Protein AF-A0A4P8XVX2-F1 (afdb_monomer_lite)

Foldseek 3Di:
DDWPVVLLVVLLVLLVVLLVQLVVLLLVLVLQLLLLCLVCPPCVVCSVPPPSNVVSVVSNVSSVVSNVVSVVSLLLSLVLVQVVVQCLPDAAQKAALVQVCVLQVHDSVVSVVSVVVCPVRTDDAKDKDQDPDPVGGIIIHGRADWFWKAAPVPRDIDTDRPRYQDQDPVAGWSDIWGWDDDPPDIDTDDPVPPDQLLDLVSFFDPCLVVLLVVLVVLLVVLVVQLVVLVVQLVVLVVCLPPPVSLVCVCVVPPPDDDSSSVNSVSSSSNVSSVVSNVVSVVVNVVSVVVSVLSVVSSVVSNVSSPDWFQKAFLVNVVVVVCVPCVPPPDDPCDSVNVSNSVSVCVSNVGTPQWHWGADPNTIIIGHQKDQPDQADPVPRGGQDPPPHQWGQDPVPRDIDHRRIGRD

Radius of gyration: 29.89 Å; chains: 1; bounding box: 82×43×90 Å

Secondary structure (DSSP, 8-state):
-EE-HHHHHHHHHHHHHHHHHHHHHHHHHHHHHHHHHHHTTT-HHHHHH-HHHHHHHHHHHHHHHHHHHHHHHHHHHHHHHHHHHHHHH-SSSEEEHHHHHHHHTS-HHHHHHHHHHHHHHTEESEEEEE-S-TT-SEEEEE-PPEEEEEETTT--EEEEETTS----TTT----EEEEEEETTEEEE--------TTSGGGGB-TTHHHHHHHHHHHHHHHHHHHHHHHHHHHHHHHHHT-HHHHHHHHHTTSS--SHHHHHHHHHHHHHHHHHHHHHHHHHHHHHHHHHHHHHHHHHHHHHHHH--SSEEEHHHHHHHHHHT-TT-TT----HHHHHHHHHHHHHTT-B-SEEEEEETTEEEEEESEEE---B-TTT-PBP-S--SSSEE-TTT-PEES-SEEE-

pLDDT: mean 73.68, std 13.39, range [27.94, 92.0]

Sequence (407 aa):
MYLKNGLISFLKVKNVILLILGIFFTAASASNMIELIVYYFGDWFTIIHANSTLGSVFLFIIGVLMIVCSRGSRRLINDACFFSSYFEGDLNGYVDFAELAEVTGRTTSQIKSRIALLHLLYMKNFRVIKTVNYQYPEIIELYSKTVTCSCRSCGGWMEKRVYFEGRCPYCGSSDLTAQVVSGQRVYFINDNAGRKPNNPDYYKASSLNAKRIAYAVGFGIALFFVFIFFIVFMTFVSNYNNEEYLRETLLSGRSYSSFELIRASMMNVIIFSAFGLVAVGSALVFTFVRMLSIENAQRYARRFAQFPAPFISLPELAQISRANSPLRQSSSITPDRLYQTIVKSIKEGYLRGCSPEKHGGVLRIALSKQIVKDRCPGCGAPIVGAVTENYACRYCGRIITGVIRKQ

Structure (mmCIF, N/CA/C/O backbone):
data_AF-A0A4P8XVX2-F1
#
_entry.id   AF-A0A4P8XVX2-F1
#
loop_
_atom_site.group_PDB
_atom_site.id
_atom_site.type_symbol
_atom_site.label_atom_id
_atom_site.label_alt_id
_atom_site.label_comp_id
_atom_site.label_asym_id
_atom_site.label_entity_id
_atom_site.label_seq_id
_atom_site.pdbx_PDB_ins_code
_atom_site.Cartn_x
_atom_site.Cartn_y
_atom_site.Cartn_z
_atom_site.occupancy
_atom_site.B_iso_or_equiv
_atom_site.auth_seq_id
_atom_site.auth_comp_id
_atom_site.auth_asym_id
_atom_site.auth_atom_id
_atom_site.pdbx_PDB_model_num
ATOM 1 N N . MET A 1 1 ? -19.538 3.998 7.858 1.00 58.53 1 MET A N 1
ATOM 2 C CA . MET A 1 1 ? -19.346 4.912 6.704 1.00 58.53 1 MET A CA 1
ATOM 3 C C . MET A 1 1 ? -19.647 4.126 5.438 1.00 58.53 1 MET A C 1
ATOM 5 O O . MET A 1 1 ? -19.366 2.939 5.440 1.00 58.53 1 MET A O 1
ATOM 9 N N . TYR A 1 2 ? -20.217 4.713 4.381 1.00 65.50 2 TYR A N 1
ATOM 10 C CA . TYR A 1 2 ? -20.463 3.949 3.147 1.00 65.50 2 TYR A CA 1
ATOM 11 C C . TYR A 1 2 ? -19.542 4.407 2.024 1.00 65.50 2 TYR A C 1
ATOM 13 O O . TYR A 1 2 ? -19.537 5.577 1.633 1.00 65.50 2 TYR A O 1
ATOM 21 N N . LEU A 1 3 ? -18.771 3.458 1.499 1.00 75.94 3 LEU A N 1
ATOM 22 C CA . LEU A 1 3 ? -18.002 3.624 0.276 1.00 75.94 3 LEU A CA 1
ATOM 23 C C . LEU A 1 3 ? -18.953 3.702 -0.926 1.00 75.94 3 LEU A C 1
ATOM 25 O O . LEU A 1 3 ? -19.899 2.920 -1.048 1.00 75.94 3 LEU A O 1
ATOM 29 N N . LYS A 1 4 ? -18.685 4.618 -1.861 1.00 80.12 4 LYS A N 1
ATOM 30 C CA . LYS A 1 4 ? -19.377 4.673 -3.159 1.00 80.12 4 LYS A CA 1
ATOM 31 C C . LYS A 1 4 ? -18.891 3.514 -4.045 1.00 80.12 4 LYS A C 1
ATOM 33 O O . LYS A 1 4 ? -18.096 3.715 -4.961 1.00 80.12 4 LYS A O 1
ATOM 38 N N . ASN A 1 5 ? -19.347 2.292 -3.760 1.00 76.88 5 ASN A N 1
ATOM 39 C CA . ASN A 1 5 ? -18.833 1.051 -4.361 1.00 76.88 5 ASN A CA 1
ATOM 40 C C . ASN A 1 5 ? -18.861 1.040 -5.901 1.00 76.88 5 ASN A C 1
ATOM 42 O O . ASN A 1 5 ? -17.902 0.568 -6.517 1.00 76.88 5 ASN A O 1
ATOM 46 N N . GLY A 1 6 ? -19.902 1.607 -6.523 1.00 80.25 6 GLY A N 1
ATOM 47 C CA . GLY A 1 6 ? -19.977 1.756 -7.983 1.00 80.25 6 GLY A CA 1
ATOM 48 C C . GLY A 1 6 ? -18.857 2.642 -8.541 1.00 80.25 6 GLY A C 1
ATOM 49 O O . GLY A 1 6 ? -18.105 2.218 -9.417 1.00 80.25 6 GLY A O 1
ATOM 50 N N . LEU A 1 7 ? -18.662 3.829 -7.953 1.00 82.50 7 LEU A N 1
ATOM 51 C CA . LEU A 1 7 ? -17.598 4.763 -8.341 1.00 82.50 7 LEU A CA 1
ATOM 52 C C . LEU A 1 7 ? -16.202 4.155 -8.134 1.00 82.50 7 LEU A C 1
ATOM 54 O O . LEU A 1 7 ? -15.332 4.283 -8.991 1.00 82.50 7 LEU A O 1
ATOM 58 N N . ILE A 1 8 ? -15.978 3.467 -7.010 1.00 83.25 8 ILE A N 1
ATOM 59 C CA . ILE A 1 8 ? -14.692 2.819 -6.715 1.00 83.25 8 ILE A CA 1
ATOM 60 C C . ILE A 1 8 ? -14.382 1.728 -7.741 1.00 83.25 8 ILE A C 1
ATOM 62 O O . ILE A 1 8 ? -13.236 1.605 -8.173 1.00 83.25 8 ILE A O 1
ATOM 66 N N . SER A 1 9 ? -15.381 0.937 -8.131 1.00 84.00 9 SER A N 1
ATOM 67 C CA . SER A 1 9 ? -15.208 -0.129 -9.122 1.00 84.00 9 SER A CA 1
ATOM 68 C C . SER A 1 9 ? -14.872 0.449 -10.496 1.00 84.00 9 SER A C 1
ATOM 70 O O . SER A 1 9 ? -13.885 0.033 -11.101 1.00 84.00 9 SER A O 1
ATOM 72 N N . PHE A 1 10 ? -15.590 1.489 -10.927 1.00 86.38 10 PHE A N 1
ATOM 73 C CA . PHE A 1 10 ? -15.287 2.220 -12.159 1.00 86.38 10 PHE A CA 1
ATOM 74 C C . PHE A 1 10 ? -13.873 2.823 -12.150 1.00 86.38 10 PHE A C 1
ATOM 76 O O . PHE A 1 10 ? -13.094 2.625 -13.081 1.00 86.38 10 PHE A O 1
ATOM 83 N N . LEU A 1 11 ? -13.487 3.507 -11.067 1.00 85.00 11 LEU A N 1
ATOM 84 C CA . LEU A 1 11 ? -12.165 4.129 -10.956 1.00 85.00 11 LEU A CA 1
ATOM 85 C C . LEU A 1 11 ? -11.027 3.104 -10.936 1.00 85.00 11 LEU A C 1
ATOM 87 O O . LEU A 1 11 ? -9.949 3.392 -11.452 1.00 85.00 11 LEU A O 1
ATOM 91 N N . LYS A 1 12 ? -11.247 1.900 -10.393 1.00 83.94 12 LYS A N 1
ATOM 92 C CA . LYS A 1 12 ? -10.271 0.804 -10.491 1.00 83.94 12 LYS A CA 1
ATOM 93 C C . LYS A 1 12 ? -10.021 0.411 -11.946 1.00 83.94 12 LYS A C 1
ATOM 95 O O . LYS A 1 12 ? -8.857 0.298 -12.320 1.00 83.94 12 LYS A O 1
ATOM 100 N N . VAL A 1 13 ? -11.073 0.263 -12.753 1.00 86.12 13 VAL A N 1
ATOM 101 C CA . VAL A 1 13 ? -10.957 -0.044 -14.191 1.00 86.12 13 VAL A CA 1
ATOM 102 C C . VAL A 1 13 ? -10.266 1.103 -14.929 1.00 86.12 13 VAL A C 1
ATOM 104 O O . VAL A 1 13 ? -9.259 0.881 -15.600 1.00 86.12 13 VAL A O 1
ATOM 107 N N . LYS A 1 14 ? -10.714 2.346 -14.710 1.00 90.25 14 LYS A N 1
ATOM 108 C CA . LYS A 1 14 ? -10.094 3.551 -15.283 1.00 90.25 14 LYS A CA 1
ATOM 109 C C . LYS A 1 14 ? -8.592 3.620 -14.992 1.00 90.25 14 LYS A C 1
ATOM 111 O O . LYS A 1 14 ? -7.804 3.918 -15.880 1.00 90.25 14 LYS A O 1
ATOM 116 N N . ASN A 1 15 ? -8.178 3.332 -13.757 1.00 88.69 15 ASN A N 1
ATOM 117 C CA . ASN A 1 15 ? -6.768 3.375 -13.368 1.00 88.69 15 ASN A CA 1
ATOM 118 C C . ASN A 1 15 ? -5.922 2.323 -14.096 1.00 88.69 15 ASN A C 1
ATOM 120 O O . ASN A 1 15 ? -4.757 2.594 -14.382 1.00 88.69 15 ASN A O 1
ATOM 124 N N . VAL A 1 16 ? -6.481 1.149 -14.403 1.00 84.00 16 VAL A N 1
ATOM 125 C CA . VAL A 1 16 ? -5.788 0.133 -15.211 1.00 84.00 16 VAL A CA 1
ATOM 126 C C . VAL A 1 16 ? -5.604 0.631 -16.643 1.00 84.00 16 VAL A C 1
ATOM 128 O O . VAL A 1 16 ? -4.484 0.602 -17.142 1.00 84.00 16 VAL A O 1
ATOM 131 N N . ILE A 1 17 ? -6.657 1.172 -17.260 1.00 85.69 17 ILE A N 1
ATOM 132 C CA . ILE A 1 17 ? -6.600 1.717 -18.627 1.00 85.69 17 ILE A CA 1
ATOM 133 C C . ILE A 1 17 ? -5.589 2.868 -18.714 1.00 85.69 17 ILE A C 1
ATOM 135 O O . ILE A 1 17 ? -4.709 2.852 -19.570 1.00 85.69 17 ILE A O 1
ATOM 139 N N . LEU A 1 18 ? -5.655 3.828 -17.783 1.00 86.00 18 LEU A N 1
ATOM 140 C CA . LEU A 1 18 ? -4.711 4.950 -17.718 1.00 86.00 18 LEU A CA 1
ATOM 141 C C . LEU A 1 18 ? -3.262 4.488 -17.542 1.00 86.00 18 LEU A C 1
ATOM 143 O O . LEU A 1 18 ? -2.357 5.115 -18.078 1.00 86.00 18 LEU A O 1
ATOM 147 N N . LEU A 1 19 ? -3.031 3.408 -16.790 1.00 84.75 19 LEU A N 1
ATOM 148 C CA . LEU A 1 19 ? -1.690 2.863 -16.606 1.00 84.75 19 LEU A CA 1
ATOM 149 C C . LEU A 1 19 ? -1.158 2.246 -17.905 1.00 84.75 19 LEU A C 1
ATOM 151 O O . LEU A 1 19 ? -0.008 2.495 -18.245 1.00 84.75 19 LEU A O 1
ATOM 155 N N . ILE A 1 20 ? -1.981 1.470 -18.616 1.00 78.19 20 ILE A N 1
ATOM 156 C CA . ILE A 1 20 ? -1.594 0.825 -19.881 1.00 78.19 20 ILE A CA 1
ATOM 157 C C . ILE A 1 20 ? -1.288 1.885 -20.943 1.00 78.19 20 ILE A C 1
ATOM 159 O O . ILE A 1 20 ? -0.199 1.880 -21.509 1.00 78.19 20 ILE A O 1
ATOM 163 N N . LEU A 1 21 ? -2.211 2.829 -21.156 1.00 82.12 21 LEU A N 1
ATOM 164 C CA . LEU A 1 21 ? -2.023 3.919 -22.116 1.00 82.12 21 LEU A CA 1
ATOM 165 C C . LEU A 1 21 ? -0.846 4.820 -21.733 1.00 82.12 21 LEU A C 1
ATOM 167 O O . LEU A 1 21 ? -0.060 5.201 -22.592 1.00 82.12 21 LEU A O 1
ATOM 171 N N . GLY A 1 22 ? -0.689 5.119 -20.441 1.00 84.50 22 GLY A N 1
ATOM 172 C CA . GLY A 1 22 ? 0.425 5.922 -19.952 1.00 84.50 22 GLY A CA 1
ATOM 173 C C . GLY A 1 22 ? 1.778 5.275 -20.243 1.00 84.50 22 GLY A C 1
ATOM 174 O O . GLY A 1 22 ? 2.662 5.941 -20.770 1.00 84.50 22 GLY A O 1
ATOM 175 N N . ILE A 1 23 ? 1.921 3.970 -19.972 1.00 81.81 23 ILE A N 1
ATOM 176 C CA . ILE A 1 23 ? 3.142 3.213 -20.298 1.00 81.81 23 ILE A CA 1
ATOM 177 C C . ILE A 1 23 ? 3.396 3.235 -21.807 1.00 81.81 23 ILE A C 1
ATOM 179 O O . ILE A 1 23 ? 4.513 3.536 -22.224 1.00 81.81 23 ILE A O 1
ATOM 183 N N . PHE A 1 24 ? 2.364 2.973 -22.612 1.00 78.62 24 PHE A N 1
ATOM 184 C CA . PHE A 1 24 ? 2.469 2.972 -24.068 1.00 78.62 24 PHE A CA 1
ATOM 185 C C . PHE A 1 24 ? 2.965 4.317 -24.614 1.00 78.62 24 PHE A C 1
ATOM 187 O O . PHE A 1 24 ? 3.975 4.344 -25.313 1.00 78.62 24 PHE A O 1
ATOM 194 N N . PHE A 1 25 ? 2.332 5.433 -24.234 1.00 81.94 25 PHE A N 1
ATOM 195 C CA . PHE A 1 25 ? 2.749 6.760 -24.693 1.00 81.94 25 PHE A CA 1
ATOM 196 C C . PHE A 1 25 ? 4.164 7.111 -24.237 1.00 81.94 25 PHE A C 1
ATOM 198 O O . PHE A 1 25 ? 4.951 7.595 -25.042 1.00 81.94 25 PHE A O 1
ATOM 205 N N . THR A 1 26 ? 4.537 6.806 -22.988 1.00 85.62 26 THR A N 1
ATOM 206 C CA . THR A 1 26 ? 5.915 7.058 -22.538 1.00 85.62 26 THR A CA 1
ATOM 207 C C . THR A 1 26 ? 6.950 6.252 -23.318 1.00 85.62 26 THR A C 1
ATOM 209 O O . THR A 1 26 ? 7.996 6.796 -23.660 1.00 85.62 26 THR A O 1
ATOM 212 N N . ALA A 1 27 ? 6.669 4.981 -23.619 1.00 79.56 27 ALA A N 1
ATOM 213 C CA . ALA A 1 27 ? 7.604 4.106 -24.318 1.00 79.56 27 ALA A CA 1
ATOM 214 C C . ALA A 1 27 ? 7.740 4.486 -25.799 1.00 79.56 27 ALA A C 1
ATOM 216 O O . ALA A 1 27 ? 8.858 4.628 -26.289 1.00 79.56 27 ALA A O 1
ATOM 217 N N . ALA A 1 28 ? 6.617 4.705 -26.490 1.00 78.94 28 ALA A N 1
ATOM 218 C CA . ALA A 1 28 ? 6.606 5.094 -27.898 1.00 78.94 28 ALA A CA 1
ATOM 219 C C . ALA A 1 28 ? 7.286 6.455 -28.113 1.00 78.94 28 ALA A C 1
ATOM 221 O O . ALA A 1 28 ? 8.154 6.584 -28.973 1.00 78.94 28 ALA A O 1
ATOM 222 N N . SER A 1 29 ? 6.963 7.447 -27.276 1.00 85.38 29 SER A N 1
ATOM 223 C CA . SER A 1 29 ? 7.605 8.761 -27.337 1.00 85.38 29 SER A CA 1
ATOM 224 C C . SER A 1 29 ? 9.099 8.703 -27.045 1.00 85.38 29 SER A C 1
ATOM 226 O O . SER A 1 29 ? 9.872 9.367 -27.728 1.00 85.38 29 SER A O 1
ATOM 228 N N . ALA A 1 30 ? 9.521 7.926 -26.041 1.00 82.38 30 ALA A N 1
ATOM 229 C CA . ALA A 1 30 ? 10.940 7.768 -25.732 1.00 82.38 30 ALA A CA 1
ATOM 230 C C . ALA A 1 30 ? 11.702 7.132 -26.899 1.00 82.38 30 ALA A C 1
ATOM 232 O O . ALA A 1 30 ? 12.778 7.610 -27.245 1.00 82.38 30 ALA A O 1
ATOM 233 N N . SER A 1 31 ? 11.120 6.114 -27.540 1.00 78.56 31 SER A N 1
ATOM 234 C CA . SER A 1 31 ? 11.708 5.474 -28.718 1.00 78.56 31 SER A CA 1
ATOM 235 C C . SER A 1 31 ? 11.904 6.464 -29.867 1.00 78.56 31 SER A C 1
ATOM 237 O O . SER A 1 31 ? 12.999 6.547 -30.410 1.00 78.56 31 SER A O 1
ATOM 239 N N . ASN A 1 32 ? 10.877 7.257 -30.188 1.00 81.19 32 ASN A N 1
ATOM 240 C CA . ASN A 1 32 ? 10.946 8.237 -31.275 1.00 81.19 32 ASN A CA 1
ATOM 241 C C . ASN A 1 32 ? 11.969 9.354 -30.980 1.00 81.19 32 ASN A C 1
ATOM 243 O O . ASN A 1 32 ? 12.728 9.762 -31.853 1.00 81.19 32 ASN A O 1
ATOM 247 N N . MET A 1 33 ? 12.049 9.820 -29.726 1.00 82.38 33 MET A N 1
ATOM 248 C CA . MET A 1 33 ? 13.067 10.799 -29.319 1.00 82.38 33 MET A CA 1
ATOM 249 C C . MET A 1 33 ? 14.491 10.247 -29.453 1.00 82.38 33 MET A C 1
ATOM 251 O O . MET A 1 33 ? 15.375 10.967 -29.907 1.00 82.38 33 MET A O 1
ATOM 255 N N . ILE A 1 34 ? 14.720 8.984 -29.076 1.00 78.00 34 ILE A N 1
ATOM 256 C CA . ILE A 1 34 ? 16.028 8.331 -29.224 1.00 78.00 34 ILE A CA 1
ATOM 257 C C . ILE A 1 34 ? 16.412 8.236 -30.704 1.00 78.00 34 ILE A C 1
ATOM 259 O O . ILE A 1 34 ? 17.525 8.610 -31.060 1.00 78.00 34 ILE A O 1
ATOM 263 N N . GLU A 1 35 ? 15.485 7.804 -31.558 1.00 77.62 35 GLU A N 1
ATOM 264 C CA . GLU A 1 35 ? 15.715 7.680 -33.000 1.00 77.62 35 GLU A CA 1
ATOM 265 C C . GLU A 1 35 ? 16.120 9.022 -33.633 1.00 77.62 35 GLU A C 1
ATOM 267 O O . GLU A 1 35 ? 17.110 9.091 -34.362 1.00 77.62 35 GLU A O 1
ATOM 272 N N . LEU A 1 36 ? 15.425 10.110 -33.280 1.00 78.38 36 LEU A N 1
ATOM 273 C CA . LEU A 1 36 ? 15.741 11.466 -33.745 1.00 78.38 36 LEU A CA 1
ATOM 274 C C . LEU A 1 36 ? 17.119 11.952 -33.275 1.00 78.38 36 LEU A C 1
ATOM 276 O O . LEU A 1 36 ? 17.855 12.547 -34.060 1.00 78.38 36 LEU A O 1
ATOM 280 N N . ILE A 1 37 ? 17.477 11.691 -32.012 1.00 78.38 37 ILE A N 1
ATOM 281 C CA . ILE A 1 37 ? 18.780 12.081 -31.446 1.00 78.38 37 ILE A CA 1
ATOM 282 C C . ILE A 1 37 ? 19.928 11.386 -32.177 1.00 78.38 37 ILE A C 1
ATOM 284 O O . ILE A 1 37 ? 20.977 11.990 -32.391 1.00 78.38 37 ILE A O 1
ATOM 288 N N . VAL A 1 38 ? 19.746 10.120 -32.547 1.00 71.62 38 VAL A N 1
ATOM 289 C CA . VAL A 1 38 ? 20.797 9.347 -33.212 1.00 71.62 38 VAL A CA 1
ATOM 290 C C . VAL A 1 38 ? 20.885 9.673 -34.695 1.00 71.62 38 VAL A C 1
ATOM 292 O O . VAL A 1 38 ? 21.990 9.778 -35.217 1.00 71.62 38 VAL A O 1
ATOM 295 N N . TYR A 1 39 ? 19.752 9.861 -35.375 1.00 72.94 39 TYR A N 1
ATOM 296 C CA . TYR A 1 39 ? 19.751 10.171 -36.805 1.00 72.94 39 TYR A CA 1
ATOM 297 C C . TYR A 1 39 ? 20.367 11.547 -37.106 1.00 72.94 39 TYR A C 1
ATOM 299 O O . TYR A 1 39 ? 21.094 11.695 -38.084 1.00 72.94 39 TYR A O 1
ATOM 307 N N . TYR A 1 40 ? 20.130 12.539 -36.244 1.00 73.56 40 TYR A N 1
ATOM 308 C CA . TYR A 1 40 ? 20.663 13.901 -36.382 1.00 73.56 40 TYR A CA 1
ATOM 309 C C . TYR A 1 40 ? 21.800 14.197 -35.394 1.00 73.56 40 TYR A C 1
ATOM 311 O O . TYR A 1 40 ? 21.986 15.338 -34.966 1.00 73.56 40 TYR A O 1
ATOM 319 N N . PHE A 1 41 ? 22.554 13.171 -34.990 1.00 69.25 41 PHE A N 1
ATOM 320 C CA . PHE A 1 41 ? 23.603 13.306 -33.983 1.00 69.25 41 PHE A CA 1
ATOM 321 C C . PHE A 1 41 ? 24.618 14.400 -34.366 1.00 69.25 41 PHE A C 1
ATOM 323 O O . PHE A 1 41 ? 25.290 14.309 -35.389 1.00 69.25 41 PHE A O 1
ATOM 330 N N . GLY A 1 42 ? 24.725 15.442 -33.533 1.00 68.56 42 GLY A N 1
ATOM 331 C CA . GLY A 1 42 ? 25.587 16.608 -33.767 1.00 68.56 42 GLY A CA 1
ATOM 332 C C . GLY A 1 42 ? 24.861 17.861 -34.276 1.00 68.56 42 GLY A C 1
ATOM 333 O O . GLY A 1 42 ? 25.359 18.961 -34.051 1.00 68.56 42 GLY A O 1
ATOM 334 N N . ASP A 1 43 ? 23.660 17.731 -34.851 1.00 79.56 43 ASP A N 1
ATOM 335 C CA . ASP A 1 43 ? 22.810 18.855 -35.270 1.00 79.56 43 ASP A CA 1
ATOM 336 C C . ASP A 1 43 ? 21.635 19.062 -34.299 1.00 79.56 43 ASP A C 1
ATOM 338 O O . ASP A 1 43 ? 20.466 18.745 -34.551 1.00 79.56 43 ASP A O 1
ATOM 342 N N . TRP A 1 44 ? 21.967 19.616 -33.132 1.00 74.50 44 TRP A N 1
ATOM 343 C CA . TRP A 1 44 ? 21.007 19.896 -32.063 1.00 74.50 44 TRP A CA 1
ATOM 344 C C . TRP A 1 44 ? 19.893 20.857 -32.481 1.00 74.50 44 TRP A C 1
ATOM 346 O O . TRP A 1 44 ? 18.787 20.785 -31.941 1.00 74.50 44 TRP A O 1
ATOM 356 N N . PHE A 1 45 ? 20.164 21.750 -33.436 1.00 78.00 45 PHE A N 1
ATOM 357 C CA . PHE A 1 45 ? 19.185 22.727 -33.894 1.00 78.00 45 PHE A CA 1
ATOM 358 C C . PHE A 1 45 ? 18.027 22.037 -34.620 1.00 78.00 45 PHE A C 1
ATOM 360 O O . PHE A 1 45 ? 16.862 22.288 -34.292 1.00 78.00 45 PHE A O 1
ATOM 367 N N . THR A 1 46 ? 18.346 21.105 -35.520 1.00 77.81 46 THR A N 1
ATOM 368 C CA . THR A 1 46 ? 17.359 20.307 -36.256 1.00 77.81 46 THR A CA 1
ATOM 369 C C . THR A 1 46 ? 16.589 19.359 -35.333 1.00 77.81 46 THR A C 1
ATOM 371 O O . THR A 1 46 ? 15.367 19.253 -35.451 1.00 77.81 46 THR A O 1
ATOM 374 N N . ILE A 1 47 ? 17.255 18.746 -34.344 1.00 76.06 47 ILE A N 1
ATOM 375 C CA . ILE A 1 47 ? 16.594 17.876 -33.353 1.00 76.06 47 ILE A CA 1
ATOM 376 C C . ILE A 1 47 ? 15.526 18.643 -32.563 1.00 76.06 47 ILE A C 1
ATOM 378 O O . ILE A 1 47 ? 14.411 18.149 -32.393 1.00 76.06 47 ILE A O 1
ATOM 382 N N . ILE A 1 48 ? 15.845 19.843 -32.071 1.00 77.00 48 ILE A N 1
ATOM 383 C CA . ILE A 1 48 ? 14.943 20.613 -31.200 1.00 77.00 48 ILE A CA 1
ATOM 384 C C . ILE A 1 48 ? 13.739 21.168 -31.976 1.00 77.00 48 ILE A C 1
ATOM 386 O O . ILE A 1 48 ? 12.636 21.216 -31.430 1.00 77.00 48 ILE A O 1
ATOM 390 N N . HIS A 1 49 ? 13.926 21.554 -33.241 1.00 79.25 49 HIS A N 1
ATOM 391 C CA . HIS A 1 49 ? 12.875 22.177 -34.055 1.00 79.25 49 HIS A CA 1
ATOM 392 C C . HIS A 1 49 ? 12.057 21.185 -34.889 1.00 79.25 49 HIS A C 1
ATOM 394 O O . HIS A 1 49 ? 11.053 21.572 -35.492 1.00 79.25 49 HIS A O 1
ATOM 400 N N . ALA A 1 50 ? 12.430 19.904 -34.917 1.00 78.19 50 ALA A N 1
ATOM 401 C CA . ALA A 1 50 ? 11.633 18.894 -35.593 1.00 78.19 50 ALA A CA 1
ATOM 402 C C . ALA A 1 50 ? 10.253 18.745 -34.923 1.00 78.19 50 ALA A C 1
ATOM 404 O O . ALA A 1 50 ? 10.127 18.491 -33.722 1.00 78.19 50 ALA A O 1
ATOM 405 N N . ASN A 1 51 ? 9.190 18.837 -35.728 1.00 77.88 51 ASN A N 1
ATOM 406 C CA . ASN A 1 51 ? 7.804 18.707 -35.260 1.00 77.88 51 ASN A CA 1
ATOM 407 C C . ASN A 1 51 ? 7.548 17.346 -34.568 1.00 77.88 51 ASN A C 1
ATOM 409 O O . ASN A 1 51 ? 6.783 17.250 -33.607 1.00 77.88 51 ASN A O 1
ATOM 413 N N . SER A 1 52 ? 8.257 16.298 -35.008 1.00 75.44 52 SER A N 1
ATOM 414 C CA . SER A 1 52 ? 8.234 14.966 -34.386 1.00 75.44 52 SER A CA 1
ATOM 415 C C . SER A 1 52 ? 8.768 14.979 -32.944 1.00 75.44 52 SER A C 1
ATOM 417 O O . SER A 1 52 ? 8.207 14.309 -32.071 1.00 75.44 52 SER A O 1
ATOM 419 N N . THR A 1 53 ? 9.792 15.789 -32.648 1.00 79.50 53 THR A N 1
ATOM 420 C CA . THR A 1 53 ? 10.358 15.941 -31.298 1.00 79.50 53 THR A CA 1
ATOM 421 C C . THR A 1 53 ? 9.360 16.618 -30.365 1.00 79.50 53 THR A C 1
ATOM 423 O O . THR A 1 53 ? 9.091 16.107 -29.277 1.00 79.50 53 THR A O 1
ATOM 426 N N . LEU A 1 54 ? 8.735 17.715 -30.811 1.00 80.56 54 LEU A N 1
ATOM 427 C CA . LEU A 1 54 ? 7.711 18.431 -30.041 1.00 80.56 54 LEU A CA 1
ATOM 428 C C . LEU A 1 54 ? 6.514 17.529 -29.702 1.00 80.56 54 LEU A C 1
ATOM 430 O O . LEU A 1 54 ? 6.107 17.445 -28.539 1.00 80.56 54 LEU A O 1
ATOM 434 N N . GLY A 1 55 ? 5.991 16.798 -30.692 1.00 83.56 55 GLY A N 1
ATOM 435 C CA . GLY A 1 55 ? 4.901 15.842 -30.483 1.00 83.56 55 GLY A CA 1
ATOM 436 C C . GLY A 1 55 ? 5.278 14.711 -29.521 1.00 83.56 55 GLY A C 1
ATOM 437 O O . GLY A 1 55 ? 4.496 14.354 -28.634 1.00 83.56 55 GLY A O 1
ATOM 438 N N . SER A 1 56 ? 6.500 14.186 -29.637 1.00 86.19 56 SER A N 1
ATOM 439 C CA . SER A 1 56 ? 6.991 13.102 -28.780 1.00 86.19 56 SER A CA 1
ATOM 440 C C . SER A 1 56 ? 7.151 13.541 -27.327 1.00 86.19 56 SER A C 1
ATOM 442 O O . SER A 1 56 ? 6.692 12.827 -26.433 1.00 86.19 56 SER A O 1
ATOM 444 N N . VAL A 1 57 ? 7.714 14.729 -27.078 1.00 85.94 57 VAL A N 1
ATOM 445 C CA . VAL A 1 57 ? 7.839 15.304 -25.727 1.00 85.94 57 VAL A CA 1
ATOM 446 C C . VAL A 1 57 ? 6.462 15.517 -25.098 1.00 85.94 57 VAL A C 1
ATOM 448 O O . VAL A 1 57 ? 6.241 15.139 -23.947 1.00 85.94 57 VAL A O 1
ATOM 451 N N . PHE A 1 58 ? 5.506 16.062 -25.852 1.00 87.75 58 PHE A N 1
ATOM 452 C CA . PHE A 1 58 ? 4.151 16.285 -25.352 1.00 87.75 58 PHE A CA 1
ATOM 453 C C . PHE A 1 58 ? 3.453 14.973 -24.958 1.00 87.75 58 PHE A C 1
ATOM 455 O O . PHE A 1 58 ? 2.931 14.848 -23.846 1.00 87.75 58 PHE A O 1
ATOM 462 N N . LEU A 1 59 ? 3.505 13.958 -25.827 1.00 86.81 59 LEU A N 1
ATOM 463 C CA . LEU A 1 59 ? 2.951 12.630 -25.546 1.00 86.81 59 LEU A CA 1
ATOM 464 C C . LEU A 1 59 ? 3.665 11.933 -24.379 1.00 86.81 59 LEU A C 1
ATOM 466 O O . LEU A 1 59 ? 3.014 11.259 -23.577 1.00 86.81 59 LEU A O 1
ATOM 470 N N . PHE A 1 60 ? 4.973 12.150 -24.221 1.00 88.19 60 PHE A N 1
ATOM 471 C CA . PHE A 1 60 ? 5.728 11.647 -23.078 1.00 88.19 60 PHE A CA 1
ATOM 472 C C . PHE A 1 60 ? 5.215 12.255 -21.766 1.00 88.19 60 PHE A C 1
ATOM 474 O O . PHE A 1 60 ? 4.928 11.522 -20.817 1.00 88.19 60 PHE A O 1
ATOM 481 N N . ILE A 1 61 ? 5.027 13.579 -21.721 1.00 88.31 61 ILE A N 1
ATOM 482 C CA . ILE A 1 61 ? 4.492 14.284 -20.545 1.00 88.31 61 ILE A CA 1
ATOM 483 C C . ILE A 1 61 ? 3.087 13.775 -20.206 1.00 88.31 61 ILE A C 1
ATOM 485 O O . ILE A 1 61 ? 2.816 13.452 -19.046 1.00 88.31 61 ILE A O 1
ATOM 489 N N . ILE A 1 62 ? 2.207 13.642 -21.204 1.00 89.88 62 ILE A N 1
ATOM 490 C CA . ILE A 1 62 ? 0.864 13.075 -21.014 1.00 89.88 62 ILE A CA 1
ATOM 491 C C . ILE A 1 62 ? 0.953 11.659 -20.444 1.00 89.88 62 ILE A C 1
ATOM 493 O O . ILE A 1 62 ? 0.280 11.354 -19.456 1.00 89.88 62 ILE A O 1
ATOM 497 N N . GLY A 1 63 ? 1.806 10.805 -21.010 1.00 86.81 63 GLY A N 1
ATOM 498 C CA . GLY A 1 63 ? 1.992 9.437 -20.537 1.00 86.81 63 GLY A CA 1
ATOM 499 C C . GLY A 1 63 ? 2.435 9.382 -19.071 1.00 86.81 63 GLY A C 1
ATOM 500 O O . GLY A 1 63 ? 1.843 8.655 -18.264 1.00 86.81 63 GLY A O 1
ATOM 501 N N . VAL A 1 64 ? 3.405 10.218 -18.682 1.00 88.69 64 VAL A N 1
ATOM 502 C CA . VAL A 1 64 ? 3.859 10.341 -17.287 1.00 88.69 64 VAL A CA 1
ATOM 503 C C . VAL A 1 64 ? 2.719 10.806 -16.378 1.00 88.69 64 VAL A C 1
ATOM 505 O O . VAL A 1 64 ? 2.487 10.197 -15.328 1.00 88.69 64 VAL A O 1
ATOM 508 N N . LEU A 1 65 ? 1.962 11.832 -16.779 1.00 90.31 65 LEU A N 1
ATOM 509 C CA . LEU A 1 65 ? 0.811 12.327 -16.021 1.00 90.31 65 LEU A CA 1
ATOM 510 C C . LEU A 1 65 ? -0.249 11.235 -15.825 1.00 90.31 65 LEU A C 1
ATOM 512 O O . LEU A 1 65 ? -0.732 11.050 -14.707 1.00 90.31 65 LEU A O 1
ATOM 516 N N . MET A 1 66 ? -0.561 10.444 -16.856 1.00 89.44 66 MET A N 1
ATOM 517 C CA . MET A 1 66 ? -1.509 9.326 -16.758 1.00 89.44 66 MET A CA 1
ATOM 518 C C . MET A 1 66 ? -1.053 8.271 -15.738 1.00 89.44 66 MET A C 1
ATOM 520 O O . MET A 1 66 ? -1.854 7.820 -14.908 1.00 89.44 66 MET A O 1
ATOM 524 N N . ILE A 1 67 ? 0.239 7.921 -15.733 1.00 87.50 67 ILE A N 1
ATOM 525 C CA . ILE A 1 67 ? 0.827 6.986 -14.760 1.00 87.50 67 ILE A CA 1
ATOM 526 C C . ILE A 1 67 ? 0.728 7.554 -13.336 1.00 87.50 67 ILE A C 1
ATOM 528 O O . ILE A 1 67 ? 0.329 6.840 -12.403 1.00 87.50 67 ILE A O 1
ATOM 532 N N . VAL A 1 68 ? 1.065 8.835 -13.149 1.00 87.94 68 VAL A N 1
ATOM 533 C CA . VAL A 1 68 ? 0.996 9.521 -11.849 1.00 87.94 68 VAL A CA 1
ATOM 534 C C . VAL A 1 68 ? -0.447 9.579 -11.344 1.00 87.94 68 VAL A C 1
ATOM 536 O O . VAL A 1 68 ? -0.708 9.180 -10.204 1.00 87.94 68 VAL A O 1
ATOM 539 N N . CYS A 1 69 ? -1.402 9.978 -12.187 1.00 87.56 69 CYS A N 1
ATOM 540 C CA . CYS A 1 69 ? -2.826 10.035 -11.854 1.00 87.56 69 CYS A CA 1
ATOM 541 C C . CYS A 1 69 ? -3.391 8.657 -11.481 1.00 87.56 69 CYS A C 1
ATOM 543 O O . CYS A 1 69 ? -4.088 8.535 -10.469 1.00 87.56 69 CYS A O 1
ATOM 545 N N . SER A 1 70 ? -3.054 7.607 -12.240 1.00 87.88 70 SER A N 1
ATOM 546 C CA . SER A 1 70 ? -3.467 6.228 -11.940 1.00 87.88 70 SER A CA 1
ATOM 547 C C . SER A 1 70 ? -2.957 5.773 -10.566 1.00 87.88 70 SER A C 1
ATOM 549 O O . SER A 1 70 ? -3.717 5.261 -9.731 1.00 87.88 70 SER A O 1
ATOM 551 N N . ARG A 1 71 ? -1.674 6.026 -10.267 1.00 86.00 71 ARG A N 1
ATOM 552 C CA . ARG A 1 71 ? -1.070 5.674 -8.972 1.00 86.00 71 ARG A CA 1
ATOM 553 C C . ARG A 1 71 ? -1.636 6.498 -7.816 1.00 86.00 71 ARG A C 1
ATOM 555 O O . ARG A 1 71 ? -1.890 5.934 -6.749 1.00 86.00 71 ARG A O 1
ATOM 562 N N . GLY A 1 72 ? -1.853 7.796 -8.018 1.00 85.94 72 GLY A N 1
AT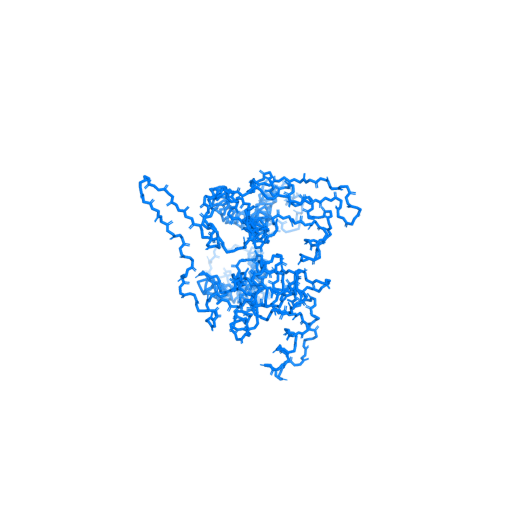OM 563 C CA . GLY A 1 72 ? -2.466 8.692 -7.037 1.00 85.94 72 GLY A CA 1
ATOM 564 C C . GLY A 1 72 ? -3.888 8.261 -6.683 1.00 85.94 72 GLY A C 1
ATOM 565 O O . GLY A 1 72 ? -4.200 8.060 -5.508 1.00 85.94 72 GLY A O 1
ATOM 566 N N . SER A 1 73 ? -4.723 8.003 -7.694 1.00 86.56 73 SER A N 1
ATOM 567 C CA . SER A 1 73 ? -6.095 7.526 -7.492 1.00 86.56 73 SER A CA 1
ATOM 568 C C . SER A 1 73 ? -6.133 6.187 -6.752 1.00 86.56 73 SER A C 1
ATOM 570 O O . SER A 1 73 ? -6.897 6.031 -5.800 1.00 86.56 73 SER A O 1
ATOM 572 N N . ARG A 1 74 ? -5.255 5.235 -7.098 1.00 84.50 74 ARG A N 1
ATOM 573 C CA . ARG A 1 74 ? -5.181 3.947 -6.390 1.00 84.50 74 ARG A CA 1
ATOM 574 C C . ARG A 1 74 ? -4.820 4.104 -4.911 1.00 84.50 74 ARG A C 1
ATOM 576 O O . ARG A 1 74 ? -5.384 3.401 -4.076 1.00 84.50 74 ARG A O 1
ATOM 583 N N . ARG A 1 75 ? -3.909 5.024 -4.571 1.00 85.12 75 ARG A N 1
ATOM 584 C CA . ARG A 1 75 ? -3.573 5.333 -3.169 1.00 85.12 75 ARG A CA 1
ATOM 585 C C . ARG A 1 75 ? -4.771 5.913 -2.414 1.00 85.12 75 ARG A C 1
ATOM 587 O O . ARG A 1 75 ? -5.008 5.503 -1.284 1.00 85.12 75 ARG A O 1
ATOM 594 N N . LEU A 1 76 ? -5.536 6.809 -3.037 1.00 85.69 76 LEU A N 1
ATOM 595 C CA . LEU A 1 76 ? -6.736 7.395 -2.429 1.00 85.69 76 LEU A CA 1
ATOM 596 C C . LEU A 1 76 ? -7.836 6.358 -2.183 1.00 85.69 76 LEU A C 1
ATOM 598 O O . LEU A 1 76 ? -8.437 6.363 -1.117 1.00 85.69 76 LEU A O 1
ATOM 602 N N . ILE A 1 77 ? -8.058 5.430 -3.120 1.00 85.19 77 ILE A N 1
ATOM 603 C CA . ILE A 1 77 ? -9.018 4.327 -2.938 1.00 85.19 77 ILE A CA 1
ATOM 604 C C . ILE A 1 77 ? -8.611 3.441 -1.753 1.00 85.19 77 ILE A C 1
ATOM 606 O O . ILE A 1 77 ? -9.458 3.061 -0.950 1.00 85.19 77 ILE A O 1
ATOM 610 N N . ASN A 1 78 ? -7.322 3.123 -1.629 1.00 83.75 78 ASN A N 1
ATOM 611 C CA . ASN A 1 78 ? -6.812 2.320 -0.518 1.00 83.75 78 ASN A CA 1
ATOM 612 C C . ASN A 1 78 ? -6.989 3.030 0.833 1.00 83.75 78 ASN A C 1
ATOM 614 O O . ASN A 1 78 ? -7.470 2.418 1.783 1.00 83.75 78 ASN A O 1
ATOM 618 N N . ASP A 1 79 ? -6.650 4.322 0.903 1.00 84.75 79 ASP A N 1
ATOM 619 C CA . ASP A 1 79 ? -6.898 5.143 2.091 1.00 84.75 79 ASP A CA 1
ATOM 620 C C . ASP A 1 79 ? -8.405 5.181 2.414 1.00 84.75 79 ASP A C 1
ATOM 622 O O . ASP A 1 79 ? -8.780 5.038 3.574 1.00 84.75 79 ASP A O 1
ATOM 626 N N . ALA A 1 80 ? -9.278 5.280 1.402 1.00 83.06 80 ALA A N 1
ATOM 627 C CA . ALA A 1 80 ? -10.724 5.256 1.598 1.00 83.06 80 ALA A CA 1
ATOM 628 C C . ALA A 1 80 ? -11.208 3.942 2.235 1.00 83.06 80 ALA A C 1
ATOM 630 O O . ALA A 1 80 ? -11.921 3.944 3.237 1.00 83.06 80 ALA A O 1
ATOM 631 N N . CYS A 1 81 ? -10.790 2.805 1.680 1.00 79.75 81 CYS A N 1
ATOM 632 C CA . CYS A 1 81 ? -11.130 1.496 2.232 1.00 79.75 81 CYS A CA 1
ATOM 633 C C . CYS A 1 81 ? -10.604 1.324 3.663 1.00 79.75 81 CYS A C 1
ATOM 635 O O . CYS A 1 81 ? -11.319 0.797 4.51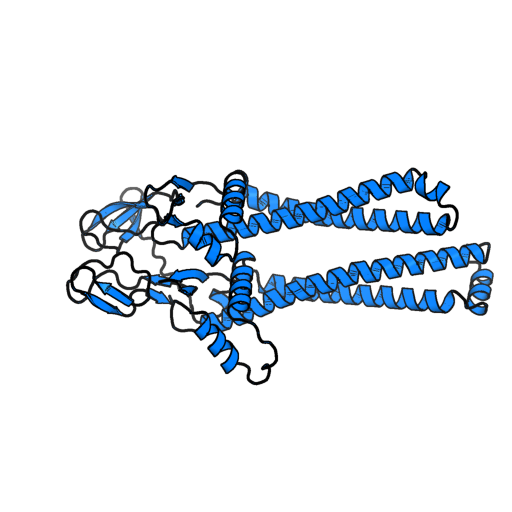2 1.00 79.75 81 CYS A O 1
ATOM 637 N N . PHE A 1 82 ? -9.382 1.794 3.933 1.00 82.00 82 PHE A N 1
ATOM 638 C CA . PHE A 1 82 ? -8.790 1.755 5.267 1.00 82.00 82 PHE A CA 1
ATOM 639 C C . PHE A 1 82 ? -9.623 2.539 6.278 1.00 82.00 82 PHE A C 1
ATOM 641 O O . PHE A 1 82 ? -10.011 1.985 7.299 1.00 82.00 82 PHE A O 1
ATOM 648 N N . PHE A 1 83 ? -9.928 3.805 5.988 1.00 81.25 83 PHE A N 1
ATOM 649 C CA . PHE A 1 83 ? -10.708 4.633 6.900 1.00 81.25 83 PHE A CA 1
ATOM 650 C C . PHE A 1 83 ? -12.123 4.077 7.087 1.00 81.25 83 PHE A C 1
ATOM 652 O O . PHE A 1 83 ? -12.570 3.996 8.220 1.00 81.25 83 PHE A O 1
ATOM 659 N N . SER A 1 84 ? -12.798 3.608 6.027 1.00 76.38 84 SER A N 1
ATOM 660 C CA . SER A 1 84 ? -14.118 2.966 6.170 1.00 76.38 84 SER A CA 1
ATOM 661 C C . SER A 1 84 ? -14.061 1.773 7.124 1.00 76.38 84 SER A C 1
ATOM 663 O O . SER A 1 84 ? -14.874 1.696 8.037 1.00 76.38 84 SER A O 1
ATOM 665 N N . SER A 1 85 ? -13.065 0.895 6.965 1.00 71.19 85 SER A N 1
ATOM 666 C CA . SER A 1 85 ? -12.879 -0.269 7.838 1.00 71.19 85 SER A CA 1
ATOM 667 C C . SER A 1 85 ? -12.483 0.112 9.266 1.00 71.19 85 SER A C 1
ATOM 669 O O . SER A 1 85 ? -12.897 -0.569 10.197 1.00 71.19 85 SER A O 1
ATOM 671 N N . TYR A 1 86 ? -11.678 1.162 9.448 1.00 74.00 86 TYR A N 1
ATOM 672 C CA . TYR A 1 86 ? -11.305 1.675 10.768 1.00 74.00 86 TYR A CA 1
ATOM 673 C C . TYR A 1 86 ? -12.537 2.212 11.501 1.00 74.00 86 TYR A C 1
ATOM 675 O O . TYR A 1 86 ? -12.801 1.839 12.636 1.00 74.00 86 TYR A O 1
ATOM 683 N N . PHE A 1 87 ? -13.332 3.028 10.810 1.00 71.50 87 PHE A N 1
ATOM 684 C CA . PHE A 1 87 ? -14.572 3.597 11.326 1.00 71.50 87 PHE A CA 1
ATOM 685 C C . PHE A 1 87 ? -15.638 2.537 11.620 1.00 71.50 87 PHE A C 1
ATOM 687 O O . PHE A 1 87 ? -16.393 2.685 12.568 1.00 71.50 87 PHE A O 1
ATOM 694 N N . GLU A 1 88 ? -15.716 1.469 10.823 1.00 61.16 88 GLU A N 1
ATOM 695 C CA . GLU A 1 88 ? -16.594 0.322 11.101 1.00 61.16 88 GLU A CA 1
ATOM 696 C C . GLU A 1 88 ? -16.144 -0.496 12.320 1.00 61.16 88 GLU A C 1
ATOM 698 O O . GLU A 1 88 ? -16.965 -1.176 12.928 1.00 61.16 88 GLU A O 1
ATOM 703 N N . GLY A 1 89 ? -14.855 -0.448 12.667 1.00 55.16 89 GLY A N 1
ATOM 704 C CA . GLY A 1 89 ? -14.298 -1.122 13.837 1.00 55.16 89 GLY A CA 1
ATOM 705 C C . GLY A 1 89 ? -14.404 -0.320 15.135 1.00 55.16 89 GLY A C 1
ATOM 706 O O . GLY A 1 89 ? -14.126 -0.882 16.196 1.00 55.16 89 GLY A O 1
ATOM 707 N N . ASP A 1 90 ? -14.778 0.960 15.073 1.00 57.62 90 ASP A N 1
ATOM 708 C CA . ASP A 1 90 ? -14.967 1.791 16.259 1.00 57.62 90 ASP A CA 1
ATOM 709 C C . ASP A 1 90 ? -16.316 1.491 16.929 1.00 57.62 90 ASP A C 1
ATOM 711 O O . ASP A 1 90 ? -17.360 1.470 16.283 1.00 57.62 90 ASP A O 1
ATOM 715 N N . LEU A 1 91 ? -16.283 1.254 18.241 1.00 51.22 91 LEU A N 1
ATOM 716 C CA . LEU A 1 91 ? -17.441 0.815 19.029 1.00 51.22 91 LEU A CA 1
ATOM 717 C C . LEU A 1 91 ? -18.339 1.989 19.451 1.00 51.22 91 LEU A C 1
ATOM 719 O O . LEU A 1 91 ? -19.545 1.822 19.648 1.00 51.22 91 LEU A O 1
ATOM 723 N N . ASN A 1 92 ? -17.758 3.185 19.569 1.00 52.28 92 ASN A N 1
ATOM 724 C CA . ASN A 1 92 ? -18.460 4.380 20.039 1.00 52.28 92 ASN A CA 1
ATOM 725 C C . ASN A 1 92 ? -19.038 5.216 18.887 1.00 52.28 92 ASN A C 1
ATOM 727 O O . ASN A 1 92 ? -19.899 6.065 19.117 1.00 52.28 92 ASN A O 1
ATOM 731 N N . GLY A 1 93 ? -18.576 4.968 17.658 1.00 58.84 93 GLY A N 1
ATOM 732 C CA . GLY A 1 93 ? -18.944 5.683 16.439 1.00 58.84 93 GLY A CA 1
ATOM 733 C C . GLY A 1 93 ? -18.512 7.154 16.415 1.00 58.84 93 GLY A C 1
ATOM 734 O O . GLY A 1 93 ? -19.053 7.943 15.629 1.00 58.84 93 GLY A O 1
ATOM 735 N N . TYR A 1 94 ? -17.528 7.490 17.252 1.00 70.44 94 TYR A N 1
ATOM 736 C CA . TYR A 1 94 ? -16.868 8.785 17.337 1.00 70.44 94 TYR A CA 1
ATOM 737 C C . TYR A 1 94 ? -15.370 8.569 17.212 1.00 70.44 94 TYR A C 1
ATOM 739 O O . TYR A 1 94 ? -14.756 7.936 18.066 1.00 70.44 94 TYR A O 1
ATOM 747 N N . VAL A 1 95 ? -14.776 9.154 16.176 1.00 74.56 95 VAL A N 1
ATOM 748 C CA . VAL A 1 95 ? -13.332 9.062 15.965 1.00 74.56 95 VAL A CA 1
ATOM 749 C C . VAL A 1 95 ? -12.699 10.438 16.010 1.00 74.56 95 VAL A C 1
ATOM 751 O O . VAL A 1 95 ? -13.114 11.355 15.299 1.00 74.56 95 VAL A O 1
ATOM 754 N N . ASP A 1 96 ? -11.662 10.557 16.828 1.00 79.56 96 ASP A N 1
ATOM 755 C CA . ASP A 1 96 ? -10.848 11.756 16.937 1.00 79.56 96 ASP A CA 1
ATOM 756 C C . ASP A 1 96 ? -9.774 11.823 15.833 1.00 79.56 96 ASP A C 1
ATOM 758 O O . ASP A 1 96 ? -9.150 10.829 15.446 1.00 79.56 96 ASP A O 1
ATOM 762 N N . PHE A 1 97 ? -9.536 13.034 15.326 1.00 82.94 97 PHE A N 1
ATOM 763 C CA . PHE A 1 97 ? -8.494 13.304 14.342 1.00 82.94 97 PHE A CA 1
ATOM 764 C C . PHE A 1 97 ? -7.081 13.144 14.911 1.00 82.94 97 PHE A C 1
ATOM 766 O O . PHE A 1 97 ? -6.189 12.769 14.145 1.00 82.94 97 PHE A O 1
ATOM 773 N N . ALA A 1 98 ? -6.848 13.444 16.196 1.00 81.62 98 ALA A N 1
ATOM 774 C CA . ALA A 1 98 ? -5.522 13.295 16.800 1.00 81.62 98 ALA A CA 1
ATOM 775 C C . ALA A 1 98 ? -5.169 11.817 17.004 1.00 81.62 98 ALA A C 1
ATOM 777 O O . ALA A 1 98 ? -4.087 11.383 16.609 1.00 81.62 98 ALA A O 1
ATOM 778 N N . GLU A 1 99 ? -6.113 11.010 17.485 1.00 80.06 99 GLU A N 1
ATOM 779 C CA . GLU A 1 99 ? -5.929 9.558 17.544 1.00 80.06 99 GLU A CA 1
ATOM 780 C C . GLU A 1 99 ? -5.663 8.954 16.155 1.00 80.06 99 GLU A C 1
ATOM 782 O O . GLU A 1 99 ? -4.715 8.189 15.966 1.00 80.06 99 GLU A O 1
ATOM 787 N N . LEU A 1 100 ? -6.434 9.358 15.141 1.00 82.56 100 LEU A N 1
ATOM 788 C CA . LEU A 1 100 ? -6.246 8.873 13.773 1.00 82.56 100 LEU A CA 1
ATOM 789 C C . LEU A 1 100 ? -4.884 9.299 13.182 1.00 82.56 100 LEU A C 1
ATOM 791 O O . LEU A 1 100 ? -4.298 8.571 12.369 1.00 82.56 100 LEU A O 1
ATOM 795 N N . ALA A 1 101 ? -4.366 10.464 13.591 1.00 84.00 101 ALA A N 1
ATOM 796 C CA . ALA A 1 101 ? -3.042 10.985 13.231 1.00 84.00 101 ALA A CA 1
ATOM 797 C C . ALA A 1 101 ? -1.936 10.067 13.729 1.00 84.00 101 ALA A C 1
ATOM 799 O O . ALA A 1 101 ? -1.121 9.589 12.935 1.00 84.00 101 ALA A O 1
ATOM 800 N N . GLU A 1 102 ? -1.988 9.715 15.005 1.00 82.50 102 GLU A N 1
ATOM 801 C CA . GLU A 1 102 ? -1.036 8.796 15.610 1.00 82.50 102 GLU A CA 1
ATOM 802 C C . GLU A 1 102 ? -1.146 7.382 15.033 1.00 82.50 102 GLU A C 1
ATOM 804 O O . GLU A 1 102 ? -0.146 6.803 14.604 1.00 82.50 102 GLU A O 1
ATOM 809 N N . VAL A 1 103 ? -2.368 6.852 14.918 1.00 82.31 103 VAL A N 1
ATOM 810 C CA . VAL A 1 103 ? -2.621 5.508 14.381 1.00 82.31 103 VAL A CA 1
ATOM 811 C C . VAL A 1 103 ? -2.082 5.360 12.959 1.00 82.31 103 VAL A C 1
ATOM 813 O O . VAL A 1 103 ? -1.557 4.306 12.590 1.00 82.31 103 VAL A O 1
ATOM 816 N N . THR A 1 104 ? -2.199 6.404 12.137 1.00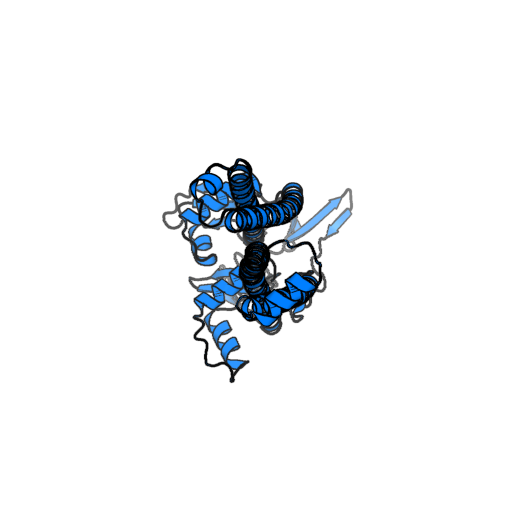 81.00 104 THR A N 1
ATOM 817 C CA . THR A 1 104 ? -1.740 6.364 10.745 1.00 81.00 104 THR A CA 1
ATOM 818 C C . THR A 1 104 ? -0.315 6.872 10.532 1.00 81.00 104 THR A C 1
ATOM 820 O O . THR A 1 104 ? 0.177 6.728 9.405 1.00 81.00 104 THR A O 1
ATOM 823 N N . GLY A 1 105 ? 0.330 7.424 11.567 1.00 80.56 105 GLY A N 1
ATOM 824 C CA . GLY A 1 105 ? 1.652 8.049 11.501 1.00 80.56 105 GLY A CA 1
ATOM 825 C C . GLY A 1 105 ? 1.682 9.310 10.630 1.00 80.56 105 GLY A C 1
ATOM 826 O O . GLY A 1 105 ? 2.627 9.505 9.867 1.00 80.56 105 GLY A O 1
ATOM 827 N N . ARG A 1 106 ? 0.614 10.115 10.651 1.00 83.56 106 ARG A N 1
ATOM 828 C CA . ARG A 1 106 ? 0.455 11.340 9.844 1.00 83.56 106 ARG A CA 1
ATOM 829 C C . ARG A 1 106 ? 0.145 12.533 10.734 1.00 83.56 106 ARG A C 1
ATOM 831 O O . ARG A 1 106 ? -0.250 12.364 11.876 1.00 83.56 106 ARG A O 1
ATOM 838 N N . THR A 1 107 ? 0.277 13.745 10.202 1.00 85.81 107 THR A N 1
ATOM 839 C CA . THR A 1 107 ? -0.162 14.944 10.926 1.00 85.81 107 THR A CA 1
ATOM 840 C C . THR A 1 107 ? -1.687 15.077 10.891 1.00 85.81 107 THR A C 1
ATOM 842 O O . THR A 1 107 ? -2.348 14.651 9.938 1.00 85.81 107 THR A O 1
ATOM 845 N N . THR A 1 108 ? -2.263 15.728 11.902 1.00 85.25 108 THR A N 1
ATOM 846 C CA . THR A 1 108 ? -3.708 16.010 11.972 1.00 85.25 108 THR A CA 1
ATOM 847 C C . THR A 1 108 ? -4.199 16.790 10.749 1.00 85.25 108 THR A C 1
ATOM 849 O O . THR A 1 108 ? -5.227 16.449 10.167 1.00 85.25 108 THR A O 1
ATOM 852 N N . SER A 1 109 ? -3.426 17.773 10.274 1.00 84.88 109 SER A N 1
ATOM 853 C CA . SER A 1 109 ? -3.730 18.549 9.060 1.00 84.88 109 SER A CA 1
ATOM 854 C C . SER A 1 109 ? -3.799 17.686 7.791 1.00 84.88 109 SER A C 1
ATOM 856 O O . SER A 1 109 ? -4.704 17.847 6.964 1.00 84.88 109 SER A O 1
ATOM 858 N N . GLN A 1 110 ? -2.887 16.720 7.642 1.00 85.75 110 GLN A N 1
ATOM 859 C CA . GLN A 1 110 ? -2.894 15.773 6.524 1.00 85.75 110 GLN A CA 1
ATOM 860 C C . GLN A 1 110 ? -4.110 14.849 6.556 1.00 85.75 110 GLN A C 1
ATOM 862 O O . GLN A 1 110 ? -4.597 14.435 5.505 1.00 85.75 110 GLN A O 1
ATOM 867 N N . ILE A 1 111 ? -4.601 14.497 7.742 1.00 85.62 111 ILE A N 1
ATOM 868 C CA . ILE A 1 111 ? -5.806 13.680 7.869 1.00 85.62 111 ILE A CA 1
ATOM 869 C C . ILE A 1 111 ? -7.053 14.488 7.565 1.00 85.62 111 ILE A C 1
ATOM 871 O O . ILE A 1 111 ? -7.870 14.018 6.779 1.00 85.62 111 ILE A O 1
ATOM 875 N N . LYS A 1 112 ? -7.184 15.701 8.109 1.00 85.88 112 LYS A N 1
ATOM 876 C CA . LYS A 1 112 ? -8.333 16.576 7.836 1.00 85.88 112 LYS A CA 1
ATOM 877 C C . LYS A 1 112 ? -8.512 16.808 6.336 1.00 85.88 112 LYS A C 1
ATOM 879 O O . LYS A 1 112 ? -9.581 16.545 5.792 1.00 85.88 112 LYS A O 1
ATOM 884 N N . SER A 1 113 ? -7.435 17.200 5.653 1.00 85.62 113 SER A N 1
ATOM 885 C CA . SER A 1 113 ? -7.438 17.403 4.197 1.00 85.62 113 SER A CA 1
ATOM 886 C C . SER A 1 113 ? -7.787 16.129 3.420 1.00 85.62 113 SER A C 1
ATOM 888 O O . SER A 1 113 ? -8.610 16.168 2.504 1.00 85.62 113 SER A O 1
ATOM 890 N N . ARG A 1 114 ? -7.226 14.972 3.802 1.00 86.50 114 ARG A N 1
ATOM 891 C CA . ARG A 1 114 ? -7.555 13.692 3.156 1.00 86.50 114 ARG A CA 1
ATOM 892 C C . ARG A 1 114 ? -9.000 13.286 3.385 1.00 86.50 114 ARG A C 1
ATOM 894 O O . ARG A 1 114 ? -9.646 12.887 2.430 1.00 86.50 114 ARG A O 1
ATOM 901 N N . ILE A 1 115 ? -9.516 13.383 4.604 1.00 84.44 115 ILE A N 1
ATOM 902 C CA . ILE A 1 115 ? -10.899 13.009 4.915 1.00 84.44 115 ILE A CA 1
ATOM 903 C C . ILE A 1 115 ? -11.879 13.926 4.183 1.00 84.44 115 ILE A C 1
ATOM 905 O O . ILE A 1 115 ? -12.845 13.421 3.619 1.00 84.44 115 ILE A O 1
ATOM 909 N N . ALA A 1 116 ? -11.592 15.226 4.079 1.00 85.06 116 ALA A N 1
ATOM 910 C CA . ALA A 1 116 ? -12.381 16.150 3.264 1.00 85.06 116 ALA A CA 1
ATOM 911 C C . ALA A 1 116 ? -12.403 15.739 1.777 1.00 85.06 116 ALA A C 1
ATOM 913 O O . ALA A 1 116 ? -13.468 15.643 1.165 1.00 85.06 116 ALA A O 1
ATOM 914 N N . LEU A 1 117 ? -11.241 15.411 1.204 1.00 84.94 117 LEU A N 1
ATOM 915 C CA . LEU A 1 117 ? -11.140 14.955 -0.186 1.00 84.94 117 LEU A CA 1
ATOM 916 C C . LEU A 1 117 ? -11.835 13.600 -0.407 1.00 84.94 117 LEU A C 1
ATOM 918 O O . LEU A 1 117 ? -12.514 13.387 -1.414 1.00 84.94 117 LEU A O 1
ATOM 922 N N . LEU A 1 118 ? -11.689 12.674 0.540 1.00 84.31 118 LEU A N 1
ATOM 923 C CA . LEU A 1 118 ? -12.320 11.361 0.480 1.00 84.31 118 LEU A CA 1
ATOM 924 C C . LEU A 1 118 ? -13.837 11.443 0.672 1.00 84.31 118 LEU A C 1
ATOM 926 O O . LEU A 1 118 ? -14.546 10.671 0.032 1.00 84.31 118 LEU A O 1
ATOM 930 N N . HIS A 1 119 ? -14.342 12.384 1.472 1.00 81.81 119 HIS A N 1
ATOM 931 C CA . HIS A 1 119 ? -15.772 12.674 1.593 1.00 81.81 119 HIS A CA 1
ATOM 932 C C . HIS A 1 119 ? -16.375 13.099 0.255 1.00 81.81 119 HIS A C 1
ATOM 934 O O . HIS A 1 119 ? -17.385 12.557 -0.186 1.00 81.81 119 HIS A O 1
ATOM 940 N N . LEU A 1 120 ? -15.718 14.028 -0.440 1.00 80.56 120 LEU A N 1
ATOM 941 C CA . LEU A 1 120 ? -16.200 14.504 -1.732 1.00 80.56 120 LEU A CA 1
ATOM 942 C C . LEU A 1 120 ? -16.281 13.347 -2.742 1.00 80.56 120 LEU A C 1
ATOM 944 O O . LEU A 1 120 ? -17.299 13.131 -3.408 1.00 80.56 120 LEU A O 1
ATOM 948 N N . LEU A 1 121 ? -15.214 12.552 -2.817 1.00 79.25 121 LEU A N 1
ATOM 949 C CA . LEU A 1 121 ? -15.043 11.564 -3.875 1.00 79.25 121 LEU A CA 1
ATOM 950 C C . LEU A 1 121 ? -15.625 10.192 -3.518 1.00 79.25 121 LEU A C 1
ATOM 952 O O . LEU A 1 121 ? -16.491 9.697 -4.237 1.00 79.25 121 LEU A O 1
ATOM 956 N N . TYR A 1 122 ? -15.199 9.583 -2.413 1.00 78.94 122 TYR A N 1
ATOM 957 C CA . TYR A 1 122 ? -15.312 8.137 -2.178 1.00 78.94 122 TYR A CA 1
ATOM 958 C C . TYR A 1 122 ? -16.260 7.731 -1.050 1.00 78.94 122 TYR A C 1
ATOM 960 O O . TYR A 1 122 ? -16.754 6.603 -1.064 1.00 78.94 122 TYR A O 1
ATOM 968 N N . MET A 1 123 ? -16.516 8.610 -0.087 1.00 76.62 123 MET A N 1
ATOM 969 C CA . MET A 1 123 ? -17.217 8.274 1.149 1.00 76.62 123 MET A CA 1
ATOM 970 C C . MET A 1 123 ? -18.477 9.101 1.325 1.00 76.62 123 MET A C 1
ATOM 972 O O . MET A 1 123 ? -18.535 10.256 0.930 1.00 76.62 123 MET A O 1
ATOM 976 N N . LYS A 1 124 ? -19.493 8.509 1.940 1.00 76.81 124 LYS A N 1
ATOM 977 C CA . LYS A 1 124 ? -20.709 9.204 2.361 1.00 76.81 124 LYS A CA 1
ATOM 978 C C . LYS A 1 124 ? -21.029 8.840 3.807 1.00 76.81 124 LYS A C 1
ATOM 980 O O . LYS A 1 124 ? -20.479 7.874 4.349 1.00 76.81 124 LYS A O 1
ATOM 985 N N . ASN A 1 125 ? -21.984 9.565 4.380 1.00 73.19 125 ASN A N 1
ATOM 986 C CA . ASN A 1 125 ? -22.620 9.224 5.648 1.00 73.19 125 ASN A CA 1
ATOM 987 C C . ASN A 1 125 ? -21.655 9.353 6.845 1.00 73.19 125 ASN A C 1
ATOM 989 O O . ASN A 1 125 ? -21.514 8.433 7.648 1.00 73.19 125 ASN A O 1
ATOM 993 N N . PHE A 1 126 ? -21.020 10.522 6.980 1.00 74.81 126 PHE A N 1
ATOM 994 C CA . PHE A 1 126 ? -20.429 10.990 8.239 1.00 74.81 126 PHE A CA 1
ATOM 995 C C . PHE A 1 126 ? -20.550 12.520 8.366 1.00 74.81 126 PHE A C 1
ATOM 997 O O . PHE A 1 126 ? -20.744 13.202 7.359 1.00 74.81 126 PHE A O 1
ATOM 1004 N N . ARG A 1 127 ? -20.444 13.055 9.586 1.00 77.38 127 ARG A N 1
ATOM 1005 C CA . ARG A 1 127 ? -20.372 14.497 9.871 1.00 77.38 127 ARG A CA 1
ATOM 1006 C C . ARG A 1 127 ? -19.169 14.803 10.756 1.00 77.38 127 ARG A C 1
ATOM 1008 O O . ARG A 1 127 ? -18.767 13.976 11.566 1.00 77.38 127 ARG A O 1
ATOM 1015 N N . VAL A 1 128 ? -18.599 15.991 10.596 1.00 79.75 128 VAL A N 1
ATOM 1016 C CA . VAL A 1 128 ? -17.544 16.497 11.482 1.00 79.75 128 VAL A CA 1
ATOM 1017 C C . VAL A 1 128 ? -18.195 17.447 12.476 1.00 79.75 128 VAL A C 1
ATOM 1019 O O . VAL A 1 128 ? -18.870 18.389 12.065 1.00 79.75 128 VAL A O 1
ATOM 1022 N N . ILE A 1 129 ? -18.019 17.183 13.767 1.00 79.00 129 ILE A N 1
ATOM 1023 C CA . ILE A 1 129 ? -18.567 17.992 14.856 1.00 79.00 129 ILE A CA 1
ATOM 1024 C C . ILE A 1 129 ? -17.409 18.663 15.577 1.00 79.00 129 ILE A C 1
ATOM 1026 O O . ILE A 1 129 ? -16.395 18.030 15.866 1.00 79.00 129 ILE A O 1
ATOM 1030 N N . LYS A 1 130 ? -17.575 19.950 15.878 1.00 72.31 130 LYS A N 1
ATOM 1031 C CA . LYS A 1 130 ? -16.689 20.672 16.787 1.00 72.31 130 LYS A CA 1
ATOM 1032 C C . LYS A 1 130 ? -17.210 20.502 18.204 1.00 72.31 130 LYS A C 1
ATOM 1034 O O . LYS A 1 130 ? -18.365 20.821 18.478 1.00 72.31 130 LYS A O 1
ATOM 1039 N N . THR A 1 131 ? -16.376 19.971 19.082 1.00 62.19 131 THR A N 1
ATOM 1040 C CA . THR A 1 131 ? -16.713 19.735 20.486 1.00 62.19 131 THR A CA 1
ATOM 1041 C C . THR A 1 131 ? -16.141 20.843 21.359 1.00 62.19 131 THR A C 1
ATOM 1043 O O . THR A 1 131 ? -15.041 21.327 21.124 1.00 62.19 131 THR A O 1
ATOM 1046 N N . VAL A 1 132 ? -16.885 21.227 22.400 1.00 54.88 132 VAL A N 1
ATOM 1047 C CA . VAL A 1 132 ? -16.471 22.246 23.390 1.00 54.88 132 VAL A CA 1
ATOM 1048 C C . VAL A 1 132 ? -15.363 21.716 24.323 1.00 54.88 132 VAL A C 1
ATOM 1050 O O . VAL A 1 132 ? -14.781 22.453 25.109 1.00 54.88 132 VAL A O 1
ATOM 1053 N N . ASN A 1 133 ? -15.052 20.420 24.242 1.00 53.91 133 ASN A N 1
ATOM 1054 C CA . ASN A 1 133 ? -14.088 19.757 25.108 1.00 53.91 133 ASN A CA 1
ATOM 1055 C C . ASN A 1 133 ? -12.648 20.043 24.631 1.00 53.91 133 ASN A C 1
ATOM 1057 O O . ASN A 1 133 ? -12.256 19.594 23.554 1.00 53.91 133 ASN A O 1
ATOM 1061 N N . TYR A 1 134 ? -11.853 20.765 25.432 1.00 50.66 134 TYR A N 1
ATOM 1062 C CA . TYR A 1 134 ? -10.502 21.253 25.081 1.00 50.66 134 TYR A CA 1
ATOM 1063 C C . TYR A 1 134 ? -9.510 20.163 24.646 1.00 50.66 134 TYR A C 1
ATOM 1065 O O . TYR A 1 134 ? -8.544 20.449 23.942 1.00 50.66 134 TYR A O 1
ATOM 1073 N N . GLN A 1 135 ? -9.742 18.916 25.054 1.00 53.03 135 GLN A N 1
ATOM 1074 C CA . GLN A 1 135 ? -8.850 17.792 24.778 1.00 53.03 135 GLN A CA 1
ATOM 1075 C C . GLN A 1 135 ? -9.004 17.242 23.348 1.00 53.03 135 GLN A C 1
ATOM 1077 O O . GLN A 1 135 ? -8.043 16.714 22.795 1.00 53.03 135 GLN A O 1
ATOM 1082 N N . TYR A 1 136 ? -10.181 17.422 22.734 1.00 60.03 136 TYR A N 1
ATOM 1083 C CA . TYR A 1 136 ? -10.509 16.949 21.386 1.00 60.03 136 TYR A CA 1
ATOM 1084 C C . TYR A 1 136 ? -11.405 17.984 20.688 1.00 60.03 136 TYR A C 1
ATOM 1086 O O . TYR A 1 136 ? -12.622 17.961 20.872 1.00 60.03 136 TYR A O 1
ATOM 1094 N N . PRO A 1 137 ? -10.841 18.927 19.912 1.00 63.88 137 PRO A N 1
ATOM 1095 C CA . PRO A 1 137 ? -11.606 20.052 19.366 1.00 63.88 137 PRO A CA 1
ATOM 1096 C C . PRO A 1 137 ? -12.524 19.665 18.194 1.00 63.88 137 PRO A C 1
ATOM 1098 O O . PRO A 1 137 ? -13.495 20.365 17.909 1.00 63.88 137 PRO A O 1
ATOM 1101 N N . GLU A 1 138 ? -12.234 18.561 17.498 1.00 73.81 138 GLU A N 1
ATOM 1102 C CA . GLU A 1 138 ? -12.997 18.087 16.340 1.00 73.81 138 GLU A CA 1
ATOM 1103 C C . GLU A 1 138 ? -13.105 16.562 16.347 1.00 73.81 138 GLU A C 1
ATOM 1105 O O . GLU A 1 138 ? -12.093 15.869 16.431 1.00 73.81 138 GLU A O 1
ATOM 1110 N N . ILE A 1 139 ? -14.324 16.047 16.186 1.00 77.06 139 ILE A N 1
ATOM 1111 C CA . ILE A 1 139 ? -14.622 14.613 16.130 1.00 77.06 139 ILE A CA 1
ATOM 1112 C C . ILE A 1 139 ? -15.400 14.267 14.858 1.00 77.06 139 ILE A C 1
ATOM 1114 O O . ILE A 1 139 ? -16.178 15.068 14.332 1.00 77.06 139 ILE A O 1
ATOM 1118 N N . ILE A 1 140 ? -15.195 13.054 14.352 1.00 75.38 140 ILE A N 1
ATOM 1119 C CA . ILE A 1 140 ? -15.931 12.489 13.222 1.00 75.38 140 ILE A CA 1
ATOM 1120 C C . ILE A 1 140 ? -17.055 11.621 13.783 1.00 75.38 140 ILE A C 1
ATOM 1122 O O . ILE A 1 140 ? -16.780 10.593 14.396 1.00 75.38 140 ILE A O 1
ATOM 1126 N N . GLU A 1 141 ? -18.311 12.000 13.542 1.00 72.62 141 GLU A N 1
ATOM 1127 C CA . GLU A 1 141 ? -19.468 11.149 13.831 1.00 72.62 141 GLU A CA 1
ATOM 1128 C C . GLU A 1 141 ? -19.926 10.421 12.567 1.00 72.62 141 GLU A C 1
ATOM 1130 O O . GLU A 1 141 ? -20.137 11.010 11.501 1.00 72.62 141 GLU A O 1
ATOM 1135 N N . LEU A 1 142 ? -20.126 9.117 12.698 1.00 67.69 142 LEU A N 1
ATOM 1136 C CA . LEU A 1 142 ? -20.552 8.256 11.606 1.00 67.69 142 LEU A CA 1
ATOM 1137 C C . LEU A 1 142 ? -22.084 8.212 11.504 1.00 67.69 142 LEU A C 1
ATOM 1139 O O . LEU A 1 142 ? -22.783 7.910 12.466 1.00 67.69 142 LEU A O 1
ATOM 1143 N N . TYR A 1 143 ? -22.637 8.411 10.307 1.00 63.94 143 TYR A N 1
ATOM 1144 C CA . TYR A 1 143 ? -24.033 8.054 10.057 1.00 63.94 143 TYR A CA 1
ATOM 1145 C C . TYR A 1 143 ? -24.088 6.558 9.727 1.00 63.94 143 TYR A C 1
ATOM 1147 O O . TYR A 1 143 ? -23.705 6.116 8.640 1.00 63.94 143 TYR A O 1
ATOM 1155 N N . SER A 1 144 ? -24.544 5.746 10.670 1.00 55.72 144 SER A N 1
ATOM 1156 C CA . SER A 1 144 ? -24.835 4.329 10.431 1.00 55.72 144 SER A CA 1
ATOM 1157 C C . SER A 1 144 ? -26.305 4.128 10.071 1.00 55.72 144 SER A C 1
ATOM 1159 O O . SER A 1 144 ? -27.163 4.845 10.587 1.00 55.72 144 SER A O 1
ATOM 1161 N N . LYS A 1 145 ? -26.607 3.090 9.284 1.00 53.38 145 LYS A N 1
ATOM 1162 C CA . LYS A 1 145 ? -27.980 2.575 9.160 1.00 53.38 145 LYS A CA 1
ATOM 1163 C C . LYS A 1 145 ? -28.545 2.245 10.543 1.00 53.38 145 LYS A C 1
ATOM 1165 O O . LYS A 1 145 ? -27.806 1.746 11.387 1.00 53.38 145 LYS A O 1
ATOM 1170 N N . THR A 1 146 ? -29.819 2.523 10.769 1.00 56.19 146 THR A N 1
ATOM 1171 C CA . THR A 1 146 ? -30.572 2.021 11.921 1.00 56.19 146 THR A CA 1
ATOM 1172 C C . THR A 1 146 ? -31.135 0.641 11.579 1.00 56.19 146 THR A C 1
ATOM 1174 O O . THR A 1 146 ? -31.575 0.394 10.459 1.00 56.19 146 THR A O 1
ATOM 1177 N N . VAL A 1 147 ? -31.039 -0.286 12.522 1.00 57.50 147 VAL A N 1
ATOM 1178 C CA . VAL A 1 147 ? -31.623 -1.628 12.504 1.00 57.50 147 VAL A CA 1
ATOM 1179 C C . VAL A 1 147 ? -32.430 -1.802 13.775 1.00 57.50 147 VAL A C 1
ATOM 1181 O O . VAL A 1 147 ? -32.030 -1.345 14.843 1.00 57.50 147 VAL A O 1
ATOM 1184 N N . THR A 1 148 ? -33.574 -2.460 13.673 1.00 61.16 148 THR A N 1
ATOM 1185 C CA . THR A 1 148 ? -34.341 -2.857 14.846 1.00 61.16 148 THR A CA 1
ATOM 1186 C C . THR A 1 148 ? -33.617 -3.995 15.562 1.00 61.16 148 THR A C 1
ATOM 1188 O O . THR A 1 148 ? -33.292 -5.039 14.997 1.00 61.16 148 THR A O 1
ATOM 1191 N N . CYS A 1 149 ? -33.327 -3.768 16.834 1.00 62.19 149 CYS A N 1
ATOM 1192 C CA . CYS A 1 149 ? -32.693 -4.720 17.724 1.00 62.19 149 CYS A CA 1
ATOM 1193 C C . CYS A 1 149 ? -33.634 -5.023 18.886 1.00 62.19 149 CYS A C 1
ATOM 1195 O O . CYS A 1 149 ? -34.342 -4.141 19.377 1.00 62.19 149 CYS A O 1
ATOM 1197 N N . SER A 1 150 ? -33.580 -6.260 19.366 1.00 66.00 150 SER A N 1
ATOM 1198 C CA . SER A 1 150 ? -34.181 -6.652 20.636 1.00 66.00 150 SER A CA 1
ATOM 1199 C C . SER A 1 150 ? -33.081 -6.816 21.680 1.00 66.00 150 SER A C 1
ATOM 1201 O O . SER A 1 150 ? -32.008 -7.369 21.414 1.00 66.00 150 SER A O 1
ATOM 1203 N N . CYS A 1 151 ? -33.315 -6.291 22.878 1.00 65.00 151 CYS A N 1
ATOM 1204 C CA . CYS A 1 151 ? -32.416 -6.501 23.999 1.00 65.00 151 CYS A CA 1
ATOM 1205 C C . CYS A 1 151 ? -32.653 -7.895 24.581 1.00 65.00 151 CYS A C 1
ATOM 1207 O O . CYS A 1 151 ? -33.734 -8.163 25.097 1.00 65.00 151 CYS A O 1
ATOM 1209 N N . ARG A 1 152 ? -31.638 -8.766 24.589 1.00 63.19 152 ARG A N 1
ATOM 1210 C CA . ARG A 1 152 ? -31.756 -10.104 25.202 1.00 63.19 152 ARG A CA 1
ATOM 1211 C C . ARG A 1 152 ? -32.000 -10.056 26.703 1.00 63.19 152 ARG A C 1
ATOM 1213 O O . ARG A 1 152 ? -32.542 -10.988 27.281 1.00 63.19 152 ARG A O 1
ATOM 1220 N N . SER A 1 153 ? -31.591 -8.961 27.337 1.00 63.72 153 SER A N 1
ATOM 1221 C CA . SER A 1 153 ? -31.681 -8.814 28.782 1.00 63.72 153 SER A CA 1
ATOM 1222 C C . SER A 1 153 ? -33.054 -8.396 29.295 1.00 63.72 153 SER A C 1
ATOM 1224 O O . SER A 1 153 ? -33.433 -8.841 30.370 1.00 63.72 153 SER A O 1
ATOM 1226 N N . CYS A 1 154 ? -33.782 -7.555 28.558 1.00 66.62 154 CYS A N 1
ATOM 1227 C CA . CYS A 1 154 ? -35.099 -7.064 28.980 1.00 66.62 154 CYS A CA 1
ATOM 1228 C C . CYS A 1 154 ? -36.209 -7.268 27.938 1.00 66.62 154 CYS A C 1
ATOM 1230 O O . CYS A 1 154 ? -37.325 -6.812 28.154 1.00 66.62 154 CYS A O 1
ATOM 1232 N N . GLY A 1 155 ? -35.912 -7.870 26.783 1.00 66.56 155 GLY A N 1
ATOM 1233 C CA . GLY A 1 155 ? -36.856 -8.041 25.672 1.00 66.56 155 GLY A CA 1
ATOM 1234 C C . GLY A 1 155 ? -37.229 -6.748 24.935 1.00 66.56 155 GLY A C 1
ATOM 1235 O O . GLY A 1 155 ? -37.975 -6.799 23.964 1.00 66.56 155 GLY A O 1
ATOM 1236 N N . GLY A 1 156 ? -36.719 -5.591 25.372 1.00 68.00 156 GLY A N 1
ATOM 1237 C CA . GLY A 1 156 ? -37.074 -4.288 24.813 1.00 68.00 156 GLY A CA 1
ATOM 1238 C C . GLY A 1 156 ? -36.653 -4.133 23.351 1.00 68.00 156 GLY A C 1
ATOM 1239 O O . GLY A 1 156 ? -35.524 -4.469 22.984 1.00 68.00 156 GLY A O 1
ATOM 1240 N N . TRP A 1 157 ? -37.555 -3.582 22.542 1.00 68.31 157 TRP A N 1
ATOM 1241 C CA . TRP A 1 157 ? -37.346 -3.282 21.126 1.00 68.31 157 TRP A CA 1
ATOM 1242 C C . TRP A 1 157 ? -36.758 -1.885 20.966 1.00 68.31 157 TRP A C 1
ATOM 1244 O O . TRP A 1 157 ? -37.136 -0.961 21.682 1.00 68.31 157 TRP A O 1
ATOM 1254 N N . MET A 1 158 ? -35.825 -1.713 20.036 1.00 67.19 158 MET A N 1
ATOM 1255 C CA . MET A 1 158 ? -35.209 -0.412 19.776 1.00 67.19 158 MET A CA 1
ATOM 1256 C C . MET A 1 158 ? -34.582 -0.345 18.400 1.00 67.19 158 MET A C 1
ATOM 1258 O O . MET A 1 158 ? -33.938 -1.290 17.950 1.00 67.19 158 MET A O 1
ATOM 1262 N N . GLU A 1 159 ? -34.676 0.817 17.772 1.00 60.06 159 GLU A N 1
ATOM 1263 C CA . GLU A 1 159 ? -33.858 1.122 16.611 1.00 60.06 159 GLU A CA 1
ATOM 1264 C C . GLU A 1 159 ? -32.452 1.497 17.059 1.00 60.06 159 GLU A C 1
ATOM 1266 O O . GLU A 1 159 ? -32.216 2.462 17.787 1.00 60.06 159 GLU A O 1
ATOM 1271 N N . LYS A 1 160 ? -31.499 0.685 16.630 1.00 56.66 160 LYS A N 1
ATOM 1272 C CA . LYS A 1 160 ? -30.094 0.800 16.959 1.00 56.66 160 LYS A CA 1
ATOM 1273 C C . LYS A 1 160 ? -29.301 0.956 15.688 1.00 56.66 160 LYS A C 1
ATOM 1275 O O . LYS A 1 160 ? -29.478 0.276 14.690 1.00 56.66 160 LYS A O 1
ATOM 1280 N N . ARG A 1 161 ? -28.398 1.906 15.726 1.00 53.38 161 ARG A N 1
ATOM 1281 C CA . ARG A 1 161 ? -27.443 2.166 14.669 1.00 53.38 161 ARG A CA 1
ATOM 1282 C C . ARG A 1 161 ? -26.493 0.951 14.529 1.00 53.38 161 ARG A C 1
ATOM 1284 O O . ARG A 1 161 ? -25.874 0.580 15.515 1.00 53.38 161 ARG A O 1
ATOM 1291 N N . VAL A 1 162 ? -26.381 0.338 13.337 1.00 50.06 162 VAL A N 1
ATOM 1292 C CA . VAL A 1 162 ? -25.698 -0.962 13.051 1.00 50.06 162 VAL A CA 1
ATOM 1293 C C . VAL A 1 162 ? -24.283 -1.072 13.640 1.00 50.06 162 VAL A C 1
ATOM 1295 O O . VAL A 1 162 ? -23.833 -2.170 13.943 1.00 50.06 162 VAL A O 1
ATOM 1298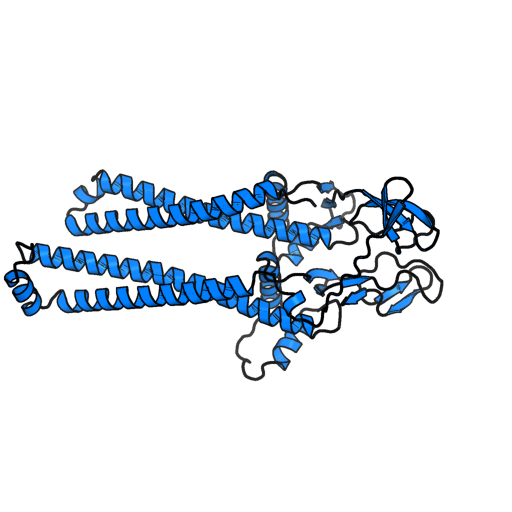 N N . TYR A 1 163 ? -23.587 0.053 13.795 1.00 45.19 163 TYR A N 1
ATOM 1299 C CA . TYR A 1 163 ? -22.182 0.102 14.214 1.00 45.19 163 TYR A CA 1
ATOM 1300 C C . TYR A 1 163 ? -21.965 0.793 15.566 1.00 45.19 163 TYR A C 1
ATOM 1302 O O . TYR A 1 163 ? -20.827 1.004 15.955 1.00 45.19 163 TYR A O 1
ATOM 1310 N N . PHE A 1 164 ? -23.030 1.190 16.266 1.00 43.72 164 PHE A N 1
ATOM 1311 C CA . PHE A 1 164 ? -22.917 1.906 17.536 1.00 43.72 164 PHE A CA 1
ATOM 1312 C C . PHE A 1 164 ? -23.244 0.976 18.699 1.00 43.72 164 PHE A C 1
ATOM 1314 O O . PHE A 1 164 ? -24.218 0.221 18.634 1.00 43.72 164 PHE A O 1
ATOM 1321 N N . GLU A 1 165 ? -22.442 1.065 19.766 1.00 49.00 165 GLU A N 1
ATOM 1322 C CA . GLU A 1 165 ? -22.626 0.320 21.008 1.00 49.00 165 GLU A CA 1
ATOM 1323 C C . GLU A 1 165 ? -24.090 0.258 21.436 1.00 49.00 165 GLU A C 1
ATOM 1325 O O . GLU A 1 165 ? -24.800 1.249 21.641 1.00 49.00 165 GLU A O 1
ATOM 1330 N N . GLY A 1 166 ? -24.535 -0.977 21.583 1.00 48.00 166 GLY A N 1
ATOM 1331 C CA . GLY A 1 166 ? -25.922 -1.301 21.704 1.00 48.00 166 GLY A CA 1
ATOM 1332 C C . GLY A 1 166 ? -26.521 -1.132 23.086 1.00 48.00 166 GLY A C 1
ATOM 1333 O O . GLY A 1 166 ? -27.305 -1.987 23.460 1.00 48.00 166 GLY A O 1
ATOM 1334 N N . ARG A 1 167 ? -26.274 -0.053 23.834 1.00 53.19 167 ARG A N 1
ATOM 1335 C CA . ARG A 1 167 ? -26.883 0.100 25.173 1.00 53.19 167 ARG A CA 1
ATOM 1336 C C . ARG A 1 167 ? -28.396 0.139 25.091 1.00 53.19 167 ARG A C 1
ATOM 1338 O O . ARG A 1 167 ? -28.970 1.031 24.469 1.00 53.19 167 ARG A O 1
ATOM 1345 N N . CYS A 1 168 ? -29.064 -0.857 25.644 1.00 59.66 168 CYS A N 1
ATOM 1346 C CA . CYS A 1 168 ? -30.504 -0.828 25.794 1.00 59.66 168 CYS A CA 1
ATOM 1347 C C . CYS A 1 168 ? -30.887 0.417 26.619 1.00 59.66 168 CYS A C 1
ATOM 1349 O O . CYS A 1 168 ? -30.446 0.503 27.761 1.00 59.66 168 CYS A O 1
ATOM 1351 N N . PRO A 1 169 ? -31.673 1.379 26.096 1.00 62.62 169 PRO A N 1
ATOM 1352 C CA . PRO A 1 169 ? -32.111 2.540 26.871 1.00 62.62 169 PRO A CA 1
ATOM 1353 C C . PRO A 1 169 ? -32.940 2.136 28.097 1.00 62.62 169 PRO A C 1
ATOM 1355 O O . PRO A 1 169 ? -33.009 2.893 29.055 1.00 62.62 169 PRO A O 1
ATOM 1358 N N . TYR A 1 170 ? -33.526 0.934 28.087 1.00 66.69 170 TYR A N 1
ATOM 1359 C CA . TYR A 1 170 ? -34.354 0.436 29.181 1.00 66.69 170 TYR A CA 1
ATOM 1360 C C . TYR A 1 170 ? -33.548 -0.207 30.318 1.00 66.69 170 TYR A C 1
ATOM 1362 O O . TYR A 1 170 ? -33.864 0.015 31.478 1.00 66.69 170 TYR A O 1
ATOM 1370 N N . CYS A 1 171 ? -32.518 -1.011 30.021 1.00 62.75 171 CYS A N 1
ATOM 1371 C CA . CYS A 1 171 ? -31.779 -1.767 31.052 1.00 62.75 171 CYS A CA 1
ATOM 1372 C C . CYS A 1 171 ? -30.255 -1.582 31.020 1.00 62.75 171 CYS A C 1
ATOM 1374 O O . CYS A 1 171 ? -29.533 -2.231 31.772 1.00 62.75 171 CYS A O 1
ATOM 1376 N N . GLY A 1 172 ? -29.737 -0.755 30.113 1.00 60.41 172 GLY A N 1
ATOM 1377 C CA . GLY A 1 172 ? -28.305 -0.509 29.939 1.00 60.41 172 GLY A CA 1
ATOM 1378 C C . GLY A 1 172 ? -27.507 -1.666 29.325 1.00 60.41 172 GLY A C 1
ATOM 1379 O O . GLY A 1 172 ? -26.327 -1.474 29.045 1.00 60.41 172 GLY A O 1
ATOM 1380 N N . SER A 1 173 ? -28.119 -2.835 29.088 1.00 61.59 173 SER A N 1
ATOM 1381 C CA . SER A 1 173 ? -27.461 -4.017 28.507 1.00 61.59 173 SER A CA 1
ATOM 1382 C C . SER A 1 173 ? -26.903 -3.779 27.111 1.00 61.59 173 SER A C 1
ATOM 1384 O O . SER A 1 173 ? -27.535 -3.115 26.291 1.00 61.59 173 SER A O 1
ATOM 1386 N N . SER A 1 174 ? -25.717 -4.331 26.866 1.00 55.47 174 SER A N 1
ATOM 1387 C CA . SER A 1 174 ? -25.005 -4.323 25.589 1.00 55.47 174 SER A CA 1
ATOM 1388 C C . SER A 1 174 ? -25.296 -5.559 24.726 1.00 55.47 174 SER A C 1
ATOM 1390 O O . SER A 1 174 ? -24.930 -5.552 23.552 1.00 55.47 174 SER A O 1
ATOM 1392 N N . ASP A 1 175 ? -25.998 -6.576 25.253 1.00 55.25 175 ASP A N 1
ATOM 1393 C CA . ASP A 1 175 ? -26.407 -7.764 24.486 1.00 55.25 175 ASP A CA 1
ATOM 1394 C C . ASP A 1 175 ? -27.685 -7.485 23.693 1.00 55.25 175 ASP A C 1
ATOM 1396 O O . ASP A 1 175 ? -28.825 -7.648 24.159 1.00 55.25 175 ASP A O 1
ATOM 1400 N N . LEU A 1 176 ? -27.472 -6.992 22.478 1.00 54.09 176 LEU A N 1
ATOM 1401 C CA . LEU A 1 176 ? -28.511 -6.829 21.480 1.00 54.09 176 LEU A CA 1
ATOM 1402 C C . LEU A 1 176 ? -28.411 -7.919 20.428 1.00 54.09 176 LEU A C 1
ATOM 1404 O O . LEU A 1 176 ? -27.346 -8.154 19.859 1.00 54.09 176 LEU A O 1
ATOM 1408 N N . THR A 1 177 ? -29.558 -8.474 20.057 1.00 55.00 177 THR A N 1
ATOM 1409 C CA . THR A 1 177 ? -29.685 -9.246 18.823 1.00 55.00 177 THR A CA 1
ATOM 1410 C C . THR A 1 177 ? -30.281 -8.390 17.724 1.00 55.00 177 THR A C 1
ATOM 1412 O O . THR A 1 177 ? -31.400 -7.891 17.860 1.00 55.00 177 THR A O 1
ATOM 1415 N N . ALA A 1 178 ? -29.540 -8.248 16.624 1.00 48.56 178 ALA A N 1
ATOM 1416 C CA . ALA A 1 178 ? -30.067 -7.666 15.399 1.00 48.56 178 ALA A CA 1
ATOM 1417 C C . ALA A 1 178 ? -31.150 -8.589 14.824 1.00 48.56 178 ALA A C 1
ATOM 1419 O O . ALA A 1 178 ? -30.921 -9.790 14.635 1.00 48.56 178 ALA A O 1
ATOM 1420 N N . GLN A 1 179 ? -32.326 -8.024 14.557 1.00 52.97 179 GLN A N 1
ATOM 1421 C CA . GLN A 1 179 ? -33.456 -8.742 13.983 1.00 52.97 179 GLN A CA 1
ATOM 1422 C C . GLN A 1 179 ? -33.929 -8.055 12.701 1.00 52.97 179 GLN A C 1
ATOM 1424 O O . GLN A 1 179 ? -33.911 -6.833 12.586 1.00 52.97 179 GLN A O 1
ATOM 1429 N N . VAL A 1 180 ? -34.377 -8.849 11.731 1.00 40.06 180 VAL A N 1
ATOM 1430 C CA . VAL A 1 180 ? -35.125 -8.357 10.569 1.00 40.06 180 VAL A CA 1
ATOM 1431 C C . VAL A 1 180 ? -36.569 -8.802 10.742 1.00 40.06 180 VAL A C 1
ATOM 1433 O O . VAL A 1 180 ? -36.844 -10.000 10.803 1.00 40.06 180 VAL A O 1
ATOM 1436 N N . VAL A 1 181 ? -37.488 -7.843 10.839 1.00 40.91 181 VAL A N 1
ATOM 1437 C CA . VAL A 1 181 ? -38.929 -8.112 10.920 1.00 40.91 181 VAL A CA 1
ATOM 1438 C C . VAL A 1 181 ? -39.504 -8.026 9.509 1.00 40.91 181 VAL A C 1
ATOM 1440 O O . VAL A 1 181 ? -39.395 -6.990 8.856 1.00 40.91 181 VAL A O 1
ATOM 1443 N N . SER A 1 182 ? -40.088 -9.118 9.017 1.00 31.16 182 SER A N 1
ATOM 1444 C CA . SER A 1 182 ? -40.804 -9.146 7.737 1.00 31.16 182 SER A CA 1
ATOM 1445 C C . SER A 1 182 ? -42.158 -9.821 7.942 1.00 31.16 182 SER A C 1
ATOM 1447 O O . SER A 1 182 ? -42.243 -11.033 8.156 1.00 31.16 182 SER A O 1
ATOM 1449 N N . GLY A 1 183 ? -43.225 -9.016 7.936 1.00 43.56 183 GLY A N 1
ATOM 1450 C CA . GLY A 1 183 ? -44.570 -9.473 8.292 1.00 43.56 183 GLY A CA 1
ATOM 1451 C C . GLY A 1 183 ? -44.630 -9.975 9.740 1.00 43.56 183 GLY A C 1
ATOM 1452 O O . GLY A 1 183 ? -44.178 -9.293 10.652 1.00 43.56 183 GLY A O 1
ATOM 1453 N N . GLN A 1 184 ? -45.157 -11.185 9.949 1.00 31.00 184 GLN A N 1
ATOM 1454 C CA . GLN A 1 184 ? -45.236 -11.845 11.265 1.00 31.00 184 GLN A CA 1
ATOM 1455 C C . GLN A 1 184 ? -43.969 -12.638 11.644 1.00 31.00 184 GLN A C 1
ATOM 1457 O O . GLN A 1 184 ? -43.951 -13.317 12.669 1.00 31.00 184 GLN A O 1
ATOM 1462 N N . ARG A 1 185 ? -42.912 -12.616 10.818 1.00 27.94 185 ARG A N 1
ATOM 1463 C CA . ARG A 1 185 ? -41.700 -13.422 11.031 1.00 27.94 185 ARG A CA 1
ATOM 1464 C C . ARG A 1 185 ? -40.523 -12.552 11.458 1.00 27.94 185 ARG A C 1
ATOM 1466 O O . ARG A 1 185 ? -40.257 -11.504 10.868 1.00 27.94 185 ARG A O 1
ATOM 1473 N N . VAL A 1 186 ? -39.801 -13.037 12.465 1.00 33.53 186 VAL A N 1
ATOM 1474 C CA . VAL A 1 186 ? -38.595 -12.417 13.017 1.00 33.53 186 VAL A CA 1
ATOM 1475 C C . VAL A 1 186 ? -37.391 -13.273 12.635 1.00 33.53 186 VAL A C 1
ATOM 1477 O O . VAL A 1 186 ? -37.305 -14.436 13.024 1.00 33.53 186 VAL A O 1
ATOM 1480 N N . TYR A 1 187 ? -36.457 -12.700 11.879 1.00 33.59 187 TYR A N 1
ATOM 1481 C CA . TYR A 1 187 ? -35.204 -13.355 11.507 1.00 33.59 187 TYR A CA 1
ATOM 1482 C C . TYR A 1 187 ? -34.067 -12.815 12.369 1.00 33.59 187 TYR A C 1
ATOM 1484 O O . TYR A 1 187 ? -33.885 -11.603 12.469 1.00 33.59 187 TYR A O 1
ATOM 1492 N N . PHE A 1 188 ? -33.281 -13.707 12.969 1.00 37.91 188 PHE A N 1
ATOM 1493 C CA . PHE A 1 188 ? -32.089 -13.341 13.733 1.00 37.91 188 PHE A CA 1
ATOM 1494 C C . PHE A 1 188 ? -30.867 -13.349 12.816 1.00 37.91 188 PHE A C 1
ATOM 1496 O O . PHE A 1 188 ? -30.594 -14.348 12.149 1.00 37.91 188 PHE A O 1
ATOM 1503 N N . ILE A 1 189 ? -30.105 -12.256 12.805 1.00 40.16 189 ILE A N 1
ATOM 1504 C CA . ILE A 1 189 ? -28.814 -12.221 12.115 1.00 40.16 189 ILE A CA 1
ATOM 1505 C C . ILE A 1 189 ? -27.784 -12.850 13.058 1.00 40.16 189 ILE A C 1
ATOM 1507 O O . ILE A 1 189 ? -27.229 -12.182 13.927 1.00 40.16 189 ILE A O 1
ATOM 1511 N N . ASN A 1 190 ? -27.565 -14.158 12.927 1.00 37.16 190 ASN A N 1
ATOM 1512 C CA . ASN A 1 190 ? -26.490 -14.849 13.635 1.00 37.16 190 ASN A CA 1
ATOM 1513 C C . ASN A 1 190 ? -25.181 -14.657 12.854 1.00 37.16 190 ASN A C 1
ATOM 1515 O O . ASN A 1 190 ? -24.999 -15.272 11.807 1.00 37.16 190 ASN A O 1
ATOM 1519 N N . ASP A 1 191 ? -24.246 -13.862 13.381 1.00 43.94 191 ASP A N 1
ATOM 1520 C CA . ASP A 1 191 ? -22.874 -13.756 12.844 1.00 43.94 191 ASP A CA 1
ATOM 1521 C C . ASP A 1 191 ? -21.959 -14.891 13.359 1.00 43.94 191 ASP A C 1
ATOM 1523 O O . ASP A 1 191 ? -20.738 -14.770 13.424 1.00 43.94 191 ASP A O 1
ATOM 1527 N N . ASN A 1 192 ? -22.544 -16.043 13.712 1.00 40.34 192 ASN A N 1
ATOM 1528 C CA . ASN A 1 192 ? -21.827 -17.270 14.082 1.00 40.34 192 ASN A CA 1
ATOM 1529 C C . ASN A 1 192 ? -21.286 -18.002 12.839 1.00 40.34 192 ASN A C 1
ATOM 1531 O O . ASN A 1 192 ? -21.338 -19.230 12.743 1.00 40.34 192 ASN A O 1
ATOM 1535 N N . ALA A 1 193 ? -20.799 -17.267 11.841 1.00 42.81 193 ALA A N 1
ATOM 1536 C CA . ALA A 1 193 ? -20.191 -17.878 10.673 1.00 42.81 193 ALA A CA 1
ATOM 1537 C C . ALA A 1 193 ? -18.813 -18.424 11.072 1.00 42.81 193 ALA A C 1
ATOM 1539 O O . ALA A 1 193 ? -17.895 -17.636 11.270 1.00 42.81 193 ALA A O 1
ATOM 1540 N N . GLY A 1 194 ? -18.708 -19.758 11.185 1.00 48.69 194 GLY A N 1
ATOM 1541 C CA . GLY A 1 194 ? -17.551 -20.629 11.482 1.00 48.69 194 GLY A CA 1
ATOM 1542 C C . GLY A 1 194 ? -16.159 -20.201 10.993 1.00 48.69 194 GLY A C 1
ATOM 1543 O O . GLY A 1 194 ? -15.497 -20.913 10.235 1.00 48.69 194 GLY A O 1
ATOM 1544 N N . ARG A 1 195 ? -15.686 -19.042 11.439 1.00 57.19 195 ARG A N 1
ATOM 1545 C CA . ARG A 1 195 ? -14.376 -18.481 11.136 1.00 57.19 195 ARG A CA 1
ATOM 1546 C C . ARG A 1 195 ? -13.377 -19.064 12.123 1.00 57.19 195 ARG A C 1
ATOM 1548 O O . ARG A 1 195 ? -13.583 -19.030 13.325 1.00 57.19 195 ARG A O 1
ATOM 1555 N N . LYS A 1 196 ? -12.306 -19.656 11.592 1.00 67.69 196 LYS A N 1
ATOM 1556 C CA . LYS A 1 196 ? -11.211 -20.234 12.377 1.00 67.69 196 LYS A CA 1
ATOM 1557 C C . LYS A 1 196 ? -10.121 -19.159 12.528 1.00 67.69 196 LYS A C 1
ATOM 1559 O O . LYS A 1 196 ? -9.300 -19.059 11.615 1.00 67.69 196 LYS A O 1
ATOM 1564 N N . PRO A 1 197 ? -10.061 -18.373 13.622 1.00 68.25 197 PRO A N 1
ATOM 1565 C CA . PRO A 1 197 ? -9.020 -17.344 13.823 1.00 68.25 197 PRO A CA 1
ATOM 1566 C C . PRO A 1 197 ? -7.613 -17.920 13.813 1.00 68.25 197 PRO A C 1
ATOM 1568 O O . PRO A 1 197 ? -6.645 -17.252 13.468 1.00 68.25 197 PRO A O 1
ATOM 1571 N N . ASN A 1 198 ? -7.495 -19.184 14.200 1.00 75.31 198 ASN A N 1
ATOM 1572 C CA . ASN A 1 198 ? -6.228 -19.890 14.258 1.00 75.31 198 ASN A CA 1
ATOM 1573 C C . ASN A 1 198 ? -5.768 -20.334 12.862 1.00 75.31 198 ASN A C 1
ATOM 1575 O O . ASN A 1 198 ? -4.663 -20.849 12.717 1.00 75.31 198 ASN A O 1
ATOM 1579 N N . ASN A 1 199 ? -6.582 -20.121 11.820 1.00 80.50 199 ASN A N 1
ATOM 1580 C CA . ASN A 1 199 ? -6.169 -20.305 10.439 1.00 80.50 199 ASN A CA 1
ATOM 1581 C C . ASN A 1 199 ? -5.537 -19.003 9.899 1.00 80.50 199 ASN A C 1
ATOM 1583 O O . ASN A 1 199 ? -6.222 -17.981 9.814 1.00 80.50 199 ASN A O 1
ATOM 1587 N N . PRO A 1 200 ? -4.268 -19.023 9.442 1.00 82.62 200 PRO A N 1
ATOM 1588 C CA . PRO A 1 200 ? -3.630 -17.879 8.792 1.00 82.62 200 PRO A CA 1
ATOM 1589 C C . PRO A 1 200 ? -4.411 -17.303 7.608 1.00 82.62 200 PRO A C 1
ATOM 1591 O O . PRO A 1 200 ? -4.258 -16.123 7.304 1.00 82.62 200 PRO A O 1
ATOM 1594 N N . ASP A 1 201 ? -5.220 -18.108 6.916 1.00 81.75 201 ASP A N 1
ATOM 1595 C CA . ASP A 1 201 ? -6.022 -17.642 5.781 1.00 81.75 201 ASP A CA 1
ATOM 1596 C C . ASP A 1 201 ? -7.137 -16.676 6.192 1.00 81.75 201 ASP A C 1
ATOM 1598 O O . ASP A 1 201 ? -7.549 -15.856 5.373 1.00 81.75 201 ASP A O 1
ATOM 1602 N N . TYR A 1 202 ? -7.551 -16.688 7.463 1.00 79.50 202 TYR A N 1
ATOM 1603 C CA . TYR A 1 202 ? -8.519 -15.734 8.003 1.00 79.50 202 TYR A CA 1
ATOM 1604 C C . TYR A 1 202 ? -8.024 -14.283 7.911 1.00 79.50 202 TYR A C 1
ATOM 1606 O O . TYR A 1 202 ? -8.770 -13.377 7.539 1.00 79.50 202 TYR A O 1
ATOM 1614 N N . TYR A 1 203 ? -6.735 -14.069 8.190 1.00 79.88 203 TYR A N 1
ATOM 1615 C CA . TYR A 1 203 ? -6.119 -12.742 8.164 1.00 79.88 203 TYR A CA 1
ATOM 1616 C C . TYR A 1 203 ? -5.639 -12.322 6.774 1.00 79.88 203 TYR A C 1
ATOM 1618 O O . TYR A 1 203 ? -5.187 -11.191 6.606 1.00 79.88 203 TYR A O 1
ATOM 1626 N N . LYS A 1 204 ? -5.709 -13.196 5.763 1.00 83.12 204 LYS A N 1
ATOM 1627 C CA . LYS A 1 204 ? -5.277 -12.882 4.395 1.00 83.12 204 LYS A CA 1
ATOM 1628 C C . LYS A 1 204 ? -6.439 -12.342 3.570 1.00 83.12 204 LYS A C 1
ATOM 1630 O O . LYS A 1 204 ? -7.593 -12.739 3.702 1.00 83.12 204 LYS A O 1
ATOM 1635 N N . ALA A 1 205 ? -6.127 -11.463 2.626 1.00 78.62 205 ALA A N 1
ATOM 1636 C CA . ALA A 1 205 ? -7.080 -11.131 1.578 1.00 78.62 205 ALA A CA 1
ATOM 1637 C C . ALA A 1 205 ? -7.344 -12.335 0.660 1.00 78.62 205 ALA A C 1
ATOM 1639 O O . ALA A 1 205 ? -6.411 -13.027 0.256 1.00 78.62 205 ALA A O 1
ATOM 1640 N N . SER A 1 206 ? -8.601 -12.520 0.242 1.00 66.44 206 SER A N 1
ATOM 1641 C CA . SER A 1 206 ? -9.021 -13.640 -0.620 1.00 66.44 206 SER A CA 1
ATOM 1642 C C . SER A 1 206 ? -8.233 -13.746 -1.933 1.00 66.44 206 SER A C 1
ATOM 1644 O O . SER A 1 206 ? -8.044 -14.833 -2.461 1.00 66.44 206 SER A O 1
ATOM 1646 N N . SER A 1 207 ? -7.717 -12.628 -2.447 1.00 75.44 207 SER A N 1
ATOM 1647 C CA . SER A 1 207 ? -6.945 -12.580 -3.692 1.00 75.44 207 SER A CA 1
ATOM 1648 C C . SER A 1 207 ? -5.421 -12.554 -3.482 1.00 75.44 207 SER A C 1
ATOM 1650 O O . SER A 1 207 ? -4.695 -12.186 -4.407 1.00 75.44 207 SER A O 1
ATOM 1652 N N . LEU A 1 208 ? -4.909 -12.796 -2.269 1.00 81.06 208 LEU A N 1
ATOM 1653 C CA . LEU A 1 208 ? -3.485 -12.586 -1.968 1.00 81.06 208 LEU A CA 1
ATOM 1654 C C . LEU A 1 208 ? -2.588 -13.585 -2.716 1.00 81.06 208 LEU A C 1
ATOM 1656 O O . LEU A 1 208 ? -1.576 -13.184 -3.285 1.00 81.06 208 LEU A O 1
ATOM 1660 N N . ASN A 1 209 ? -2.993 -14.857 -2.781 1.00 81.06 209 ASN A N 1
ATOM 1661 C CA . ASN A 1 209 ? -2.241 -15.901 -3.485 1.00 81.06 209 ASN A CA 1
ATOM 1662 C C . ASN A 1 209 ? -2.208 -15.653 -5.001 1.00 81.06 209 ASN A C 1
ATOM 1664 O O . ASN A 1 209 ? -1.141 -15.708 -5.603 1.00 81.06 209 ASN A O 1
ATOM 1668 N N . ALA A 1 210 ? -3.341 -15.269 -5.600 1.00 82.62 210 ALA A N 1
ATOM 1669 C CA . ALA A 1 210 ? -3.400 -14.893 -7.014 1.00 82.62 210 ALA A CA 1
ATOM 1670 C C . ALA A 1 210 ? -2.481 -13.698 -7.330 1.00 82.62 210 ALA A C 1
ATOM 1672 O O . ALA A 1 210 ? -1.738 -13.722 -8.308 1.00 82.62 210 ALA A O 1
ATOM 1673 N N . LYS A 1 211 ? -2.459 -12.674 -6.461 1.00 83.56 211 LYS A N 1
ATOM 1674 C CA . LYS A 1 211 ? -1.536 -11.533 -6.595 1.00 83.56 211 LYS A CA 1
ATOM 1675 C C . LYS A 1 211 ? -0.074 -11.966 -6.499 1.00 83.56 211 LYS A C 1
ATOM 1677 O O . LYS A 1 211 ? 0.738 -11.477 -7.275 1.00 83.56 211 LYS A O 1
ATOM 1682 N N . ARG A 1 212 ? 0.266 -12.870 -5.575 1.00 85.38 212 ARG A N 1
ATOM 1683 C CA . ARG A 1 212 ? 1.629 -13.407 -5.434 1.00 85.38 212 ARG A CA 1
ATOM 1684 C C . ARG A 1 212 ? 2.091 -14.080 -6.725 1.00 85.38 212 ARG A C 1
ATOM 1686 O O . ARG A 1 212 ? 3.172 -13.757 -7.202 1.00 85.38 212 ARG A O 1
ATOM 1693 N N . ILE A 1 213 ? 1.266 -14.963 -7.290 1.00 85.69 213 ILE A N 1
ATOM 1694 C CA . ILE A 1 213 ? 1.575 -15.660 -8.546 1.00 85.69 213 ILE A CA 1
ATOM 1695 C C . ILE A 1 213 ? 1.738 -14.645 -9.681 1.00 85.69 213 ILE A C 1
ATOM 1697 O O . ILE A 1 213 ? 2.750 -14.672 -10.371 1.00 85.69 213 ILE A O 1
ATOM 1701 N N . ALA A 1 214 ? 0.814 -13.690 -9.818 1.00 83.88 214 ALA A N 1
ATOM 1702 C CA . ALA A 1 214 ? 0.894 -12.664 -10.857 1.00 83.88 214 ALA A CA 1
ATOM 1703 C C . ALA A 1 214 ? 2.177 -11.815 -10.762 1.00 83.88 214 ALA A C 1
ATOM 1705 O O . ALA A 1 214 ? 2.821 -11.561 -11.777 1.00 83.88 214 ALA A O 1
ATOM 1706 N N . TYR A 1 215 ? 2.584 -11.403 -9.555 1.00 86.69 215 TYR A N 1
ATOM 1707 C CA . TYR A 1 215 ? 3.839 -10.668 -9.372 1.00 86.69 215 TYR A CA 1
ATOM 1708 C C . TYR A 1 215 ? 5.078 -11.543 -9.586 1.00 86.69 215 TYR A C 1
ATOM 1710 O O . TYR A 1 215 ? 6.076 -11.028 -10.074 1.00 86.69 215 TYR A O 1
ATOM 1718 N N . ALA A 1 216 ? 5.028 -12.837 -9.260 1.00 87.38 216 ALA A N 1
ATOM 1719 C CA . ALA A 1 216 ? 6.125 -13.769 -9.521 1.00 87.38 216 ALA A CA 1
ATOM 1720 C C . ALA A 1 216 ? 6.323 -14.026 -11.018 1.00 87.38 216 ALA A C 1
ATOM 1722 O O . ALA A 1 216 ? 7.439 -13.909 -11.514 1.00 87.38 216 ALA A O 1
ATOM 1723 N N . VAL A 1 217 ? 5.235 -14.287 -11.745 1.00 87.62 217 VAL A N 1
ATOM 1724 C CA . VAL A 1 217 ? 5.255 -14.426 -13.206 1.00 87.62 217 VAL A CA 1
ATOM 1725 C C . VAL A 1 217 ? 5.727 -13.124 -13.854 1.00 87.62 217 VAL A C 1
ATOM 1727 O O . VAL A 1 217 ? 6.633 -13.145 -14.680 1.00 87.62 217 VAL A O 1
ATOM 1730 N N . GLY A 1 218 ? 5.190 -11.976 -13.424 1.00 85.06 218 GLY A N 1
ATOM 1731 C CA . GLY A 1 218 ? 5.617 -10.667 -13.924 1.00 85.06 218 GLY A CA 1
ATOM 1732 C C . GLY A 1 218 ? 7.095 -10.364 -13.656 1.00 85.06 218 GLY A C 1
ATOM 1733 O O . GLY A 1 218 ? 7.761 -9.793 -14.513 1.00 85.06 218 GLY A O 1
ATOM 1734 N N . PHE A 1 219 ? 7.624 -10.781 -12.501 1.00 89.31 219 PHE A N 1
ATOM 1735 C CA . PHE A 1 219 ? 9.049 -10.672 -12.189 1.00 89.31 219 PHE A CA 1
ATOM 1736 C C . PHE A 1 219 ? 9.898 -11.543 -13.125 1.00 89.31 219 PHE A C 1
ATOM 1738 O O . PHE A 1 219 ? 10.881 -11.053 -13.670 1.00 89.31 219 PHE A O 1
ATOM 1745 N N . GLY A 1 220 ? 9.491 -12.795 -13.373 1.00 88.56 220 GLY A N 1
ATOM 1746 C CA . GLY A 1 220 ? 10.177 -13.691 -14.311 1.00 88.56 220 GLY A CA 1
ATOM 1747 C C . GLY A 1 220 ? 10.211 -13.144 -15.741 1.00 88.56 220 GLY A C 1
ATOM 1748 O O . GLY A 1 220 ? 11.271 -13.117 -16.360 1.00 88.56 220 GLY A O 1
ATOM 1749 N N . ILE A 1 221 ? 9.081 -12.623 -16.231 1.00 87.88 221 ILE A N 1
ATOM 1750 C CA . ILE A 1 221 ? 8.990 -11.978 -17.551 1.00 87.88 221 ILE A CA 1
ATOM 1751 C C . ILE A 1 221 ? 9.923 -10.763 -17.629 1.00 87.88 221 ILE A C 1
ATOM 1753 O O . ILE A 1 221 ? 10.660 -10.608 -18.598 1.00 87.88 221 ILE A O 1
ATOM 1757 N N . ALA A 1 222 ? 9.931 -9.904 -16.607 1.00 87.31 222 ALA A N 1
ATOM 1758 C CA . ALA A 1 222 ? 10.808 -8.737 -16.591 1.00 87.31 222 ALA A CA 1
ATOM 1759 C C . ALA A 1 222 ? 12.297 -9.130 -16.574 1.00 87.31 222 ALA A C 1
ATOM 1761 O O . ALA A 1 222 ? 13.101 -8.502 -17.257 1.00 87.31 222 ALA A O 1
ATOM 1762 N N . LEU A 1 223 ? 12.667 -10.193 -15.853 1.00 90.62 223 LEU A N 1
ATOM 1763 C CA . LEU A 1 223 ? 14.044 -10.695 -15.803 1.00 90.62 223 LEU A CA 1
ATOM 1764 C C . LEU A 1 223 ? 14.481 -11.244 -17.169 1.00 90.62 223 LEU A C 1
ATOM 1766 O O . LEU A 1 223 ? 15.580 -10.946 -17.629 1.00 90.62 223 LEU A O 1
ATOM 1770 N N . PHE A 1 224 ? 13.585 -11.956 -17.857 1.00 91.56 224 PHE A N 1
ATOM 1771 C CA . PHE A 1 224 ? 13.802 -12.415 -19.227 1.00 91.56 224 PHE A CA 1
ATOM 1772 C C . PHE A 1 224 ? 14.075 -11.250 -20.193 1.00 91.56 224 PHE A C 1
ATOM 1774 O O . PHE A 1 224 ? 15.048 -11.291 -20.943 1.00 91.56 224 PHE A O 1
ATOM 1781 N N . PHE A 1 225 ? 13.290 -10.170 -20.125 1.00 87.44 225 PHE A N 1
ATOM 1782 C CA . PHE A 1 225 ? 13.543 -8.982 -20.947 1.00 87.44 225 PHE A CA 1
ATOM 1783 C C . PHE A 1 225 ? 14.856 -8.280 -20.593 1.00 87.44 225 PHE A C 1
ATOM 1785 O O . PHE A 1 225 ? 15.568 -7.866 -21.503 1.00 87.44 225 PHE A O 1
ATOM 1792 N N . VAL A 1 226 ? 15.220 -8.178 -19.308 1.00 89.88 226 VAL A N 1
ATOM 1793 C CA . VAL A 1 226 ? 16.538 -7.641 -18.916 1.00 89.88 226 VAL A CA 1
ATOM 1794 C C . VAL A 1 226 ? 17.664 -8.460 -19.529 1.00 89.88 226 VAL A C 1
ATOM 1796 O O . VAL A 1 226 ? 18.608 -7.879 -20.051 1.00 89.88 226 VAL A O 1
ATOM 1799 N N . PHE A 1 227 ? 17.556 -9.787 -19.512 1.00 91.56 227 PHE A N 1
ATOM 1800 C CA . PHE A 1 227 ? 18.562 -10.659 -20.107 1.00 91.56 227 PHE A CA 1
ATOM 1801 C C . PHE A 1 227 ? 18.695 -10.440 -21.621 1.00 91.56 227 PHE A C 1
ATOM 1803 O O . PHE A 1 227 ? 19.811 -10.287 -22.114 1.00 91.56 227 PHE A O 1
ATOM 1810 N N . ILE A 1 228 ? 17.575 -10.335 -22.347 1.00 90.50 228 ILE A N 1
ATOM 1811 C CA . ILE A 1 228 ? 17.583 -10.022 -23.786 1.00 90.50 228 ILE A CA 1
ATOM 1812 C C . ILE A 1 228 ? 18.245 -8.668 -24.045 1.00 90.50 228 ILE A C 1
ATOM 1814 O O . ILE A 1 228 ? 19.182 -8.593 -24.838 1.00 90.50 228 ILE A O 1
ATOM 1818 N N . PHE A 1 229 ? 17.792 -7.606 -23.372 1.00 88.62 229 PHE A N 1
ATOM 1819 C CA . PHE A 1 229 ? 18.360 -6.271 -23.567 1.00 88.62 229 PHE A CA 1
ATOM 1820 C C . PHE A 1 229 ? 19.843 -6.220 -23.203 1.00 88.62 229 PHE A C 1
ATOM 1822 O O . PHE A 1 229 ? 20.601 -5.520 -23.865 1.00 88.62 229 PHE A O 1
ATOM 1829 N N . PHE A 1 230 ? 20.269 -6.978 -22.192 1.00 91.31 230 PHE A N 1
ATOM 1830 C CA . PHE A 1 230 ? 21.669 -7.062 -21.795 1.00 91.31 230 PHE A CA 1
ATOM 1831 C C . PHE A 1 230 ? 22.529 -7.737 -22.866 1.00 91.31 230 PHE A C 1
ATOM 1833 O O . PHE A 1 230 ? 23.577 -7.198 -23.215 1.00 91.31 230 PHE A O 1
ATOM 1840 N N . ILE A 1 231 ? 22.083 -8.869 -23.426 1.00 92.00 231 ILE A N 1
ATOM 1841 C CA . ILE A 1 231 ? 22.796 -9.534 -24.526 1.00 92.00 231 ILE A CA 1
ATOM 1842 C C . ILE A 1 231 ? 22.898 -8.596 -25.725 1.00 92.00 231 ILE A C 1
ATOM 1844 O O . ILE A 1 231 ? 24.000 -8.364 -26.210 1.00 92.00 231 ILE A O 1
ATOM 1848 N N . VAL A 1 232 ? 21.774 -8.019 -26.164 1.00 89.44 232 VAL A N 1
ATOM 1849 C CA . VAL A 1 232 ? 21.751 -7.096 -27.308 1.00 89.44 232 VAL A CA 1
ATOM 1850 C C . VAL A 1 232 ? 22.698 -5.921 -27.058 1.00 89.44 232 VAL A C 1
ATOM 1852 O O . VAL A 1 232 ? 23.548 -5.632 -27.895 1.00 89.44 232 VAL A O 1
ATOM 1855 N N . PHE A 1 233 ? 22.625 -5.293 -25.884 1.00 89.56 233 PHE A N 1
ATOM 1856 C CA . PHE A 1 233 ? 23.517 -4.199 -25.514 1.00 89.56 233 PHE A CA 1
ATOM 1857 C C . PHE A 1 233 ? 24.995 -4.604 -25.610 1.00 89.56 233 PHE A C 1
ATOM 1859 O O . PHE A 1 233 ? 25.766 -3.940 -26.298 1.00 89.56 233 PHE A O 1
ATOM 1866 N N . MET A 1 234 ? 25.387 -5.718 -24.984 1.00 90.81 234 MET A N 1
ATOM 1867 C CA . MET A 1 234 ? 26.778 -6.179 -24.982 1.00 90.81 234 MET A CA 1
ATOM 1868 C C . MET A 1 234 ? 27.276 -6.556 -26.382 1.00 90.81 234 MET A C 1
ATOM 1870 O O . MET A 1 234 ? 28.397 -6.199 -26.739 1.00 90.81 234 MET A O 1
ATOM 1874 N N . THR A 1 235 ? 26.453 -7.230 -27.193 1.00 90.06 235 THR A N 1
ATOM 1875 C CA . THR A 1 235 ? 26.805 -7.601 -28.572 1.00 90.06 235 THR A CA 1
ATOM 1876 C C . THR A 1 235 ? 27.071 -6.366 -29.428 1.00 90.06 235 THR A C 1
ATOM 1878 O O . THR A 1 235 ? 28.097 -6.296 -30.103 1.00 90.06 235 THR A O 1
ATOM 1881 N N . PHE A 1 236 ? 26.185 -5.368 -29.385 1.00 86.12 236 PHE A N 1
ATOM 1882 C CA . PHE A 1 236 ? 26.351 -4.164 -30.196 1.00 86.12 236 PHE A CA 1
ATOM 1883 C C . PHE A 1 236 ? 27.484 -3.265 -29.689 1.00 86.12 236 PHE A C 1
ATOM 1885 O O . PHE A 1 236 ? 28.220 -2.730 -30.512 1.00 86.12 236 PHE A O 1
ATOM 1892 N N . VAL A 1 237 ? 27.691 -3.152 -28.371 1.00 88.12 237 VAL A N 1
ATOM 1893 C CA . VAL A 1 237 ? 28.840 -2.424 -27.799 1.00 88.12 237 VAL A CA 1
ATOM 1894 C C . VAL A 1 237 ? 30.164 -3.076 -28.202 1.00 88.12 237 VAL A C 1
ATOM 1896 O O . VAL A 1 237 ? 31.076 -2.379 -28.639 1.00 88.12 237 VAL A O 1
ATOM 1899 N N . SER A 1 238 ? 30.266 -4.406 -28.107 1.00 88.00 238 SER A N 1
ATOM 1900 C CA . SER A 1 238 ? 31.481 -5.142 -28.481 1.00 88.00 238 SER A CA 1
ATOM 1901 C C . SER A 1 238 ? 31.820 -4.987 -29.964 1.00 88.00 238 SER A C 1
ATOM 1903 O O . SER A 1 238 ? 32.991 -4.903 -30.327 1.00 88.00 238 SER A O 1
ATOM 1905 N N . ASN A 1 239 ? 30.802 -4.940 -30.823 1.00 85.94 239 ASN A N 1
ATOM 1906 C CA . ASN A 1 239 ? 30.985 -4.854 -32.268 1.00 85.94 239 ASN A CA 1
ATOM 1907 C C . ASN A 1 239 ? 31.066 -3.412 -32.796 1.00 85.94 239 ASN A C 1
ATOM 1909 O O . ASN A 1 239 ? 31.400 -3.220 -33.962 1.00 85.94 239 ASN A O 1
ATOM 1913 N N . TYR A 1 240 ? 30.799 -2.398 -31.966 1.00 81.56 240 TYR A N 1
ATOM 1914 C CA . TYR A 1 240 ? 30.741 -0.992 -32.387 1.00 81.56 240 TYR A CA 1
ATOM 1915 C C . TYR A 1 240 ? 32.062 -0.487 -33.002 1.00 81.56 240 TYR A C 1
ATOM 1917 O O . TYR A 1 240 ? 32.051 0.231 -34.002 1.00 81.56 240 TYR A O 1
ATOM 1925 N N . ASN A 1 241 ? 33.198 -0.910 -32.435 1.00 81.12 241 ASN A N 1
ATOM 1926 C CA . ASN A 1 241 ? 34.545 -0.572 -32.913 1.00 81.12 241 ASN A CA 1
ATOM 1927 C C . ASN A 1 241 ? 35.253 -1.743 -33.620 1.00 81.12 241 ASN A C 1
ATOM 1929 O O . ASN A 1 241 ? 36.445 -1.648 -33.898 1.00 81.12 241 ASN A O 1
ATOM 1933 N N . ASN A 1 242 ? 34.559 -2.853 -33.896 1.00 84.44 242 ASN A N 1
ATOM 1934 C CA . ASN A 1 242 ? 35.168 -4.011 -34.548 1.00 84.44 242 ASN A CA 1
ATOM 1935 C C . ASN A 1 242 ? 35.174 -3.815 -36.074 1.00 84.44 242 ASN A C 1
ATOM 1937 O O . ASN A 1 242 ? 34.145 -3.968 -36.734 1.00 84.44 242 ASN A O 1
ATOM 1941 N N . GLU A 1 243 ? 36.333 -3.465 -36.635 1.00 78.25 243 GLU A N 1
ATOM 1942 C CA . GLU A 1 243 ? 36.483 -3.197 -38.073 1.00 78.25 243 GLU A CA 1
ATOM 1943 C C . GLU A 1 243 ? 36.181 -4.417 -38.952 1.00 78.25 243 GLU A C 1
ATOM 1945 O O . GLU A 1 243 ? 35.617 -4.265 -40.036 1.00 78.25 243 GLU A O 1
ATOM 1950 N N . GLU A 1 244 ? 36.493 -5.622 -38.475 1.00 82.44 244 GLU A N 1
ATOM 1951 C CA . GLU A 1 244 ? 36.234 -6.871 -39.194 1.00 82.44 244 GLU A CA 1
ATOM 1952 C C . GLU A 1 244 ? 34.724 -7.119 -39.314 1.00 82.44 244 GLU A C 1
ATOM 1954 O O . GLU A 1 244 ? 34.203 -7.314 -40.412 1.00 82.44 244 GLU A O 1
ATOM 1959 N N . TYR A 1 245 ? 33.995 -6.941 -38.209 1.00 77.62 245 TYR A N 1
ATOM 1960 C CA . TYR A 1 245 ? 32.534 -7.033 -38.178 1.00 77.62 245 TYR A CA 1
ATOM 1961 C C . TYR A 1 245 ? 31.854 -5.975 -39.059 1.00 77.62 245 TYR A C 1
ATOM 1963 O O . TYR A 1 245 ? 30.890 -6.267 -39.774 1.00 77.62 245 TYR A O 1
ATOM 1971 N N . LEU A 1 246 ? 32.348 -4.732 -39.035 1.00 78.31 246 LEU A N 1
ATOM 1972 C CA . LEU A 1 246 ? 31.820 -3.651 -39.870 1.00 78.31 246 LEU A CA 1
ATOM 1973 C C . LEU A 1 246 ? 32.011 -3.962 -41.362 1.00 78.31 246 LEU A C 1
ATOM 1975 O O . LEU A 1 246 ? 31.099 -3.735 -42.161 1.00 78.31 246 LEU A O 1
ATOM 1979 N N . ARG A 1 247 ? 33.174 -4.507 -41.736 1.00 77.38 247 ARG A N 1
ATOM 1980 C CA . ARG A 1 247 ? 33.497 -4.881 -43.117 1.00 77.38 247 ARG A CA 1
ATOM 1981 C C . ARG A 1 247 ? 32.648 -6.055 -43.602 1.00 77.38 247 ARG A C 1
ATOM 1983 O O . ARG A 1 247 ? 32.096 -5.978 -44.698 1.00 77.38 247 ARG A O 1
ATOM 1990 N N . GLU A 1 248 ? 32.488 -7.098 -42.790 1.00 82.00 248 GLU A N 1
ATOM 1991 C CA . GLU A 1 248 ? 31.599 -8.228 -43.094 1.00 82.00 248 GLU A CA 1
ATOM 1992 C C . GLU A 1 248 ? 30.143 -7.781 -43.263 1.00 82.00 248 GLU A C 1
ATOM 1994 O O . GLU A 1 248 ? 29.464 -8.192 -44.205 1.00 82.00 248 GLU A O 1
ATOM 1999 N N . THR A 1 249 ? 29.669 -6.885 -42.396 1.00 78.56 249 THR A N 1
ATOM 2000 C CA . THR A 1 249 ? 28.291 -6.380 -42.446 1.00 78.56 249 THR A CA 1
ATOM 2001 C C . THR A 1 249 ? 28.032 -5.585 -43.727 1.00 78.56 249 THR A C 1
ATOM 2003 O O . THR A 1 249 ? 26.993 -5.779 -44.360 1.00 78.56 249 THR A O 1
ATOM 2006 N N . LEU A 1 250 ? 28.984 -4.754 -44.159 1.00 75.81 250 LEU A N 1
ATOM 2007 C CA . LEU A 1 250 ? 28.883 -3.982 -45.401 1.00 75.81 250 LEU A CA 1
ATOM 2008 C C . LEU A 1 250 ? 28.914 -4.885 -46.650 1.00 75.81 250 LEU A C 1
ATOM 2010 O O . LEU A 1 250 ? 28.146 -4.682 -47.587 1.00 75.81 250 LEU A O 1
ATOM 2014 N N . LEU A 1 251 ? 29.753 -5.927 -46.639 1.00 78.19 251 LEU A N 1
ATOM 2015 C CA . LEU A 1 251 ? 29.862 -6.903 -47.731 1.00 78.19 251 LEU A CA 1
ATOM 2016 C C . LEU A 1 251 ? 28.685 -7.892 -47.784 1.00 78.19 251 LEU A C 1
ATOM 2018 O O . LEU A 1 251 ? 28.428 -8.479 -48.832 1.00 78.19 251 LEU A O 1
ATOM 2022 N N . SER A 1 252 ? 27.935 -8.051 -46.689 1.00 73.69 252 SER A N 1
ATOM 2023 C CA . SER A 1 252 ? 26.770 -8.946 -46.611 1.00 73.69 252 SER A CA 1
ATOM 2024 C C . SER A 1 252 ? 25.541 -8.476 -47.408 1.00 73.69 252 SER A C 1
ATOM 2026 O O . SER A 1 252 ? 24.545 -9.197 -47.480 1.00 73.69 252 SER A O 1
ATOM 2028 N N . GLY A 1 253 ? 25.571 -7.267 -47.985 1.00 62.81 253 GLY A N 1
ATOM 2029 C CA . GLY A 1 253 ? 24.493 -6.725 -48.822 1.00 62.81 253 GLY A CA 1
ATOM 2030 C C . GLY A 1 253 ? 23.206 -6.353 -48.071 1.00 62.81 253 GLY A C 1
ATOM 2031 O O . GLY A 1 253 ? 22.203 -6.006 -48.696 1.00 62.81 253 GLY A O 1
ATOM 2032 N N . ARG A 1 254 ? 23.195 -6.402 -46.731 1.00 56.72 254 ARG A N 1
ATOM 2033 C CA . ARG A 1 254 ? 22.042 -5.992 -45.916 1.00 56.72 254 ARG A CA 1
ATOM 2034 C C . ARG A 1 254 ? 21.960 -4.464 -45.834 1.00 56.72 254 ARG A C 1
ATOM 2036 O O . ARG A 1 254 ? 22.568 -3.879 -44.954 1.00 56.72 254 ARG A O 1
ATOM 2043 N N . SER A 1 255 ? 21.223 -3.849 -46.762 1.00 54.19 255 SER A N 1
ATOM 2044 C CA . SER A 1 255 ? 20.621 -2.491 -46.755 1.00 54.19 255 SER A CA 1
ATOM 2045 C C . SER A 1 255 ? 21.449 -1.243 -46.387 1.00 54.19 255 SER A C 1
ATOM 2047 O O . SER A 1 255 ? 20.918 -0.143 -46.519 1.00 54.19 255 SER A O 1
ATOM 2049 N N . TYR A 1 256 ? 22.695 -1.346 -45.925 1.00 61.06 256 TYR A N 1
ATOM 2050 C CA . TYR A 1 256 ? 23.497 -0.199 -45.492 1.00 61.06 256 TYR A CA 1
ATOM 2051 C C . TYR A 1 256 ? 24.515 0.196 -46.563 1.00 61.06 256 TYR A C 1
ATOM 2053 O O . TYR A 1 256 ? 25.289 -0.634 -47.031 1.00 61.06 256 TYR A O 1
ATOM 2061 N N . SER A 1 257 ? 24.522 1.476 -46.938 1.00 63.16 257 SER A N 1
ATOM 2062 C CA . SER A 1 257 ? 25.386 2.020 -47.993 1.00 63.16 257 SER A CA 1
ATOM 2063 C C . SER A 1 257 ? 26.715 2.597 -47.486 1.00 63.16 257 SER A C 1
ATOM 2065 O O . SER A 1 257 ? 27.612 2.825 -48.294 1.00 63.16 257 SER A O 1
ATOM 2067 N N . SER A 1 258 ? 26.879 2.827 -46.174 1.00 75.44 258 SER A N 1
ATOM 2068 C CA . SER A 1 258 ? 28.112 3.383 -45.594 1.00 75.44 258 SER A CA 1
ATOM 2069 C C . SER A 1 258 ? 28.405 2.870 -44.178 1.00 75.44 258 SER A C 1
ATOM 2071 O O . SER A 1 258 ? 27.503 2.468 -43.440 1.00 75.44 258 SER A O 1
ATOM 2073 N N . PHE A 1 259 ? 29.678 2.930 -43.769 1.00 76.00 259 PHE A N 1
ATOM 2074 C CA . PHE A 1 259 ? 30.104 2.615 -42.399 1.00 76.00 259 PHE A CA 1
ATOM 2075 C C . PHE A 1 259 ? 29.480 3.544 -41.348 1.00 76.00 259 PHE A C 1
ATOM 2077 O O . PHE A 1 259 ? 29.201 3.105 -40.232 1.00 76.00 259 PHE A O 1
ATOM 2084 N N . GLU A 1 260 ? 29.231 4.810 -41.694 1.00 73.94 260 GLU A N 1
ATOM 2085 C CA . GLU A 1 260 ? 28.571 5.775 -40.806 1.00 73.94 260 GLU A CA 1
ATOM 2086 C C . GLU A 1 260 ? 27.124 5.374 -40.511 1.00 73.94 260 GLU A C 1
ATOM 2088 O O . GLU A 1 260 ? 26.712 5.395 -39.354 1.00 73.94 260 GLU A O 1
ATOM 2093 N N . LEU A 1 261 ? 26.382 4.914 -41.525 1.00 73.25 261 LEU A N 1
ATOM 2094 C CA . LEU A 1 261 ? 25.016 4.403 -41.366 1.00 73.25 261 LEU A CA 1
ATOM 2095 C C . LEU A 1 261 ? 24.973 3.146 -40.486 1.00 73.25 261 LEU A C 1
ATOM 2097 O O . LEU A 1 261 ? 24.089 3.022 -39.637 1.00 73.25 261 LEU A O 1
ATOM 2101 N N . ILE A 1 262 ? 25.950 2.243 -40.636 1.00 76.88 262 ILE A N 1
ATOM 2102 C CA . ILE A 1 262 ? 26.076 1.056 -39.776 1.00 76.88 262 ILE A CA 1
ATOM 2103 C C . ILE A 1 262 ? 26.344 1.485 -38.328 1.00 76.88 262 ILE A C 1
ATOM 2105 O O . ILE A 1 262 ? 25.625 1.061 -37.424 1.00 76.88 262 ILE A O 1
ATOM 2109 N N . ARG A 1 263 ? 27.315 2.378 -38.088 1.00 79.50 263 ARG A N 1
ATOM 2110 C CA . ARG A 1 263 ? 27.623 2.882 -36.737 1.00 79.50 263 ARG A CA 1
ATOM 2111 C C . ARG A 1 263 ? 26.447 3.630 -36.110 1.00 79.50 263 ARG A C 1
ATOM 2113 O O . ARG A 1 263 ? 26.160 3.401 -34.937 1.00 79.50 263 ARG A O 1
ATOM 2120 N N . ALA A 1 264 ? 25.725 4.451 -36.871 1.00 74.50 264 ALA A N 1
ATOM 2121 C CA . ALA A 1 264 ? 24.520 5.136 -36.404 1.00 74.50 264 ALA A CA 1
ATOM 2122 C C . ALA A 1 264 ? 23.412 4.138 -36.026 1.00 74.50 264 ALA A C 1
ATOM 2124 O O . ALA A 1 264 ? 22.820 4.240 -34.951 1.00 74.50 264 ALA A O 1
ATOM 2125 N N . SER A 1 265 ? 23.179 3.107 -36.845 1.00 78.12 265 SER A N 1
ATOM 2126 C CA . SER A 1 265 ? 22.228 2.039 -36.516 1.00 78.12 265 SER A CA 1
ATOM 2127 C C . SER A 1 265 ? 22.643 1.251 -35.269 1.00 78.12 265 SER A C 1
ATOM 2129 O O . SER A 1 265 ? 21.790 0.911 -34.449 1.00 78.12 265 SER A O 1
ATOM 2131 N N . MET A 1 266 ? 23.932 0.952 -35.096 1.00 82.44 266 MET A N 1
ATOM 2132 C CA . MET A 1 266 ? 24.427 0.263 -33.900 1.00 82.44 266 MET A CA 1
ATOM 2133 C C . MET A 1 266 ? 24.285 1.148 -32.658 1.00 82.44 266 MET A C 1
ATOM 2135 O O . MET A 1 266 ? 23.817 0.670 -31.628 1.00 82.44 266 MET A O 1
ATOM 2139 N N . MET A 1 267 ? 24.596 2.443 -32.765 1.00 80.62 267 MET A N 1
ATOM 2140 C CA . MET A 1 267 ? 24.402 3.422 -31.691 1.00 80.62 267 MET A CA 1
ATOM 2141 C C . MET A 1 267 ? 22.930 3.510 -31.266 1.00 80.62 267 MET A C 1
ATOM 2143 O O . MET A 1 267 ? 22.633 3.510 -30.072 1.00 80.62 267 MET A O 1
ATOM 2147 N N . ASN A 1 268 ? 22.006 3.490 -32.230 1.00 76.06 268 ASN A N 1
ATOM 2148 C CA . ASN A 1 268 ? 20.564 3.417 -31.988 1.00 76.06 268 ASN A CA 1
ATOM 2149 C C . ASN A 1 268 ? 20.192 2.215 -31.117 1.00 76.06 268 ASN A C 1
ATOM 2151 O O . ASN A 1 268 ? 19.525 2.360 -30.092 1.00 76.06 268 ASN A O 1
ATOM 2155 N N . VAL A 1 269 ? 20.667 1.026 -31.492 1.00 82.62 269 VAL A N 1
ATOM 2156 C CA . VAL A 1 269 ? 20.384 -0.206 -30.749 1.00 82.62 269 VAL A CA 1
ATOM 2157 C C . VAL A 1 269 ? 21.025 -0.183 -29.359 1.00 82.62 269 VAL A C 1
ATOM 2159 O O . VAL A 1 269 ? 20.397 -0.636 -28.400 1.00 82.62 269 VAL A O 1
ATOM 2162 N N . ILE A 1 270 ? 22.228 0.380 -29.213 1.00 84.69 270 ILE A N 1
ATOM 2163 C CA . ILE A 1 270 ? 22.910 0.537 -27.918 1.00 84.69 270 ILE A CA 1
ATOM 2164 C C . ILE A 1 270 ? 22.098 1.449 -26.993 1.00 84.69 270 ILE A C 1
ATOM 2166 O O . ILE A 1 270 ? 21.779 1.050 -25.872 1.00 84.69 270 ILE A O 1
ATOM 2170 N N . ILE A 1 271 ? 21.719 2.646 -27.455 1.00 80.44 271 ILE A N 1
ATOM 2171 C CA . ILE A 1 271 ? 20.959 3.616 -26.651 1.00 80.44 271 ILE A CA 1
ATOM 2172 C C . ILE A 1 271 ? 19.575 3.060 -26.306 1.00 80.44 271 ILE A C 1
ATOM 2174 O O . ILE A 1 271 ? 19.151 3.129 -25.149 1.00 80.44 271 ILE A O 1
ATOM 2178 N N . PHE A 1 272 ? 18.890 2.444 -27.272 1.00 81.19 272 PHE A N 1
ATOM 2179 C CA . PHE A 1 272 ? 17.595 1.806 -27.045 1.00 81.19 272 PHE A CA 1
ATOM 2180 C C . PHE A 1 272 ? 17.687 0.678 -26.012 1.00 81.19 272 PHE A C 1
ATOM 2182 O O . PHE A 1 272 ? 16.877 0.613 -25.085 1.00 81.19 272 PHE A O 1
ATOM 2189 N N . SER A 1 273 ? 18.703 -0.182 -26.117 1.00 81.88 273 SER A N 1
ATOM 2190 C CA . SER A 1 273 ? 18.908 -1.286 -25.174 1.00 81.88 273 SER A CA 1
ATOM 2191 C C . SER A 1 273 ? 19.273 -0.778 -23.779 1.00 81.88 273 SER A C 1
ATOM 2193 O O . SER A 1 273 ? 18.763 -1.305 -22.791 1.00 81.88 273 SER A O 1
ATOM 2195 N N . ALA A 1 274 ? 20.073 0.288 -23.673 1.00 82.06 274 ALA A N 1
ATOM 2196 C CA . ALA A 1 274 ? 20.375 0.943 -22.401 1.00 82.06 274 ALA A CA 1
ATOM 2197 C C . ALA A 1 274 ? 19.111 1.519 -21.741 1.00 82.06 274 ALA A C 1
ATOM 2199 O O . ALA A 1 274 ? 18.872 1.305 -20.549 1.00 82.06 274 ALA A O 1
ATOM 2200 N N . PHE A 1 275 ? 18.256 2.193 -22.515 1.00 80.56 275 PHE A N 1
ATOM 2201 C CA . PHE A 1 275 ? 16.979 2.701 -22.019 1.00 80.56 275 PHE A CA 1
ATOM 2202 C C . PHE A 1 275 ? 16.040 1.562 -21.593 1.00 80.56 275 PHE A C 1
ATOM 2204 O O . PHE A 1 275 ? 15.445 1.619 -20.513 1.00 80.56 275 PHE A O 1
ATOM 2211 N N . GLY A 1 276 ? 15.960 0.494 -22.393 1.00 79.81 276 GLY A N 1
ATOM 2212 C CA . GLY A 1 276 ? 15.219 -0.727 -22.072 1.00 79.81 276 GLY A CA 1
ATOM 2213 C C . GLY A 1 276 ? 15.680 -1.361 -20.757 1.00 79.81 276 GLY A C 1
ATOM 2214 O O . GLY A 1 276 ? 14.849 -1.677 -19.904 1.00 79.81 276 GLY A O 1
ATOM 2215 N N . LEU A 1 277 ? 16.995 -1.461 -20.532 1.00 84.19 277 LEU A N 1
ATOM 2216 C CA . LEU A 1 277 ? 17.574 -1.964 -19.282 1.00 84.19 277 LEU A CA 1
ATOM 2217 C C . LEU A 1 277 ? 17.163 -1.121 -18.071 1.00 84.19 277 LEU A C 1
ATOM 2219 O O . LEU A 1 277 ? 16.746 -1.680 -17.055 1.00 84.19 277 LEU A O 1
ATOM 2223 N N . VAL A 1 278 ? 17.221 0.210 -18.170 1.00 81.44 278 VAL A N 1
ATOM 2224 C CA . VAL A 1 278 ? 16.805 1.106 -17.076 1.00 81.44 278 VAL A CA 1
ATOM 2225 C C . VAL A 1 278 ? 15.301 0.989 -16.813 1.00 81.44 278 VAL A C 1
ATOM 2227 O O . VAL A 1 278 ? 14.873 0.855 -15.662 1.00 81.44 278 VAL A O 1
ATOM 2230 N N . ALA A 1 279 ? 14.484 0.991 -17.868 1.00 78.62 279 ALA A N 1
ATOM 2231 C CA . ALA A 1 279 ? 13.032 0.911 -17.763 1.00 78.62 279 ALA A CA 1
ATOM 2232 C C . ALA A 1 279 ? 12.578 -0.421 -17.142 1.00 78.62 279 ALA A C 1
ATOM 2234 O O . ALA A 1 279 ? 11.868 -0.423 -16.129 1.00 78.62 279 ALA A O 1
ATOM 2235 N N . VAL A 1 280 ? 13.027 -1.555 -17.687 1.00 82.88 280 VAL A N 1
ATOM 2236 C CA . VAL A 1 280 ? 12.676 -2.890 -17.177 1.00 82.88 280 VAL A CA 1
ATOM 2237 C C . VAL A 1 280 ? 13.319 -3.138 -15.808 1.00 82.88 280 VAL A C 1
ATOM 2239 O O . VAL A 1 280 ? 12.664 -3.677 -14.913 1.00 82.88 280 VAL A O 1
ATOM 2242 N N . GLY A 1 281 ? 14.544 -2.653 -15.581 1.00 78.81 281 GLY A N 1
ATOM 2243 C CA . GLY A 1 281 ? 15.209 -2.687 -14.277 1.00 78.81 281 GLY A CA 1
ATOM 2244 C C . GLY A 1 281 ? 14.405 -1.972 -13.187 1.00 78.81 281 GLY A C 1
ATOM 2245 O O . GLY A 1 281 ? 14.190 -2.516 -12.102 1.00 78.81 281 GLY A O 1
ATOM 2246 N N . SER A 1 282 ? 13.849 -0.794 -13.484 1.00 77.69 282 SER A N 1
ATOM 2247 C CA . SER A 1 282 ? 12.974 -0.078 -12.544 1.00 77.69 282 SER A CA 1
ATOM 2248 C C . SER A 1 282 ? 11.677 -0.850 -12.236 1.00 77.69 282 SER A C 1
ATOM 2250 O O . SER A 1 282 ? 11.206 -0.872 -11.090 1.00 77.69 282 SER A O 1
ATOM 2252 N N . ALA A 1 283 ? 11.118 -1.552 -13.229 1.00 79.44 283 ALA A N 1
ATOM 2253 C CA . ALA A 1 283 ? 9.946 -2.407 -13.058 1.00 79.44 283 ALA A CA 1
ATOM 2254 C C . ALA A 1 283 ? 10.253 -3.652 -12.204 1.00 79.44 283 ALA A C 1
ATOM 2256 O O . ALA A 1 283 ? 9.420 -4.044 -11.376 1.00 79.44 283 ALA A O 1
ATOM 2257 N N . LEU A 1 284 ? 11.452 -4.233 -12.331 1.00 84.75 284 LEU A N 1
ATOM 2258 C CA . LEU A 1 284 ? 11.935 -5.322 -11.472 1.00 84.75 284 LEU A CA 1
ATOM 2259 C C . LEU A 1 284 ? 12.011 -4.893 -10.007 1.00 84.75 284 LEU A C 1
ATOM 2261 O O . LEU A 1 284 ? 11.468 -5.574 -9.138 1.00 84.75 284 LEU A O 1
ATOM 2265 N N . VAL A 1 285 ? 12.597 -3.727 -9.720 1.00 84.75 285 VAL A N 1
ATOM 2266 C CA . VAL A 1 285 ? 12.654 -3.199 -8.346 1.00 84.75 285 VAL A CA 1
ATOM 2267 C C . VAL A 1 285 ? 11.241 -3.018 -7.783 1.00 84.75 285 VAL A C 1
ATOM 2269 O O . VAL A 1 285 ? 10.952 -3.423 -6.654 1.00 84.75 285 VAL A O 1
ATOM 2272 N N . PHE A 1 286 ? 10.317 -2.465 -8.572 1.00 82.62 286 PHE A N 1
ATOM 2273 C CA . PHE A 1 286 ? 8.939 -2.254 -8.128 1.00 82.62 286 PHE A CA 1
ATOM 2274 C C . PHE A 1 286 ? 8.186 -3.565 -7.849 1.00 82.62 286 PHE A C 1
ATOM 2276 O O . PHE A 1 286 ? 7.489 -3.679 -6.833 1.00 82.62 286 PHE A O 1
ATOM 2283 N N . THR A 1 287 ? 8.301 -4.551 -8.741 1.00 82.62 287 THR A N 1
ATOM 2284 C CA . THR A 1 287 ? 7.664 -5.870 -8.580 1.00 82.62 287 THR A CA 1
ATOM 2285 C C . THR A 1 287 ? 8.254 -6.627 -7.394 1.00 82.62 287 THR A C 1
ATOM 2287 O O . THR A 1 287 ? 7.496 -7.186 -6.600 1.00 82.62 287 THR A O 1
ATOM 2290 N N . PHE A 1 288 ? 9.568 -6.540 -7.186 1.00 84.94 288 PHE A N 1
ATOM 2291 C CA . PHE A 1 288 ? 10.247 -7.110 -6.026 1.00 84.94 288 PHE A CA 1
ATOM 2292 C C . PHE A 1 288 ? 9.756 -6.502 -4.705 1.00 84.94 288 PHE A C 1
ATOM 2294 O O . PHE A 1 288 ? 9.358 -7.230 -3.795 1.00 84.94 288 PHE A O 1
ATOM 2301 N N . VAL A 1 289 ? 9.668 -5.169 -4.609 1.00 84.44 289 VAL A N 1
ATOM 2302 C CA . VAL A 1 289 ? 9.133 -4.483 -3.415 1.00 84.44 289 VAL A CA 1
ATOM 2303 C C . VAL A 1 289 ? 7.687 -4.904 -3.120 1.00 84.44 289 VAL A C 1
ATOM 2305 O O . VAL A 1 289 ? 7.309 -5.064 -1.956 1.00 84.44 289 VAL A O 1
ATOM 2308 N N . ARG A 1 290 ? 6.862 -5.111 -4.156 1.00 84.62 290 ARG A N 1
ATOM 2309 C CA . ARG A 1 290 ? 5.483 -5.612 -4.012 1.00 84.62 290 ARG A CA 1
ATOM 2310 C C . ARG A 1 290 ? 5.429 -7.067 -3.560 1.00 84.62 290 ARG A C 1
ATOM 2312 O O . ARG A 1 290 ? 4.585 -7.409 -2.735 1.00 84.62 290 ARG A O 1
ATOM 2319 N N . MET A 1 291 ? 6.317 -7.910 -4.072 1.00 85.06 291 MET A N 1
ATOM 2320 C CA . MET A 1 291 ? 6.419 -9.300 -3.644 1.00 85.06 291 MET A CA 1
ATOM 2321 C C . MET A 1 291 ? 6.837 -9.382 -2.171 1.00 85.06 291 MET A C 1
ATOM 2323 O O . MET A 1 291 ? 6.191 -10.081 -1.392 1.00 85.06 291 MET A O 1
ATOM 2327 N N . LEU A 1 292 ? 7.829 -8.585 -1.758 1.00 84.19 292 LEU A N 1
ATOM 2328 C CA . LEU A 1 292 ? 8.248 -8.475 -0.360 1.00 84.19 292 LEU A CA 1
ATOM 2329 C C . LEU A 1 292 ? 7.104 -8.035 0.558 1.00 84.19 292 LEU A C 1
ATOM 2331 O O . LEU A 1 292 ? 6.954 -8.584 1.650 1.00 84.19 292 LEU A O 1
ATOM 2335 N N . SER A 1 293 ? 6.279 -7.066 0.143 1.00 83.69 293 SER A N 1
ATOM 2336 C CA . SER A 1 293 ? 5.156 -6.623 0.976 1.00 83.69 293 SER A CA 1
ATOM 2337 C C . SER A 1 293 ? 4.068 -7.691 1.125 1.00 83.69 293 SER A C 1
ATOM 2339 O O . SER A 1 293 ? 3.510 -7.835 2.213 1.00 83.69 293 SER A O 1
ATOM 2341 N N . ILE A 1 294 ? 3.818 -8.494 0.086 1.00 86.88 294 ILE A N 1
ATOM 2342 C CA . ILE A 1 294 ? 2.909 -9.649 0.158 1.00 86.88 294 ILE A CA 1
ATOM 2343 C C . ILE A 1 294 ? 3.473 -10.738 1.077 1.00 86.88 294 ILE A C 1
ATOM 2345 O O . ILE A 1 294 ? 2.744 -11.261 1.921 1.00 86.88 294 ILE A O 1
ATOM 2349 N N . GLU A 1 295 ? 4.762 -11.055 0.959 1.00 85.44 295 GLU A N 1
ATOM 2350 C CA . GLU A 1 295 ? 5.410 -12.076 1.789 1.00 85.44 295 GLU A CA 1
ATOM 2351 C C . GLU A 1 295 ? 5.420 -11.661 3.269 1.00 85.44 295 GLU A C 1
ATOM 2353 O O . GLU A 1 295 ? 5.123 -12.463 4.157 1.00 85.44 295 GLU A O 1
ATOM 2358 N N . ASN A 1 296 ? 5.673 -10.378 3.548 1.00 83.94 296 ASN A N 1
ATOM 2359 C CA . ASN A 1 296 ? 5.571 -9.820 4.895 1.00 83.94 296 ASN A CA 1
ATOM 2360 C C . ASN A 1 296 ? 4.139 -9.920 5.442 1.00 83.94 296 ASN A C 1
ATOM 2362 O O . ASN A 1 296 ? 3.959 -10.364 6.575 1.00 83.94 296 ASN A O 1
ATOM 2366 N N . ALA A 1 297 ? 3.116 -9.603 4.640 1.00 85.69 297 ALA A N 1
ATOM 2367 C CA . ALA A 1 297 ? 1.719 -9.770 5.043 1.00 85.69 297 ALA A CA 1
ATOM 2368 C C . ALA A 1 297 ? 1.376 -11.237 5.367 1.00 85.69 297 ALA A C 1
ATOM 2370 O O . ALA A 1 297 ? 0.709 -11.503 6.364 1.00 85.69 297 ALA A O 1
ATOM 2371 N N . GLN A 1 298 ? 1.880 -12.206 4.596 1.00 86.12 298 GLN A N 1
ATOM 2372 C CA . GLN A 1 298 ? 1.695 -13.630 4.903 1.00 86.12 298 GLN A CA 1
ATOM 2373 C C . GLN A 1 298 ? 2.368 -14.037 6.221 1.00 86.12 298 GLN A C 1
ATOM 2375 O O . GLN A 1 298 ? 1.786 -14.802 6.994 1.00 86.12 298 GLN A O 1
ATOM 2380 N N . ARG A 1 299 ? 3.569 -13.517 6.503 1.00 83.88 299 ARG A N 1
ATOM 2381 C CA . ARG A 1 299 ? 4.252 -13.742 7.788 1.00 83.88 299 ARG A CA 1
ATOM 2382 C C . ARG A 1 299 ? 3.452 -13.168 8.954 1.00 83.88 299 ARG A C 1
ATOM 2384 O O . ARG A 1 299 ? 3.291 -13.859 9.956 1.00 83.88 299 ARG A O 1
ATOM 2391 N N . TYR A 1 300 ? 2.917 -11.954 8.819 1.00 84.94 300 TYR A N 1
ATOM 2392 C CA . TYR A 1 300 ? 2.062 -11.355 9.847 1.00 84.94 300 TYR A CA 1
ATOM 2393 C C . TYR A 1 300 ? 0.784 -12.164 10.061 1.00 84.94 300 TYR A C 1
ATOM 2395 O O . TYR A 1 300 ? 0.478 -12.490 11.199 1.00 84.94 300 TYR A O 1
ATOM 2403 N N . ALA A 1 301 ? 0.104 -12.591 8.994 1.00 85.19 301 ALA A N 1
ATOM 2404 C CA . ALA A 1 301 ? -1.099 -13.417 9.093 1.00 85.19 301 ALA A CA 1
ATOM 2405 C C . ALA A 1 301 ? -0.861 -14.739 9.851 1.00 85.19 301 ALA A C 1
ATOM 2407 O O . ALA A 1 301 ? -1.676 -15.127 10.684 1.00 85.19 301 ALA A O 1
ATOM 2408 N N . ARG A 1 302 ? 0.276 -15.414 9.615 1.00 85.00 302 ARG A N 1
ATOM 2409 C CA . ARG A 1 302 ? 0.654 -16.629 10.365 1.00 85.00 302 ARG A CA 1
ATOM 2410 C C . ARG A 1 302 ? 0.885 -16.343 11.850 1.00 85.00 302 ARG A C 1
ATOM 2412 O O . ARG A 1 302 ? 0.417 -17.100 12.690 1.00 85.00 302 ARG A O 1
ATOM 2419 N N . ARG A 1 303 ? 1.567 -15.240 12.170 1.00 82.62 303 ARG A N 1
ATOM 2420 C CA . ARG A 1 303 ? 1.814 -14.824 13.562 1.00 82.62 303 ARG A CA 1
ATOM 2421 C C . ARG A 1 303 ? 0.519 -14.436 14.272 1.00 82.62 303 ARG A C 1
ATOM 2423 O O . ARG A 1 303 ? 0.301 -14.845 15.404 1.00 82.62 303 ARG A O 1
ATOM 2430 N N . PHE A 1 304 ? -0.357 -13.700 13.593 1.00 86.19 304 PHE A N 1
ATOM 2431 C CA . PHE A 1 304 ? -1.659 -13.311 14.128 1.00 86.19 304 PHE A CA 1
ATOM 2432 C C . PHE A 1 304 ? -2.540 -14.524 14.394 1.00 86.19 304 PHE A C 1
ATOM 2434 O O . PHE A 1 304 ? -3.219 -14.552 15.409 1.00 86.19 304 PHE A O 1
ATOM 2441 N N . ALA A 1 305 ? -2.480 -15.560 13.557 1.00 83.44 305 ALA A N 1
ATOM 2442 C CA . ALA A 1 305 ? -3.189 -16.812 13.803 1.00 83.44 305 ALA A CA 1
ATOM 2443 C C . ALA A 1 305 ? -2.709 -17.541 15.070 1.00 83.44 305 ALA A C 1
ATOM 2445 O O . ALA A 1 305 ? -3.538 -18.046 15.819 1.00 83.44 305 ALA A O 1
ATOM 2446 N N . GLN A 1 306 ? -1.404 -17.535 15.347 1.00 82.69 306 GLN A N 1
ATOM 2447 C CA . GLN A 1 306 ? -0.814 -18.191 16.523 1.00 82.69 306 GLN A CA 1
ATOM 2448 C C . GLN A 1 306 ? -0.994 -17.405 17.828 1.00 82.69 306 GLN A C 1
ATOM 2450 O O . GLN A 1 306 ? -0.929 -17.987 18.906 1.00 82.69 306 GLN A O 1
ATOM 2455 N N . PHE A 1 307 ? -1.196 -16.088 17.750 1.00 81.50 307 PHE A N 1
ATOM 2456 C CA . PHE A 1 307 ? -1.303 -15.251 18.939 1.00 81.50 307 PHE A CA 1
ATOM 2457 C C . PHE A 1 307 ? -2.678 -15.409 19.612 1.00 81.50 307 PHE A C 1
ATOM 2459 O O . PHE A 1 307 ? -3.688 -15.211 18.937 1.00 81.50 307 PHE A O 1
ATOM 2466 N N . PRO A 1 308 ? -2.763 -15.762 20.905 1.00 76.88 308 PRO A N 1
ATOM 2467 C CA . PRO A 1 308 ? -4.039 -16.106 21.537 1.00 76.88 308 PRO A CA 1
ATOM 2468 C C . PRO A 1 308 ? -4.892 -14.885 21.908 1.00 76.88 308 PRO A C 1
ATOM 2470 O O . PRO A 1 308 ? -6.119 -14.970 21.882 1.00 76.88 308 PRO A O 1
ATOM 2473 N N . ALA A 1 309 ? -4.270 -13.750 22.239 1.00 81.00 309 ALA A N 1
ATOM 2474 C CA . ALA A 1 309 ? -4.989 -12.577 22.726 1.00 81.00 309 ALA A CA 1
ATOM 2475 C C . ALA A 1 309 ? -5.574 -11.711 21.583 1.00 81.00 309 ALA A C 1
ATOM 2477 O O . ALA A 1 309 ? -5.036 -11.678 20.472 1.00 81.00 309 ALA A O 1
ATOM 2478 N N . PRO A 1 310 ? -6.686 -10.991 21.834 1.00 74.31 310 PRO A N 1
ATOM 2479 C CA . PRO A 1 310 ? -7.338 -10.135 20.838 1.00 74.31 310 PRO A CA 1
ATOM 2480 C C . PRO A 1 310 ? -6.565 -8.849 20.533 1.00 74.31 310 PRO A C 1
ATOM 2482 O O . PRO A 1 310 ? -6.846 -8.200 19.531 1.00 74.31 310 PRO A O 1
ATOM 2485 N N . PHE A 1 311 ? -5.605 -8.458 21.371 1.00 81.12 311 PHE A N 1
ATOM 2486 C CA . PHE A 1 311 ? -4.808 -7.249 21.183 1.00 81.12 311 PHE A CA 1
ATOM 2487 C C . PHE A 1 311 ? -3.328 -7.585 21.276 1.00 81.12 311 PHE A C 1
ATOM 2489 O O . PHE A 1 311 ? -2.905 -8.229 22.229 1.00 81.12 311 PHE A O 1
ATOM 2496 N N . ILE A 1 312 ? -2.550 -7.117 20.303 1.00 83.56 312 ILE A N 1
ATOM 2497 C CA . ILE A 1 312 ? -1.091 -7.242 20.303 1.00 83.56 312 ILE A CA 1
ATOM 2498 C C . ILE A 1 312 ? -0.474 -5.872 20.549 1.00 83.56 312 ILE A C 1
ATOM 2500 O O . ILE A 1 312 ? -0.742 -4.930 19.793 1.00 83.56 312 ILE A O 1
ATOM 2504 N N . SER A 1 313 ? 0.398 -5.768 21.554 1.00 81.94 313 SER A N 1
ATOM 2505 C CA . SER A 1 313 ? 1.242 -4.584 21.735 1.00 81.94 313 SER A CA 1
ATOM 2506 C C . SER A 1 313 ? 2.509 -4.646 20.864 1.00 81.94 313 SER A C 1
ATOM 2508 O O . SER A 1 313 ? 3.004 -5.715 20.498 1.00 81.94 313 SER A O 1
ATOM 2510 N N . LEU A 1 314 ? 3.060 -3.484 20.497 1.00 72.88 314 LEU A N 1
ATOM 2511 C CA . LEU A 1 314 ? 4.288 -3.412 19.689 1.00 72.88 314 LEU A CA 1
ATOM 2512 C C . LEU A 1 314 ? 5.508 -4.108 20.320 1.00 72.88 314 LEU A C 1
ATOM 2514 O O . LEU A 1 314 ? 6.230 -4.791 19.583 1.00 72.88 314 LEU A O 1
ATOM 2518 N N . PRO A 1 315 ? 5.744 -3.997 21.643 1.00 71.62 315 PRO A N 1
ATOM 2519 C CA . PRO A 1 315 ? 6.815 -4.732 22.310 1.00 71.62 315 PRO A CA 1
ATOM 2520 C C . PRO A 1 315 ? 6.637 -6.253 22.224 1.00 71.62 315 PRO A C 1
ATOM 2522 O O . PRO A 1 315 ? 7.598 -6.956 21.910 1.00 71.62 315 PRO A O 1
ATOM 2525 N N . GLU A 1 316 ? 5.417 -6.764 22.420 1.00 73.50 316 GLU A N 1
ATOM 2526 C CA . GLU A 1 316 ? 5.109 -8.199 22.306 1.00 73.50 316 GLU A CA 1
ATOM 2527 C C . GLU A 1 316 ? 5.363 -8.712 20.887 1.00 73.50 316 GLU A C 1
ATOM 2529 O O . GLU A 1 316 ? 5.992 -9.754 20.688 1.00 73.50 316 GLU A O 1
ATOM 2534 N N . LEU A 1 317 ? 4.955 -7.948 19.869 1.00 68.75 317 LEU A N 1
ATOM 2535 C CA . LEU A 1 317 ? 5.196 -8.326 18.480 1.00 68.75 317 LEU A CA 1
ATOM 2536 C C . LEU A 1 317 ? 6.694 -8.345 18.137 1.00 68.75 317 LEU A C 1
ATOM 2538 O O . LEU A 1 317 ? 7.149 -9.208 17.377 1.00 68.75 317 LEU A O 1
ATOM 2542 N N . ALA A 1 318 ? 7.469 -7.415 18.701 1.00 67.19 318 ALA A N 1
ATOM 2543 C CA . ALA A 1 318 ? 8.918 -7.378 18.545 1.00 67.19 318 ALA A CA 1
ATOM 2544 C C . ALA A 1 318 ? 9.591 -8.584 19.222 1.00 67.19 318 ALA A C 1
ATOM 2546 O O . ALA A 1 318 ? 10.482 -9.189 18.625 1.00 67.19 318 ALA A O 1
ATOM 2547 N N . GLN A 1 319 ? 9.135 -8.985 20.413 1.00 68.25 319 GLN A N 1
ATOM 2548 C CA . GLN A 1 319 ? 9.619 -10.185 21.106 1.00 68.25 319 GLN A CA 1
ATOM 2549 C C . GLN A 1 319 ? 9.318 -11.465 20.314 1.00 68.25 319 GLN A C 1
ATOM 2551 O O . GLN A 1 319 ? 10.228 -12.252 20.055 1.00 68.25 319 GLN A O 1
ATOM 2556 N N . ILE A 1 320 ? 8.088 -11.626 19.812 1.00 63.88 320 ILE A N 1
ATOM 2557 C CA . ILE A 1 320 ? 7.696 -12.754 18.945 1.00 63.88 320 ILE A CA 1
ATOM 2558 C C . ILE A 1 320 ? 8.535 -12.783 17.662 1.00 63.88 320 ILE A C 1
ATOM 2560 O O . ILE A 1 320 ? 8.861 -13.852 17.135 1.00 63.88 320 ILE A O 1
ATOM 2564 N N . SER A 1 321 ? 8.901 -11.609 17.138 1.00 59.91 321 SER A N 1
ATOM 2565 C CA . SER A 1 321 ? 9.762 -11.519 15.962 1.00 59.91 321 SER A CA 1
ATOM 2566 C C . SER A 1 321 ? 11.196 -11.971 16.235 1.00 59.91 321 SER A C 1
ATOM 2568 O O . SER A 1 321 ? 11.815 -12.517 15.325 1.00 59.91 321 SER A O 1
ATOM 2570 N N . ARG A 1 322 ? 11.714 -11.757 17.450 1.00 60.12 322 ARG A N 1
ATOM 2571 C CA . ARG A 1 322 ? 13.055 -12.202 17.860 1.00 60.12 322 ARG A CA 1
ATOM 2572 C C . ARG A 1 322 ? 13.087 -13.700 18.171 1.00 60.12 322 ARG A C 1
ATOM 2574 O O . ARG A 1 322 ? 14.026 -14.372 17.765 1.00 60.12 322 ARG A O 1
ATOM 2581 N N . ALA A 1 323 ? 12.042 -14.230 18.809 1.00 55.91 323 ALA A N 1
ATOM 2582 C CA . ALA A 1 323 ? 11.970 -15.637 19.212 1.00 55.91 323 ALA A CA 1
ATOM 2583 C C . ALA A 1 323 ? 11.925 -16.620 18.024 1.00 55.91 323 ALA A C 1
ATOM 2585 O O . ALA A 1 323 ? 12.515 -17.691 18.078 1.00 55.91 323 ALA A O 1
ATOM 2586 N N . ASN A 1 324 ? 11.262 -16.252 16.922 1.00 52.56 324 ASN A N 1
ATOM 2587 C CA . ASN A 1 324 ? 11.017 -17.160 15.791 1.00 52.56 324 ASN A CA 1
ATOM 2588 C C . ASN A 1 324 ? 12.099 -17.139 14.690 1.00 52.56 324 ASN A C 1
ATOM 2590 O O . ASN A 1 324 ? 11.917 -17.749 13.635 1.00 52.56 324 ASN A O 1
ATOM 2594 N N . SER A 1 325 ? 13.190 -16.382 14.842 1.00 48.84 325 SER A N 1
ATOM 2595 C CA . SER A 1 325 ? 14.252 -16.294 13.822 1.00 48.84 325 SER A CA 1
ATOM 2596 C C . SER A 1 325 ? 15.608 -15.922 14.440 1.00 48.84 325 SER A C 1
ATOM 2598 O O . SER A 1 325 ? 16.064 -14.792 14.258 1.00 48.84 325 SER A O 1
ATOM 2600 N N . PRO A 1 326 ? 16.289 -16.860 15.126 1.00 48.28 326 PRO A N 1
ATOM 2601 C CA . PRO A 1 326 ? 17.599 -16.606 15.740 1.00 48.28 326 PRO A CA 1
ATOM 2602 C C . PRO A 1 326 ? 18.696 -16.246 14.717 1.00 48.28 326 PRO A C 1
ATOM 2604 O O . PRO A 1 326 ? 19.635 -15.533 15.047 1.00 48.28 326 PRO A O 1
ATOM 2607 N N . LEU A 1 327 ? 18.539 -16.651 13.449 1.00 45.00 327 LEU A N 1
ATOM 2608 C CA . LEU A 1 327 ? 19.505 -16.439 12.355 1.00 45.00 327 LEU A CA 1
ATOM 2609 C C . LEU A 1 327 ? 19.410 -15.074 11.637 1.00 45.00 327 LEU A C 1
ATOM 2611 O O . LEU A 1 327 ? 20.190 -14.805 10.729 1.00 45.00 327 LEU A O 1
ATOM 2615 N N . ARG A 1 328 ? 18.471 -14.190 12.005 1.00 43.81 328 ARG A N 1
ATOM 2616 C CA . ARG A 1 328 ? 18.350 -12.828 11.435 1.00 43.81 328 ARG A CA 1
ATOM 2617 C C . ARG A 1 328 ? 18.399 -11.768 12.533 1.00 43.81 328 ARG A C 1
ATOM 2619 O O . ARG A 1 328 ? 17.458 -11.003 12.719 1.00 43.81 328 ARG A O 1
ATOM 2626 N N . GLN A 1 329 ? 19.518 -11.706 13.249 1.00 42.69 329 GLN A N 1
ATOM 2627 C CA . GLN A 1 329 ? 19.800 -10.622 14.199 1.00 42.69 329 GLN A CA 1
ATOM 2628 C C . GLN A 1 329 ? 20.152 -9.278 13.522 1.00 42.69 329 GLN A C 1
ATOM 2630 O O . GLN A 1 329 ? 20.216 -8.262 14.205 1.00 42.69 329 GLN A O 1
ATOM 2635 N N . SER A 1 330 ? 20.339 -9.217 12.195 1.00 38.38 330 SER A N 1
ATOM 2636 C CA . SER A 1 330 ? 20.988 -8.055 11.556 1.00 38.38 330 SER A CA 1
ATOM 2637 C C . SER A 1 330 ? 20.076 -6.915 11.075 1.00 38.38 330 SER A C 1
ATOM 2639 O O . SER A 1 330 ? 20.569 -5.989 10.436 1.00 38.38 330 SER A O 1
ATOM 2641 N N . SER A 1 331 ? 18.766 -6.924 11.341 1.00 46.62 331 SER A N 1
ATOM 2642 C CA . SER A 1 331 ? 17.927 -5.761 11.016 1.00 46.62 331 SER A CA 1
ATOM 2643 C C . SER A 1 331 ? 17.251 -5.222 12.267 1.00 46.62 331 SER A C 1
ATOM 2645 O O . SER A 1 331 ? 16.229 -5.752 12.707 1.00 46.62 331 SER A O 1
ATOM 2647 N N . SER A 1 332 ? 17.814 -4.141 12.805 1.00 51.41 332 SER A N 1
ATOM 2648 C CA . SER A 1 332 ? 17.234 -3.245 13.808 1.00 51.41 332 SER A CA 1
ATOM 2649 C C . SER A 1 332 ? 15.975 -2.556 13.260 1.00 51.41 332 SER A C 1
ATOM 2651 O O . SER A 1 332 ? 15.911 -1.346 13.049 1.00 51.41 332 SER A O 1
ATOM 2653 N N . ILE A 1 333 ? 14.932 -3.333 12.969 1.00 61.31 333 ILE A N 1
ATOM 2654 C CA . ILE A 1 333 ? 13.626 -2.767 12.651 1.00 61.31 333 ILE A CA 1
ATOM 2655 C C . ILE A 1 333 ? 13.060 -2.259 13.973 1.00 61.31 333 ILE A C 1
ATOM 2657 O O . ILE A 1 333 ? 12.691 -3.047 14.845 1.00 61.31 333 ILE A O 1
ATOM 2661 N N . THR A 1 334 ? 13.029 -0.937 14.129 1.00 68.88 334 THR A N 1
ATOM 2662 C CA . THR A 1 334 ? 12.389 -0.292 15.274 1.00 68.88 334 THR A CA 1
ATOM 2663 C C . THR A 1 334 ? 10.913 -0.710 15.348 1.00 68.88 334 THR A C 1
ATOM 2665 O O . THR A 1 334 ? 10.283 -0.922 14.303 1.00 68.88 334 THR A O 1
ATOM 2668 N N . PRO A 1 335 ? 10.334 -0.845 16.556 1.00 70.56 335 PRO A N 1
ATOM 2669 C CA . PRO A 1 335 ? 8.926 -1.219 16.727 1.00 70.56 335 PRO A CA 1
ATOM 2670 C C . PRO A 1 335 ? 7.979 -0.309 15.926 1.00 70.56 335 PRO A C 1
ATOM 2672 O O . PRO A 1 335 ? 6.999 -0.788 15.356 1.00 70.56 335 PRO A O 1
ATOM 2675 N N . ASP A 1 336 ? 8.336 0.964 15.754 1.00 73.75 336 ASP A N 1
ATOM 2676 C CA . ASP A 1 336 ? 7.572 1.926 14.954 1.00 73.75 336 ASP A CA 1
ATOM 2677 C C . ASP A 1 336 ? 7.587 1.601 13.455 1.00 73.75 336 ASP A C 1
ATOM 2679 O O . ASP A 1 336 ? 6.554 1.657 12.783 1.00 73.75 336 ASP A O 1
ATOM 2683 N N . ARG A 1 337 ? 8.741 1.197 12.904 1.00 75.81 337 ARG A N 1
ATOM 2684 C CA . ARG A 1 337 ? 8.831 0.759 11.500 1.00 75.81 337 ARG A CA 1
ATOM 2685 C C . ARG A 1 337 ? 8.030 -0.519 11.273 1.00 75.81 337 ARG A C 1
ATOM 2687 O O . ARG A 1 337 ? 7.387 -0.667 10.230 1.00 75.81 337 ARG A O 1
ATOM 2694 N N . LEU A 1 338 ? 8.030 -1.430 12.246 1.00 78.56 338 LEU A N 1
ATOM 2695 C CA . LEU A 1 338 ? 7.218 -2.645 12.202 1.00 78.56 338 LEU A CA 1
ATOM 2696 C C . LEU A 1 338 ? 5.721 -2.302 12.169 1.00 78.56 338 LEU A C 1
ATOM 2698 O O . LEU A 1 338 ? 5.007 -2.784 11.286 1.00 78.56 338 LEU A O 1
ATOM 2702 N N . TYR A 1 339 ? 5.274 -1.411 13.058 1.00 82.75 339 TYR A N 1
ATOM 2703 C CA . TYR A 1 339 ? 3.901 -0.908 13.092 1.00 82.75 339 TYR A CA 1
ATOM 2704 C C . TYR A 1 339 ? 3.477 -0.302 11.753 1.00 82.75 339 TYR A C 1
ATOM 2706 O O . TYR A 1 339 ? 2.478 -0.713 11.162 1.00 82.75 339 TYR A O 1
ATOM 2714 N N . GLN A 1 340 ? 4.280 0.620 11.215 1.00 82.12 340 GLN A N 1
ATOM 2715 C CA . GLN A 1 340 ? 3.997 1.275 9.937 1.00 82.12 340 GLN A CA 1
ATOM 2716 C C . GLN A 1 340 ? 3.897 0.274 8.782 1.00 82.12 340 GLN A C 1
ATOM 2718 O O . GLN A 1 340 ? 3.069 0.441 7.884 1.00 82.12 340 GLN A O 1
ATOM 2723 N N . THR A 1 341 ? 4.698 -0.794 8.805 1.00 82.19 341 THR A N 1
ATOM 2724 C CA . THR A 1 341 ? 4.660 -1.849 7.782 1.00 82.19 341 THR A CA 1
ATOM 2725 C C . THR A 1 341 ? 3.365 -2.663 7.858 1.00 82.19 341 THR A C 1
ATOM 2727 O O . THR A 1 341 ? 2.781 -3.005 6.824 1.00 82.19 341 THR A O 1
ATOM 2730 N N . ILE A 1 342 ? 2.866 -2.924 9.068 1.00 84.38 342 ILE A N 1
ATOM 2731 C CA . ILE A 1 342 ? 1.586 -3.609 9.288 1.00 84.38 342 ILE A CA 1
ATOM 2732 C C . ILE A 1 342 ? 0.429 -2.708 8.869 1.00 84.38 342 ILE A C 1
ATOM 2734 O O . ILE A 1 342 ? -0.390 -3.122 8.052 1.00 84.38 342 ILE A O 1
ATOM 2738 N N . VAL A 1 343 ? 0.410 -1.450 9.318 1.00 84.50 343 VAL A N 1
ATOM 2739 C CA . VAL A 1 343 ? -0.595 -0.456 8.908 1.00 84.50 343 VAL A CA 1
ATOM 2740 C C . VAL A 1 343 ? -0.609 -0.293 7.388 1.00 84.50 343 VAL A C 1
ATOM 2742 O O . VAL A 1 343 ? -1.676 -0.252 6.778 1.00 84.50 343 VAL A O 1
ATOM 2745 N N . LYS A 1 344 ? 0.560 -0.263 6.737 1.00 83.94 344 LYS A N 1
ATOM 2746 C CA . LYS A 1 344 ? 0.662 -0.247 5.272 1.00 83.94 344 LYS A CA 1
ATOM 2747 C C . LYS A 1 344 ? 0.051 -1.502 4.645 1.00 83.94 344 LYS A C 1
ATOM 2749 O O . LYS A 1 344 ? -0.671 -1.382 3.663 1.00 83.94 344 LYS A O 1
ATOM 2754 N N . SER A 1 345 ? 0.288 -2.680 5.214 1.00 84.38 345 SER A N 1
ATOM 2755 C CA . SER A 1 345 ? -0.273 -3.950 4.725 1.00 84.38 345 SER A CA 1
ATOM 2756 C C . SER A 1 345 ? -1.801 -4.019 4.885 1.00 84.38 345 SER A C 1
ATOM 2758 O O . SER A 1 345 ? -2.485 -4.558 4.012 1.00 84.38 345 SER A O 1
ATOM 2760 N N . ILE A 1 346 ? -2.344 -3.419 5.951 1.00 83.75 346 ILE A N 1
ATOM 2761 C CA . ILE A 1 346 ? -3.790 -3.240 6.160 1.00 83.75 346 ILE A CA 1
ATOM 2762 C C . ILE A 1 346 ? -4.351 -2.253 5.123 1.00 83.75 346 ILE A C 1
ATOM 2764 O O . ILE A 1 346 ? -5.316 -2.571 4.434 1.00 83.75 346 ILE A O 1
ATOM 2768 N N . LYS A 1 347 ? -3.701 -1.096 4.919 1.00 82.75 347 LYS A N 1
ATOM 2769 C CA . LYS A 1 347 ? -4.088 -0.094 3.902 1.00 82.75 347 LYS A CA 1
ATOM 2770 C C . LYS A 1 347 ? -4.065 -0.644 2.477 1.00 82.75 347 LYS A C 1
ATOM 2772 O O . LYS A 1 347 ? -4.918 -0.309 1.663 1.00 82.75 347 LYS A O 1
ATOM 2777 N N . GLU A 1 348 ? -3.090 -1.489 2.152 1.00 80.25 348 GLU A N 1
ATOM 2778 C CA . GLU A 1 348 ? -3.007 -2.164 0.850 1.00 80.25 348 GLU A CA 1
ATOM 2779 C C . GLU A 1 348 ? -4.050 -3.286 0.690 1.00 80.25 348 GLU A C 1
ATOM 2781 O O . GLU A 1 348 ? -4.209 -3.833 -0.408 1.00 80.25 348 GLU A O 1
ATOM 2786 N N . GLY A 1 349 ? -4.791 -3.597 1.759 1.00 79.38 349 GLY A N 1
ATOM 2787 C CA . GLY A 1 349 ? -5.826 -4.620 1.785 1.00 79.38 349 GLY A CA 1
ATOM 2788 C C . GLY A 1 349 ? -5.255 -6.026 1.648 1.00 79.38 349 GLY A C 1
ATOM 2789 O O . GLY A 1 349 ? -5.898 -6.871 1.029 1.00 79.38 349 GLY A O 1
ATOM 2790 N N . TYR A 1 350 ? -4.033 -6.264 2.135 1.00 83.56 350 TYR A N 1
ATOM 2791 C CA . TYR A 1 350 ? -3.418 -7.596 2.172 1.00 83.56 350 TYR A CA 1
ATOM 2792 C C . TYR A 1 350 ? -3.774 -8.358 3.442 1.00 83.56 350 TYR A C 1
ATOM 2794 O O . TYR A 1 350 ? -3.928 -9.579 3.388 1.00 83.56 350 TYR A O 1
ATOM 2802 N N . LEU A 1 351 ? -3.928 -7.622 4.544 1.00 83.19 351 LEU A N 1
ATOM 2803 C CA . LEU A 1 351 ? -4.407 -8.133 5.819 1.00 83.19 351 LEU A CA 1
ATOM 2804 C C . LEU A 1 351 ? -5.887 -7.781 6.011 1.00 83.19 351 LEU A C 1
ATOM 2806 O O . LEU A 1 351 ? -6.323 -6.696 5.623 1.00 83.19 351 LEU A O 1
ATOM 2810 N N . ARG A 1 352 ? -6.656 -8.708 6.586 1.00 78.44 352 ARG A N 1
ATOM 2811 C CA . ARG A 1 352 ? -8.081 -8.560 6.923 1.00 78.44 352 ARG A CA 1
ATOM 2812 C C . ARG A 1 352 ? -8.327 -8.972 8.370 1.00 78.44 352 ARG A C 1
ATOM 2814 O O . ARG A 1 352 ? -7.535 -9.714 8.937 1.00 78.44 352 ARG A O 1
ATOM 2821 N N . GLY A 1 353 ? -9.427 -8.496 8.955 1.00 72.31 353 GLY A N 1
ATOM 2822 C CA . GLY A 1 353 ? -9.811 -8.864 10.323 1.00 72.31 353 GLY A CA 1
ATOM 2823 C C . GLY A 1 353 ? -8.866 -8.325 11.401 1.00 72.31 353 GLY A C 1
ATOM 2824 O O . GLY A 1 353 ? -8.824 -8.873 12.499 1.00 72.31 353 GLY A O 1
ATOM 2825 N N . CYS A 1 354 ? -8.100 -7.278 11.084 1.00 76.88 354 CYS A N 1
ATOM 2826 C CA . CYS A 1 354 ? -7.235 -6.583 12.026 1.00 76.88 354 CYS A CA 1
ATOM 2827 C C . CYS A 1 354 ? -7.343 -5.063 11.852 1.00 76.88 354 CYS A C 1
ATOM 2829 O O . CYS A 1 354 ? -7.346 -4.569 10.719 1.00 76.88 354 CYS A O 1
ATOM 2831 N N . SER A 1 355 ? -7.386 -4.334 12.965 1.00 78.19 355 SER A N 1
ATOM 2832 C CA . SER A 1 355 ? -7.438 -2.869 13.019 1.00 78.19 355 SER A CA 1
ATOM 2833 C C . SER A 1 355 ? -6.324 -2.344 13.927 1.00 78.19 355 SER A C 1
ATOM 2835 O O . SER A 1 355 ? -6.081 -2.913 14.990 1.00 78.19 355 SER A O 1
ATOM 2837 N N . PRO A 1 356 ? -5.599 -1.289 13.529 1.00 82.19 356 PRO A N 1
ATOM 2838 C CA . PRO A 1 356 ? -4.743 -0.580 14.470 1.00 82.19 356 PRO A CA 1
ATOM 2839 C C . PRO A 1 356 ? -5.613 0.255 15.423 1.00 82.19 356 PRO A C 1
ATOM 2841 O O . PRO A 1 356 ? -6.573 0.853 14.961 1.00 82.19 356 PRO A O 1
ATOM 2844 N N . GLU A 1 357 ? -5.308 0.296 16.720 1.00 76.69 357 GLU A N 1
ATOM 2845 C CA . GLU A 1 357 ? -6.089 1.012 17.748 1.00 76.69 357 GLU A CA 1
ATOM 2846 C C . GLU A 1 357 ? -5.161 1.600 18.825 1.00 76.69 357 GLU A C 1
ATOM 2848 O O . GLU A 1 357 ? -4.057 1.089 19.038 1.00 76.69 357 GLU A O 1
ATOM 2853 N N . LYS A 1 358 ? -5.591 2.657 19.531 1.00 75.25 358 LYS A N 1
ATOM 2854 C CA . LYS A 1 358 ? -4.842 3.243 20.655 1.00 75.25 358 LYS A CA 1
ATOM 2855 C C . LYS A 1 358 ? -5.593 3.025 21.965 1.00 75.25 358 LYS A C 1
ATOM 2857 O O . LYS A 1 358 ? -6.683 3.544 22.167 1.00 75.25 358 LYS A O 1
ATOM 2862 N N . HIS A 1 359 ? -5.006 2.269 22.891 1.00 71.12 359 HIS A N 1
ATOM 2863 C CA . HIS A 1 359 ? -5.615 1.981 24.195 1.00 71.12 359 HIS A CA 1
ATOM 2864 C C . HIS A 1 359 ? -4.719 2.511 25.311 1.00 71.12 359 HIS A C 1
ATOM 2866 O O . HIS A 1 359 ? -3.556 2.119 25.402 1.00 71.12 359 HIS A O 1
ATOM 2872 N N . GLY A 1 360 ? -5.241 3.399 26.163 1.00 65.88 360 GLY A N 1
ATOM 2873 C CA . GLY A 1 360 ? -4.496 3.919 27.319 1.00 65.88 360 GLY A CA 1
ATOM 2874 C C . GLY A 1 360 ? -3.158 4.576 26.952 1.00 65.88 360 GLY A C 1
ATOM 2875 O O . GLY A 1 360 ? -2.183 4.418 27.676 1.00 65.88 360 GLY A O 1
ATOM 2876 N N . GLY A 1 361 ? -3.081 5.244 25.796 1.00 71.19 361 GLY A N 1
ATOM 2877 C CA . GLY A 1 361 ? -1.843 5.863 25.306 1.00 71.19 361 GLY A CA 1
ATOM 2878 C C . GLY A 1 361 ? -0.942 4.951 24.463 1.00 71.19 361 GLY A C 1
ATOM 2879 O O . GLY A 1 361 ? -0.017 5.453 23.835 1.00 71.19 361 GLY A O 1
ATOM 2880 N N . VAL A 1 362 ? -1.218 3.644 24.392 1.00 78.50 362 VAL A N 1
ATOM 2881 C CA . VAL A 1 362 ? -0.364 2.662 23.705 1.00 78.50 362 VAL A CA 1
ATOM 2882 C C . VAL A 1 362 ? -1.006 2.189 22.402 1.00 78.50 362 VAL A C 1
ATOM 2884 O O . VAL A 1 362 ? -2.165 1.773 22.384 1.00 78.50 362 VAL A O 1
ATOM 2887 N N . LEU A 1 363 ? -0.233 2.201 21.312 1.00 81.19 363 LEU A N 1
ATOM 2888 C CA . LEU A 1 363 ? -0.643 1.651 20.019 1.00 81.19 363 LEU A CA 1
ATOM 2889 C C . LEU A 1 363 ? -0.663 0.119 20.059 1.00 81.19 363 LEU A C 1
ATOM 2891 O O . LEU A 1 363 ? 0.317 -0.531 20.441 1.00 81.19 363 LEU A O 1
ATOM 2895 N N . ARG A 1 364 ? -1.783 -0.459 19.635 1.00 83.25 364 ARG A N 1
ATOM 2896 C CA . ARG A 1 364 ? -2.026 -1.901 19.585 1.00 83.25 364 ARG A CA 1
ATOM 2897 C C . ARG A 1 364 ? -2.640 -2.289 18.247 1.00 83.25 364 ARG A C 1
ATOM 2899 O O . ARG A 1 364 ? -3.213 -1.468 17.537 1.00 83.25 364 ARG A O 1
ATOM 2906 N N . ILE A 1 365 ? -2.509 -3.560 17.891 1.00 83.56 365 ILE A N 1
ATOM 2907 C CA . ILE A 1 365 ? -3.219 -4.150 16.755 1.00 83.56 365 ILE A CA 1
ATOM 2908 C C . ILE A 1 365 ? -4.302 -5.055 17.327 1.00 83.56 365 ILE A C 1
ATOM 2910 O O . ILE A 1 365 ? -3.990 -6.044 17.991 1.00 83.56 365 ILE A O 1
ATOM 2914 N N . ALA A 1 366 ? -5.561 -4.716 17.075 1.00 75.69 366 ALA A N 1
ATOM 2915 C CA . ALA A 1 366 ? -6.690 -5.569 17.389 1.00 75.69 366 ALA A CA 1
ATOM 2916 C C . ALA A 1 366 ? -6.806 -6.678 16.334 1.00 75.69 366 ALA A C 1
ATOM 2918 O O . ALA A 1 366 ? -6.770 -6.416 15.129 1.00 75.69 366 ALA A O 1
ATOM 2919 N N . LEU A 1 367 ? -6.938 -7.919 16.791 1.00 79.94 367 LEU A N 1
ATOM 2920 C CA . LEU A 1 367 ? -7.092 -9.126 15.993 1.00 79.94 367 LEU A CA 1
ATOM 2921 C C . LEU A 1 367 ? -8.469 -9.723 16.247 1.00 79.94 367 LEU A C 1
ATOM 2923 O O . LEU A 1 367 ? -8.741 -10.165 17.360 1.00 79.94 367 LEU A O 1
ATOM 2927 N N . SER A 1 368 ? -9.308 -9.770 15.205 1.00 68.69 368 SER A N 1
ATOM 2928 C CA . SER A 1 368 ? -10.568 -10.531 15.193 1.00 68.69 368 SER A CA 1
ATOM 2929 C C . SER A 1 368 ? -11.361 -10.428 16.500 1.00 68.69 368 SER A C 1
ATOM 2931 O O . SER A 1 368 ? -11.730 -11.439 17.095 1.00 68.69 368 SER A O 1
ATOM 2933 N N . LYS A 1 369 ? -11.540 -9.191 16.980 1.00 67.56 369 LYS A N 1
ATOM 2934 C CA . LYS A 1 369 ? -12.151 -8.902 18.278 1.00 67.56 369 LYS A CA 1
ATOM 2935 C C . LYS A 1 369 ? -13.630 -9.294 18.281 1.00 67.56 369 LYS A C 1
ATOM 2937 O O . LYS A 1 369 ? -14.373 -8.899 17.386 1.00 67.56 369 LYS A O 1
ATOM 2942 N N . GLN A 1 370 ? -14.053 -10.018 19.312 1.00 65.31 370 GLN A N 1
ATOM 2943 C CA . GLN A 1 370 ? -15.457 -10.298 19.607 1.00 65.31 370 GLN A CA 1
ATOM 2944 C C . GLN A 1 370 ? -15.730 -10.040 21.087 1.00 65.31 370 GLN A C 1
ATOM 2946 O O . GLN A 1 370 ? -14.955 -10.448 21.950 1.00 65.31 370 GLN A O 1
ATOM 2951 N N . ILE A 1 371 ? -16.846 -9.377 21.383 1.00 61.56 371 ILE A N 1
ATOM 2952 C CA . ILE A 1 371 ? -17.344 -9.224 22.751 1.00 61.56 371 ILE A CA 1
ATOM 2953 C C . ILE A 1 371 ? -18.110 -10.502 23.103 1.00 61.56 371 ILE A C 1
ATOM 2955 O O . ILE A 1 371 ? -19.077 -10.848 22.431 1.00 61.56 371 ILE A O 1
ATOM 2959 N N . VAL A 1 372 ? -17.645 -11.223 24.123 1.00 60.16 372 VAL A N 1
ATOM 2960 C CA . VAL A 1 372 ? -18.174 -12.543 24.525 1.00 60.16 372 VAL A CA 1
ATOM 2961 C C . VAL A 1 372 ? -18.947 -12.468 25.843 1.00 60.16 372 VAL A C 1
ATOM 2963 O O . VAL A 1 372 ? -19.673 -13.395 26.190 1.00 60.16 372 VAL A O 1
ATOM 2966 N N . LYS A 1 373 ? -18.790 -11.373 26.594 1.00 59.34 373 LYS A N 1
ATOM 2967 C CA . LYS A 1 373 ? -19.497 -11.131 27.855 1.00 59.34 373 LYS A CA 1
ATOM 2968 C C . LYS A 1 373 ? -20.181 -9.776 27.813 1.00 59.34 373 LYS A C 1
ATOM 2970 O O . LYS A 1 373 ? -19.575 -8.784 27.421 1.00 59.34 373 LYS A O 1
ATOM 2975 N N . ASP A 1 374 ? -21.411 -9.749 28.290 1.00 58.00 374 ASP A N 1
ATOM 2976 C CA . ASP A 1 374 ? -22.334 -8.617 28.243 1.00 58.00 374 ASP A CA 1
ATOM 2977 C C . ASP A 1 374 ? -22.790 -8.150 29.634 1.00 58.00 374 ASP A C 1
ATOM 2979 O O . ASP A 1 374 ? -23.247 -7.017 29.794 1.00 58.00 374 ASP A O 1
ATOM 2983 N N . ARG A 1 375 ? -22.636 -8.996 30.658 1.00 57.47 375 ARG A N 1
ATOM 2984 C CA . ARG A 1 375 ? -22.981 -8.694 32.053 1.00 57.47 375 ARG A CA 1
ATOM 2985 C C . ARG A 1 375 ? -21.847 -8.982 33.024 1.00 57.47 375 ARG A C 1
ATOM 2987 O O . ARG A 1 375 ? -21.013 -9.866 32.825 1.00 57.47 375 ARG A O 1
ATOM 2994 N N . CYS A 1 376 ? -21.860 -8.250 34.132 1.00 59.16 376 CYS A N 1
ATOM 2995 C CA . CYS A 1 376 ? -21.019 -8.522 35.278 1.00 59.16 376 CYS A CA 1
ATOM 2996 C C . CYS A 1 376 ? -21.487 -9.794 35.993 1.00 59.16 376 CYS A C 1
ATOM 2998 O O . CYS A 1 376 ? -22.614 -9.816 36.483 1.00 59.16 376 CYS A O 1
ATOM 3000 N N . PRO A 1 377 ? -20.633 -10.823 36.146 1.00 65.81 377 PRO A N 1
ATOM 3001 C CA . PRO A 1 377 ? -21.003 -12.025 36.890 1.00 65.81 377 PRO A CA 1
ATOM 3002 C C . PRO A 1 377 ? -21.190 -11.765 38.393 1.00 65.81 377 PRO A C 1
ATOM 3004 O O . PRO A 1 377 ? -21.790 -12.578 39.078 1.00 65.81 377 PRO A O 1
ATOM 3007 N N . GLY A 1 378 ? -20.664 -10.650 38.918 1.00 70.38 378 GLY A N 1
ATOM 3008 C CA . GLY A 1 378 ? -20.812 -10.279 40.327 1.00 70.38 378 GLY A CA 1
ATOM 3009 C C . GLY A 1 378 ? -22.135 -9.584 40.645 1.00 70.38 378 GLY A C 1
ATOM 3010 O O . GLY A 1 378 ? -22.803 -9.961 41.595 1.00 70.38 378 GLY A O 1
ATOM 3011 N N . CYS A 1 379 ? -22.502 -8.560 39.871 1.00 68.50 379 CYS A N 1
ATOM 3012 C CA . CYS A 1 379 ? -23.659 -7.707 40.171 1.00 68.50 379 CYS A CA 1
ATOM 3013 C C . CYS A 1 379 ? -24.766 -7.748 39.109 1.00 68.50 379 CYS A C 1
ATOM 3015 O O . CYS A 1 379 ? -25.717 -6.980 39.197 1.00 68.50 379 CYS A O 1
ATOM 3017 N N . GLY A 1 380 ? -24.626 -8.559 38.056 1.00 55.75 380 GLY A N 1
ATOM 3018 C CA . GLY A 1 380 ? -25.574 -8.625 36.937 1.00 55.75 380 GLY A CA 1
ATOM 3019 C C . GLY A 1 380 ? -25.619 -7.371 36.057 1.00 55.75 380 GLY A C 1
ATOM 3020 O O . GLY A 1 380 ? -26.288 -7.380 35.024 1.00 55.75 380 GLY A O 1
ATOM 3021 N N . ALA A 1 381 ? -24.897 -6.310 36.435 1.00 52.34 381 ALA A N 1
ATOM 3022 C CA . ALA A 1 381 ? -24.910 -5.038 35.736 1.00 52.34 381 ALA A CA 1
ATOM 3023 C C . ALA A 1 381 ? -24.313 -5.165 34.329 1.00 52.34 381 ALA A C 1
ATOM 3025 O O . ALA A 1 381 ? -23.377 -5.945 34.120 1.00 52.34 381 ALA A O 1
ATOM 3026 N N . PRO A 1 382 ? -24.820 -4.397 33.362 1.00 50.88 382 PRO A N 1
ATOM 3027 C CA . PRO A 1 382 ? -24.369 -4.499 31.988 1.00 50.88 382 PRO A CA 1
ATOM 3028 C C . PRO A 1 382 ? -22.918 -4.033 31.827 1.00 50.88 382 PRO A C 1
ATOM 3030 O O . PRO A 1 382 ? -22.479 -3.065 32.452 1.00 50.88 382 PRO A O 1
ATOM 3033 N N . ILE A 1 383 ? -22.167 -4.725 30.973 1.00 56.78 383 ILE A N 1
ATOM 3034 C CA . ILE A 1 383 ? -20.821 -4.334 30.555 1.00 56.78 383 ILE A CA 1
ATOM 3035 C C . ILE A 1 383 ? -20.953 -3.263 29.485 1.00 56.78 383 ILE A C 1
ATOM 3037 O O . ILE A 1 383 ? -21.608 -3.469 28.463 1.00 56.78 383 ILE A O 1
ATOM 3041 N N . VAL A 1 384 ? -20.317 -2.116 29.708 1.00 52.03 384 VAL A N 1
ATOM 3042 C CA . VAL A 1 384 ? -20.482 -0.954 28.837 1.00 52.03 384 VAL A CA 1
ATOM 3043 C C . VAL A 1 384 ? -19.184 -0.203 28.595 1.00 52.03 384 VAL A C 1
ATOM 3045 O O . VAL A 1 384 ? -18.535 0.214 29.559 1.00 52.03 384 VAL A O 1
ATOM 3048 N N . GLY A 1 385 ? -18.835 0.014 27.320 1.00 50.47 385 GLY A N 1
ATOM 3049 C CA . GLY A 1 385 ? -17.560 0.611 26.918 1.00 50.47 385 GLY A CA 1
ATOM 3050 C C . GLY A 1 385 ? -16.369 -0.320 27.145 1.00 50.47 385 GLY A C 1
ATOM 3051 O O . GLY A 1 385 ? -15.357 0.115 27.694 1.00 50.47 385 GLY A O 1
ATOM 3052 N N . ALA A 1 386 ? -16.496 -1.612 26.829 1.00 58.22 386 ALA A N 1
ATOM 3053 C CA . ALA A 1 386 ? -15.376 -2.541 26.947 1.00 58.22 386 ALA A CA 1
ATOM 3054 C C . ALA A 1 386 ? -14.380 -2.281 25.810 1.00 58.22 386 ALA A C 1
ATOM 3056 O O . ALA A 1 386 ? -14.645 -2.608 24.659 1.00 58.22 386 ALA A O 1
ATOM 3057 N N . VAL A 1 387 ? -13.241 -1.671 26.146 1.00 58.41 387 VAL A N 1
ATOM 3058 C CA . VAL A 1 387 ? -12.168 -1.353 25.185 1.00 58.41 387 VAL A CA 1
ATOM 3059 C C . VAL A 1 387 ? -11.038 -2.384 25.256 1.00 58.41 387 VAL A C 1
ATOM 3061 O O . VAL A 1 387 ? -10.365 -2.647 24.268 1.00 58.41 387 VAL A O 1
ATOM 3064 N N . THR A 1 388 ? -10.854 -3.021 26.412 1.00 63.16 388 THR A N 1
ATOM 3065 C CA . THR A 1 388 ? -9.773 -3.974 26.692 1.00 63.16 388 THR A CA 1
ATOM 3066 C C . THR A 1 388 ? -10.297 -5.393 26.914 1.00 63.16 388 THR A C 1
ATOM 3068 O O . THR A 1 388 ? -11.476 -5.598 27.192 1.00 63.16 388 THR A O 1
ATOM 3071 N N . GLU A 1 389 ? -9.405 -6.388 26.830 1.00 65.19 389 GLU A N 1
ATOM 3072 C CA . GLU A 1 389 ? -9.720 -7.803 27.104 1.00 65.19 389 GLU A CA 1
ATOM 3073 C C . GLU A 1 389 ? -10.414 -8.000 28.460 1.00 65.19 389 GLU A C 1
ATOM 3075 O O . GLU A 1 389 ? -11.368 -8.773 28.578 1.00 65.19 389 GLU A O 1
ATOM 3080 N N . ASN A 1 390 ? -9.966 -7.247 29.463 1.00 75.00 390 ASN A N 1
ATOM 308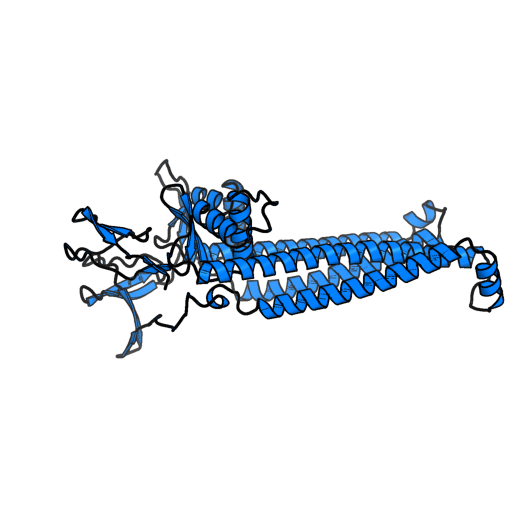1 C CA . ASN A 1 390 ? -10.548 -7.222 30.796 1.00 75.00 390 ASN A CA 1
ATOM 3082 C C . ASN A 1 390 ? -11.363 -5.941 30.982 1.00 75.00 390 ASN A C 1
ATOM 3084 O O . ASN A 1 390 ? -10.948 -4.872 30.535 1.00 75.00 390 ASN A O 1
ATOM 3088 N N . TYR A 1 391 ? -12.496 -6.035 31.673 1.00 68.50 391 TYR A N 1
ATOM 3089 C CA . TYR A 1 391 ? -13.382 -4.907 31.955 1.00 68.50 391 TYR A CA 1
ATOM 3090 C C . TYR A 1 391 ? -13.539 -4.710 33.458 1.00 68.50 391 TYR A C 1
ATOM 3092 O O . TYR A 1 391 ? -13.951 -5.631 34.158 1.00 68.50 391 TYR A O 1
ATOM 3100 N N . ALA A 1 392 ? -13.267 -3.508 33.959 1.00 73.38 392 ALA A N 1
ATOM 3101 C CA . ALA A 1 392 ? -13.649 -3.139 35.316 1.00 73.38 392 ALA A CA 1
ATOM 3102 C C . ALA A 1 392 ? -15.125 -2.721 35.328 1.00 73.38 392 ALA A C 1
ATOM 3104 O O . ALA A 1 392 ? -15.510 -1.739 34.689 1.00 73.38 392 ALA A O 1
ATOM 3105 N N . CYS A 1 393 ? -15.959 -3.474 36.047 1.00 64.81 393 CYS A N 1
ATOM 3106 C CA . CYS A 1 393 ? -17.369 -3.146 36.196 1.00 64.81 393 CYS A CA 1
ATOM 3107 C C . CYS A 1 393 ? -17.532 -1.781 36.872 1.00 64.81 393 CYS A C 1
ATOM 3109 O O . CYS A 1 393 ? -17.130 -1.611 38.020 1.00 64.81 393 CYS A O 1
ATOM 3111 N N . ARG A 1 394 ? -18.186 -0.827 36.198 1.00 66.38 394 ARG A N 1
ATOM 3112 C CA . ARG A 1 394 ? -18.450 0.513 36.758 1.00 66.38 394 ARG A CA 1
ATOM 3113 C C . ARG A 1 394 ? -19.310 0.486 38.021 1.00 66.38 394 ARG A C 1
ATOM 3115 O O . ARG A 1 394 ? -19.214 1.392 38.834 1.00 66.38 394 ARG A O 1
ATOM 3122 N N . TYR A 1 395 ? -20.150 -0.536 38.163 1.00 69.88 395 TYR A N 1
ATOM 3123 C CA . TYR A 1 395 ? -21.136 -0.619 39.239 1.00 69.88 395 TYR A CA 1
ATOM 3124 C C . TYR A 1 395 ? -20.597 -1.290 40.499 1.00 69.88 395 TYR A C 1
ATOM 3126 O O . TYR A 1 395 ? -20.985 -0.920 41.598 1.00 69.88 395 TYR A O 1
ATOM 3134 N N . CYS A 1 396 ? -19.724 -2.288 40.357 1.00 76.88 396 CYS A N 1
ATOM 3135 C CA . CYS A 1 396 ? -19.229 -3.063 41.498 1.00 76.88 396 CYS A CA 1
ATOM 3136 C C . CYS A 1 396 ? -17.699 -3.120 41.589 1.00 76.88 396 CYS A C 1
ATOM 3138 O O . CYS A 1 396 ? -17.170 -3.912 42.362 1.00 76.88 396 CYS A O 1
ATOM 3140 N N . GLY A 1 397 ? -16.973 -2.386 40.739 1.00 77.06 397 GLY A N 1
ATOM 3141 C CA . GLY A 1 397 ? -15.505 -2.338 40.702 1.00 77.06 397 GLY A CA 1
ATOM 3142 C C . GLY A 1 397 ? -14.808 -3.635 40.271 1.00 77.06 397 GLY A C 1
ATOM 3143 O O . GLY A 1 397 ? -13.602 -3.644 40.042 1.00 77.06 397 GLY A O 1
ATOM 3144 N N . ARG A 1 398 ? -15.542 -4.746 40.138 1.00 78.19 398 ARG A N 1
ATOM 3145 C CA . ARG A 1 398 ? -14.968 -6.070 39.877 1.00 78.19 398 ARG A CA 1
ATOM 3146 C C . ARG A 1 398 ? -14.409 -6.157 38.460 1.00 78.19 398 ARG A C 1
ATOM 3148 O O . ARG A 1 398 ? -15.092 -5.814 37.495 1.00 78.19 398 ARG A O 1
ATOM 3155 N N . ILE A 1 399 ? -13.187 -6.671 38.343 1.00 81.12 399 ILE A N 1
ATOM 3156 C CA . ILE A 1 399 ? -12.539 -6.930 37.057 1.00 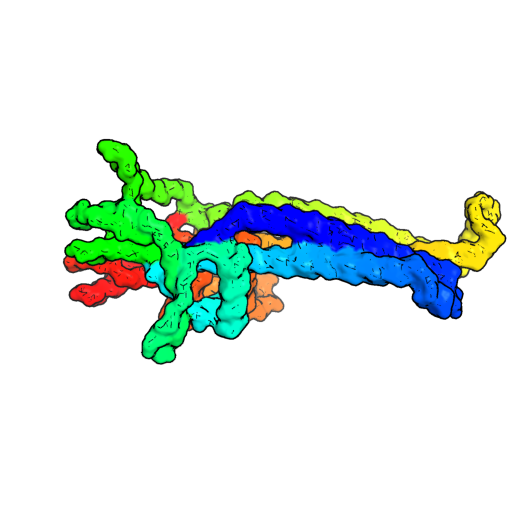81.12 399 ILE A CA 1
ATOM 3157 C C . ILE A 1 399 ? -13.094 -8.231 36.478 1.00 81.12 399 ILE A C 1
ATOM 3159 O O . ILE A 1 399 ? -13.016 -9.296 37.089 1.00 81.12 399 ILE A O 1
ATOM 3163 N N . ILE A 1 400 ? -13.665 -8.134 35.285 1.00 70.69 400 ILE A N 1
ATOM 3164 C CA . ILE A 1 400 ? -14.188 -9.243 34.500 1.00 70.69 400 ILE A CA 1
ATOM 3165 C C . ILE A 1 400 ? -13.147 -9.574 33.442 1.00 70.69 400 ILE A C 1
ATOM 3167 O O . ILE A 1 400 ? -12.815 -8.730 32.611 1.00 70.69 400 ILE A O 1
ATOM 3171 N N . THR A 1 401 ? -12.638 -10.801 33.458 1.00 75.94 401 THR A N 1
ATOM 3172 C CA . THR A 1 401 ? -11.631 -11.252 32.495 1.00 75.94 401 THR A CA 1
ATOM 3173 C C . THR A 1 401 ? -12.254 -11.814 31.221 1.00 75.94 401 THR A C 1
ATOM 3175 O O . THR A 1 401 ? -13.329 -12.425 31.264 1.00 75.94 401 THR A O 1
ATOM 3178 N N . GLY A 1 402 ? -11.581 -11.634 30.081 1.00 63.72 402 GLY A N 1
ATOM 3179 C CA . GLY A 1 402 ? -11.977 -12.216 28.793 1.00 63.72 402 GLY A CA 1
ATOM 3180 C C . GLY A 1 402 ? -13.351 -11.755 28.304 1.00 63.72 402 GLY A C 1
ATOM 3181 O O . GLY A 1 402 ? -14.146 -12.583 27.850 1.00 63.72 402 GLY A O 1
ATOM 3182 N N . VAL A 1 403 ? -13.636 -10.463 28.469 1.00 58.84 403 VAL A N 1
ATOM 3183 C CA . VAL A 1 403 ? -14.829 -9.783 27.945 1.00 58.84 403 VAL A CA 1
ATOM 3184 C C . VAL A 1 403 ? -14.732 -9.637 26.436 1.00 58.84 403 VAL A C 1
ATOM 3186 O O . VAL A 1 403 ? -15.693 -9.937 25.731 1.00 58.84 403 VAL A O 1
ATOM 3189 N N . ILE A 1 404 ? -13.555 -9.249 25.950 1.00 63.75 404 ILE A N 1
ATOM 3190 C CA . ILE A 1 404 ? -13.207 -9.304 24.533 1.00 63.75 404 ILE A CA 1
ATOM 3191 C C . ILE A 1 404 ? -12.322 -10.524 24.333 1.00 63.75 404 ILE A C 1
ATOM 3193 O O . ILE A 1 404 ? -11.345 -10.698 25.059 1.00 63.75 404 ILE A O 1
ATOM 3197 N N . ARG A 1 405 ? -12.645 -11.364 23.354 1.00 65.38 405 ARG A N 1
ATOM 3198 C CA . ARG A 1 405 ? -11.798 -12.485 22.946 1.00 65.38 405 ARG A CA 1
ATOM 3199 C C . ARG A 1 405 ? -11.489 -12.400 21.467 1.00 65.38 405 ARG A C 1
ATOM 3201 O O . ARG A 1 405 ? -12.185 -11.741 20.694 1.00 65.38 405 ARG A O 1
ATOM 3208 N N . LYS A 1 406 ? -10.414 -13.082 21.099 1.00 67.25 406 LYS A N 1
ATOM 3209 C CA . LYS A 1 406 ? -10.106 -13.389 19.716 1.00 67.25 406 LYS A CA 1
ATOM 3210 C C . LYS A 1 406 ? -11.100 -14.466 19.267 1.00 67.25 406 LYS A C 1
ATOM 3212 O O . LYS A 1 406 ? -11.096 -15.555 19.836 1.00 67.25 406 LYS A O 1
ATOM 3217 N N . GLN A 1 407 ? -11.978 -14.084 18.344 1.00 61.72 407 GLN A N 1
ATOM 3218 C CA . GLN A 1 407 ? -13.093 -14.880 17.820 1.00 61.72 407 GLN A CA 1
ATOM 3219 C C . GLN A 1 407 ? -12.629 -16.166 17.173 1.00 61.72 407 GLN A C 1
ATOM 3221 O O . GLN A 1 407 ? -11.840 -15.980 16.230 1.00 61.72 407 GLN A O 1
#

Organism: NCBI:txid2564099